Protein 3TZW (pdb70)

Secondary structure (DSSP, 8-state):
------HHHHHHHHHHHHHHHTS---PPPEEEEEEESSHHHHHHHHHHHHHHHHSHHHHTS-HHHHHHHHHTSPP-SEEEEEEESSHHHHHHHHHHHHTT---TTEEEESS--SSPPEEEE--TT---TTTTHHHHHH-HHHHHHHHHHHHHHHHHHSS-HHHHHH-TT----HHHHHHHHHHHHHHHHHHHHHTT---SEEEE-GGGHHHHHHHTTSS-HHHHHHHHHHHHHHHHHHHHT--TTS--EEEEES--HHHHHTTTTTSTT-EEEEEEETTEEEEEE-HHHHHHHHHHHHHTT--EEE-S-SS-SSSGGGGGGHHHHHHHTTT------SSEEE-TTTTT-EE-TT-----SHHHHHHHHHS-B-HHHHHHHHHHTT--EEEEESSS-HHHHHHHHHHHHTT----EEE----TTS-HHHHHHHHHHHHHHHT-S--SGGGSPPP-SGGGS--PPP---/--B-TTS-B-

Foldseek 3Di:
DFDADDVLLVVLLVVVVVVVVPDDDAQAWAKAKFADQFLLVSLVQLLQLLVCCPDPLNVPADSQQNRLQRLPPDHYFWMKIAIDRHSVSSSVQSNCSSVVHDDPRMDTDGGFADDFA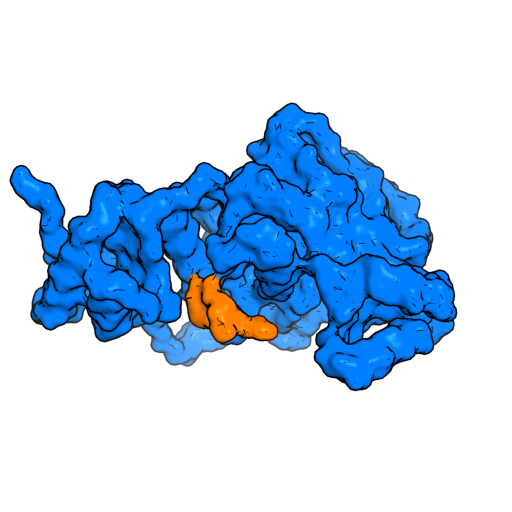EEEFEQVPFDDQQFPVQVLSPPDQLVVQLRVLQRLLCVVPNDGLSSSNSDSPDDDDQQSSLSNFLSLLLSLVVVQVVQWFAGQEYEYHQSRVLSRLCSQVFFPSNLSSLLSNLVRVLQRVVQVPDDDPRFKWKKKWQAAPVVVVVVCVVVVQKDWAERQARRITIIMGRVVVVVVRQVVRVVVVTDMDIDPTRDDWQAPSCVVSLVVLLVSSPPTGTDATQHKYQYQLVQLDIAHRRGDGDPDSVSSSSSRHHHGNRLSVLLVVVVVRHQHYEYSYQAPPSLVRSCRSCVVNPNNDGNRQYQHHPPDNRSNRNVVRLSSCVNSPGTGSSSVVHDDDPDPSSHGCRPDDDD/DDADPPGDDD

B-factor: mean 28.07, std 14.17, range [2.96, 87.96]

CATH classification: 3.40.366.10 (+1 more: 3.30.70.250)

Structure (mmCIF, N/CA/C/O backbone):
data_3TZW
#
_entry.id   3TZW
#
_cell.length_a   108.659
_cell.length_b   119.806
_cell.length_c   50.162
_cell.angle_alpha   90.00
_cell.angle_beta   90.00
_cell.angle_gamma   90.00
#
_symmetry.space_group_name_H-M   'P 21 21 2'
#
loop_
_entity.id
_entity.type
_entity.pdbx_description
1 polymer 'Polyketide synthase PKS13'
2 polymer '12-mer peptide'
3 non-polymer 'SULFATE ION'
4 non-polymer 1,2-ETHANEDIOL
5 water water
#
loop_
_atom_site.group_PDB
_atom_site.id
_atom_site.type_symbol
_atom_site.label_atom_id
_atom_site.label_alt_id
_atom_site.label_comp_id
_atom_site.label_asym_id
_atom_site.label_entity_id
_atom_site.label_seq_id
_atom_site.pdbx_PDB_ins_code
_atom_site.Cartn_x
_atom_site.Cartn_y
_atom_site.Cartn_z
_atom_site.occupancy
_atom_site.B_iso_or_equiv
_atom_site.auth_seq_id
_atom_site.auth_comp_id
_atom_site.auth_asym_id
_atom_site.auth_atom_id
_atom_site.pdbx_PDB_model_num
ATOM 1 N N . GLU A 1 25 ? 22.030 2.193 8.348 1.00 52.05 596 GLU A N 1
ATOM 2 C CA . GLU A 1 25 ? 21.827 3.071 7.144 1.00 51.98 596 GLU A CA 1
ATOM 3 C C . GLU A 1 25 ? 22.386 2.290 5.971 1.00 50.71 596 GLU A C 1
ATOM 4 O O . GLU A 1 25 ? 23.645 2.253 5.847 1.00 52.32 596 GLU A O 1
ATOM 6 N N . LEU A 1 26 ? 21.500 1.655 5.167 1.00 46.84 597 LEU A N 1
ATOM 7 C CA . LEU A 1 26 ? 21.858 0.812 3.982 1.00 42.73 597 LEU A CA 1
ATOM 8 C C . LEU A 1 26 ? 20.628 0.615 3.079 1.00 40.19 597 LEU A C 1
ATOM 9 O O . LEU A 1 26 ? 19.526 0.272 3.568 1.00 39.59 597 LEU A O 1
ATOM 14 N N . PRO A 1 27 ? 20.800 0.817 1.767 1.00 36.85 598 PRO A N 1
ATOM 15 C CA . PRO A 1 27 ? 19.623 0.936 0.911 1.00 35.21 598 PRO A CA 1
ATOM 16 C C . PRO A 1 27 ? 18.614 -0.250 0.965 1.00 34.63 598 PRO A C 1
ATOM 17 O O . PRO A 1 27 ? 19.003 -1.452 0.989 1.00 33.95 598 PRO A O 1
ATOM 21 N N . GLY A 1 28 ? 17.320 0.103 0.986 1.00 32.98 599 GLY A N 1
ATOM 22 C CA . GLY A 1 28 ? 16.250 -0.863 0.836 1.00 31.04 599 GLY A CA 1
ATOM 23 C C . GLY A 1 28 ? 16.079 -1.229 -0.635 1.00 30.40 599 GLY A C 1
ATOM 24 O O . GLY A 1 28 ? 16.805 -0.728 -1.512 1.00 29.50 599 GLY A O 1
ATOM 25 N N . VAL A 1 29 ? 15.137 -2.139 -0.878 1.00 29.75 600 VAL A N 1
ATOM 26 C CA . VAL A 1 29 ? 14.814 -2.634 -2.201 1.00 29.32 600 VAL A CA 1
ATOM 27 C C . VAL A 1 29 ? 14.216 -1.416 -2.882 1.00 30.24 600 VAL A C 1
ATOM 28 O O . VAL A 1 29 ? 13.363 -0.759 -2.292 1.00 31.16 600 VAL A O 1
ATOM 32 N N . THR A 1 30 ? 14.638 -1.095 -4.091 1.00 30.49 601 THR A N 1
ATOM 33 C CA . THR A 1 30 ? 14.113 0.063 -4.757 1.00 32.35 601 THR A CA 1
ATOM 34 C C . THR A 1 30 ? 12.624 -0.123 -5.129 1.00 35.71 601 THR A C 1
ATOM 35 O O . THR A 1 30 ? 12.143 -1.277 -5.172 1.00 36.89 601 THR A O 1
ATOM 39 N N . GLU A 1 31 ? 11.898 0.981 -5.425 1.00 37.30 602 GLU A N 1
ATOM 40 C CA . GLU A 1 31 ? 10.482 0.877 -5.854 1.00 38.67 602 GLU A CA 1
ATOM 41 C C . GLU A 1 31 ? 10.335 0.191 -7.201 1.00 37.95 602 GLU A C 1
ATOM 42 O O . GLU A 1 31 ? 9.321 -0.470 -7.449 1.00 38.46 602 GLU A O 1
ATOM 48 N N . GLU A 1 32 ? 11.312 0.351 -8.083 1.00 37.24 603 GLU A N 1
ATOM 49 C CA . GLU A 1 32 ? 11.190 -0.278 -9.391 1.00 37.25 603 GLU A CA 1
ATOM 50 C C . GLU A 1 32 ? 11.273 -1.787 -9.239 1.00 37.02 603 GLU A C 1
ATOM 51 O O . GLU A 1 32 ? 10.842 -2.498 -10.118 1.00 37.49 603 GLU A O 1
ATOM 57 N N . ALA A 1 33 ? 11.836 -2.271 -8.131 1.00 35.97 604 ALA A N 1
ATOM 58 C CA . ALA A 1 33 ? 12.187 -3.675 -8.020 1.00 34.69 604 ALA A CA 1
ATOM 59 C C . ALA A 1 33 ? 10.960 -4.299 -7.465 1.00 34.09 604 ALA A C 1
ATOM 60 O O . ALA A 1 33 ? 10.514 -5.321 -7.970 1.00 34.03 604 ALA A O 1
ATOM 62 N N . LEU A 1 34 ? 10.406 -3.669 -6.429 1.00 33.77 605 LEU A N 1
ATOM 63 C CA . LEU A 1 34 ? 9.068 -4.023 -5.901 1.00 33.82 605 LEU A CA 1
ATOM 64 C C . LEU A 1 34 ? 7.947 -4.037 -6.991 1.00 33.50 605 LEU A C 1
ATOM 65 O O . LEU A 1 34 ? 7.036 -4.877 -6.987 1.00 32.38 605 LEU A O 1
ATOM 70 N N . ARG A 1 35 ? 8.042 -3.128 -7.933 1.00 33.97 606 ARG A N 1
ATOM 71 C CA . ARG A 1 35 ? 7.004 -3.087 -8.899 1.00 36.23 606 ARG A CA 1
ATOM 72 C C . ARG A 1 35 ? 7.248 -4.263 -9.836 1.00 35.46 606 ARG A C 1
ATOM 73 O O . ARG A 1 35 ? 6.322 -5.007 -10.133 1.00 37.41 606 ARG A O 1
ATOM 81 N N . LEU A 1 36 ? 8.493 -4.502 -10.226 1.00 35.25 607 LEU A N 1
ATOM 82 C CA . LEU A 1 36 ? 8.835 -5.604 -11.167 1.00 33.37 607 LEU A CA 1
ATOM 83 C C . LEU A 1 36 ? 8.552 -6.940 -10.505 1.00 33.49 607 LEU A C 1
ATOM 84 O O . LEU A 1 36 ? 8.196 -7.926 -11.199 1.00 32.25 607 LEU A O 1
ATOM 89 N N . LYS A 1 37 ? 8.682 -6.949 -9.176 1.00 32.59 608 LYS A N 1
ATOM 90 C CA . LYS A 1 37 ? 8.438 -8.145 -8.420 1.00 34.10 608 LYS A CA 1
ATOM 91 C C . LYS A 1 37 ? 6.948 -8.537 -8.453 1.00 35.83 608 LYS A C 1
ATOM 92 O O . LYS A 1 37 ? 6.624 -9.745 -8.547 1.00 36.06 608 LYS A O 1
ATOM 98 N N . GLU A 1 38 ? 6.039 -7.556 -8.328 1.00 36.88 609 GLU A N 1
ATOM 99 C CA . GLU A 1 38 ? 4.605 -7.895 -8.304 1.00 37.29 609 GLU A CA 1
ATOM 100 C C . GLU A 1 38 ? 4.179 -8.326 -9.711 1.00 37.16 609 GLU A C 1
ATOM 101 O O . GLU A 1 38 ? 3.429 -9.302 -9.886 1.00 37.66 609 GLU A O 1
ATOM 103 N N . ALA A 1 39 ? 4.722 -7.680 -10.723 1.00 36.24 610 ALA A N 1
ATOM 104 C CA . ALA A 1 39 ? 4.401 -8.158 -12.029 1.00 36.86 610 ALA A CA 1
ATOM 105 C C . ALA A 1 39 ? 4.843 -9.597 -12.165 1.00 37.78 610 ALA A C 1
ATOM 106 O O . ALA A 1 39 ? 4.271 -10.362 -12.976 1.00 38.93 610 ALA A O 1
ATOM 108 N N . ALA A 1 40 ? 5.897 -9.953 -11.417 1.00 37.52 611 ALA A N 1
ATOM 109 C CA . ALA A 1 40 ? 6.539 -11.260 -11.554 1.00 36.52 611 ALA A CA 1
ATOM 110 C C . ALA A 1 40 ? 5.802 -12.307 -10.725 1.00 36.48 611 ALA A C 1
ATOM 111 O O . ALA A 1 40 ? 5.697 -13.438 -11.130 1.00 34.99 611 ALA A O 1
ATOM 113 N N . LEU A 1 41 ? 5.266 -11.921 -9.575 1.00 37.69 612 LEU A N 1
ATOM 114 C CA . LEU A 1 41 ? 4.493 -12.866 -8.799 1.00 39.61 612 LEU A CA 1
ATOM 115 C C . LEU A 1 41 ? 3.143 -13.150 -9.440 1.00 42.00 612 LEU A C 1
ATOM 116 O O . LEU A 1 41 ? 2.534 -14.167 -9.142 1.00 43.05 612 LEU A O 1
ATOM 121 N N . GLU A 1 42 ? 2.667 -12.277 -10.327 1.00 44.24 613 GLU A N 1
ATOM 122 C CA . GLU A 1 42 ? 1.439 -12.618 -11.002 1.00 45.42 613 GLU A CA 1
ATOM 123 C C . GLU A 1 42 ? 1.662 -13.339 -12.336 1.00 45.82 613 GLU A C 1
ATOM 124 O O . GLU A 1 42 ? 0.909 -14.273 -12.659 1.00 46.60 613 GLU A O 1
ATOM 130 N N . GLU A 1 43 ? 2.699 -12.984 -13.086 1.00 45.02 614 GLU A N 1
ATOM 131 C CA . GLU A 1 43 ? 3.045 -13.849 -14.189 1.00 45.16 614 GLU A CA 1
ATOM 132 C C . GLU A 1 43 ? 3.121 -15.335 -13.708 1.00 45.73 614 GLU A C 1
ATOM 133 O O . GLU A 1 43 ? 2.829 -16.266 -14.485 1.00 46.99 614 GLU A O 1
ATOM 136 N N . LEU A 1 44 ? 3.452 -15.544 -12.424 1.00 44.85 615 LEU A N 1
ATOM 137 C CA . LEU A 1 44 ? 3.784 -16.860 -11.876 1.00 43.43 615 LEU A CA 1
ATOM 138 C C . LEU A 1 44 ? 2.543 -17.575 -11.260 1.00 43.38 615 LEU A C 1
ATOM 139 O O . LEU A 1 44 ? 2.407 -18.796 -11.337 1.00 41.66 615 LEU A O 1
ATOM 144 N N . ALA A 1 45 ? 1.658 -16.808 -10.626 1.00 44.06 616 ALA A N 1
ATOM 145 C CA . ALA A 1 45 ? 0.396 -17.354 -1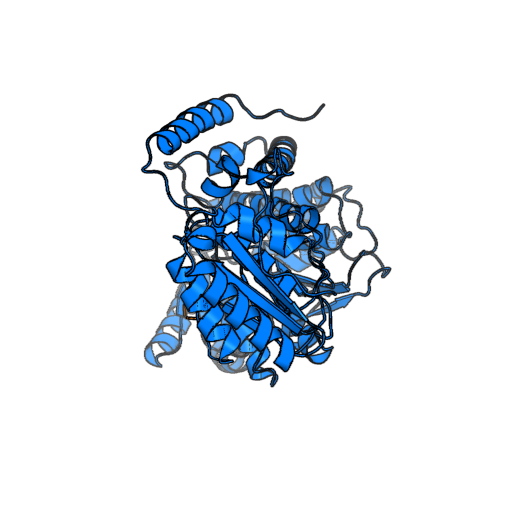0.096 1.00 44.35 616 ALA A CA 1
ATOM 146 C C . ALA A 1 45 ? -0.577 -17.692 -11.225 1.00 45.16 616 ALA A C 1
ATOM 147 O O . ALA A 1 45 ? -1.555 -18.360 -10.992 1.00 46.65 616 ALA A O 1
ATOM 149 N N . ALA A 1 46 ? -0.277 -17.263 -12.443 1.00 46.17 617 ALA A N 1
ATOM 150 C CA . ALA A 1 46 ? -1.092 -17.520 -13.621 1.00 46.89 617 ALA A CA 1
ATOM 151 C C . ALA A 1 46 ? -0.673 -18.812 -14.208 1.00 47.76 617 ALA A C 1
ATOM 152 O O . ALA A 1 46 ? -1.434 -19.425 -14.965 1.00 48.72 617 ALA A O 1
ATOM 154 N N . GLN A 1 47 ? 0.558 -19.201 -13.915 1.00 48.39 618 GLN A N 1
ATOM 155 C CA . GLN A 1 47 ? 1.151 -20.369 -14.547 1.00 49.59 618 GLN A CA 1
ATOM 156 C C . GLN A 1 47 ? 0.524 -21.701 -14.058 1.00 49.09 618 GLN A C 1
ATOM 157 O O . GLN A 1 47 ? 0.063 -21.826 -12.896 1.00 47.29 618 GLN A O 1
ATOM 163 N N . GLU A 1 48 ? 0.477 -22.678 -14.976 1.00 48.84 619 GLU A N 1
ATOM 164 C CA . GLU A 1 48 ? -0.060 -23.983 -14.606 1.00 48.64 619 GLU A CA 1
ATOM 165 C C . GLU A 1 48 ? 0.870 -24.565 -13.520 1.00 47.27 619 GLU A C 1
ATOM 166 O O . GLU A 1 48 ? 2.041 -24.804 -13.789 1.00 46.64 619 GLU A O 1
ATOM 168 N N . VAL A 1 49 ? 0.325 -24.725 -12.313 1.00 45.99 620 VAL A N 1
ATOM 169 C CA . VAL A 1 49 ? 0.960 -25.403 -11.164 1.00 45.99 620 VAL A CA 1
ATOM 170 C C . VAL A 1 49 ? 1.613 -26.775 -11.433 1.00 44.64 620 VAL A C 1
ATOM 171 O O . VAL A 1 49 ? 1.082 -27.647 -12.134 1.00 44.30 620 VAL A O 1
ATOM 175 N N . THR A 1 50 ? 2.779 -26.976 -10.854 1.00 42.79 621 THR A N 1
ATOM 176 C CA . THR A 1 50 ? 3.445 -28.251 -11.081 1.00 40.89 621 THR A CA 1
ATOM 177 C C . THR A 1 50 ? 3.905 -28.949 -9.811 1.00 38.15 621 THR A C 1
ATOM 178 O O . THR A 1 50 ? 4.082 -28.338 -8.763 1.00 39.33 621 THR A O 1
ATOM 182 N N . ALA A 1 51 ? 3.988 -30.262 -9.895 1.00 34.61 622 ALA A N 1
ATOM 183 C CA . ALA A 1 51 ? 4.538 -31.099 -8.837 1.00 30.19 622 ALA A CA 1
ATOM 184 C C . ALA A 1 51 ? 6.009 -30.765 -8.529 1.00 27.07 622 ALA A C 1
ATOM 185 O O . ALA A 1 51 ? 6.897 -30.922 -9.398 1.00 26.89 622 ALA A O 1
ATOM 187 N N . PRO A 1 52 ? 6.283 -30.354 -7.290 1.00 23.26 623 PRO A N 1
ATOM 188 C CA . PRO A 1 52 ? 7.661 -30.214 -6.746 1.00 21.89 623 PRO A CA 1
ATOM 189 C C . PRO A 1 52 ? 8.471 -31.513 -6.797 1.00 20.77 623 PRO A C 1
ATOM 190 O O . PRO A 1 52 ? 7.893 -32.610 -6.642 1.00 20.04 623 PRO A O 1
ATOM 194 N N . LEU A 1 53 ? 9.785 -31.394 -6.999 1.00 20.34 624 LEU A N 1
ATOM 195 C CA . LEU A 1 53 ? 10.698 -32.543 -6.912 1.00 19.92 624 LEU A CA 1
ATOM 196 C C . LEU A 1 53 ? 10.931 -32.834 -5.454 1.00 19.90 624 LEU A C 1
ATOM 197 O O . LEU A 1 53 ? 11.269 -31.933 -4.710 1.00 20.66 624 LEU A O 1
ATOM 202 N N . VAL A 1 54 ? 10.701 -34.079 -5.020 1.00 19.39 625 VAL A N 1
ATOM 203 C CA . VAL A 1 54 ? 10.820 -34.433 -3.611 1.00 17.09 625 VAL A CA 1
ATOM 204 C C . VAL A 1 54 ? 11.885 -35.478 -3.489 1.00 17.00 625 VAL A C 1
ATOM 205 O O . VAL A 1 54 ? 11.840 -36.479 -4.219 1.00 17.04 625 VAL A O 1
ATOM 209 N N . PRO A 1 55 ? 12.871 -35.248 -2.577 1.00 16.03 626 PRO A N 1
ATOM 210 C CA . PRO A 1 55 ? 13.898 -36.235 -2.374 1.00 14.22 626 PRO A CA 1
ATOM 211 C C . PRO A 1 55 ? 13.490 -37.295 -1.360 1.00 14.60 626 PRO A C 1
ATOM 212 O O . PRO A 1 55 ? 13.186 -36.955 -0.232 1.00 14.17 626 PRO A O 1
ATOM 216 N N . LEU A 1 56 ? 13.536 -38.591 -1.743 1.00 15.52 627 LEU A N 1
ATOM 217 C CA . LEU A 1 56 ? 13.275 -39.669 -0.775 1.00 15.13 627 LEU A CA 1
ATOM 218 C C . LEU A 1 56 ? 14.560 -40.354 -0.295 1.00 15.60 627 LEU A C 1
ATOM 219 O O . LEU A 1 56 ? 15.276 -40.991 -1.068 1.00 15.81 627 LEU A O 1
ATOM 224 N N . ALA A 1 57 ? 14.897 -40.182 0.969 1.00 15.28 628 ALA A N 1
ATOM 225 C CA . ALA A 1 57 ? 16.137 -40.744 1.451 1.00 16.13 628 ALA A CA 1
ATOM 226 C C . ALA A 1 57 ? 15.972 -42.115 2.058 1.00 17.58 628 ALA A C 1
ATOM 227 O O . ALA A 1 57 ? 14.993 -42.384 2.790 1.00 17.33 628 ALA A O 1
ATOM 229 N N . VAL A 1 58 ? 16.949 -42.981 1.740 1.00 18.63 629 VAL A N 1
ATOM 230 C CA . VAL A 1 58 ? 17.022 -44.375 2.266 1.00 19.42 629 VAL A CA 1
ATOM 231 C C . VAL A 1 58 ? 18.469 -44.682 2.599 1.00 19.10 629 VAL A C 1
ATOM 232 O O . VAL A 1 58 ? 19.355 -44.564 1.739 1.00 21.71 629 VAL A O 1
ATOM 236 N N . SER A 1 59 ? 18.723 -45.092 3.801 1.00 18.21 630 SER A N 1
ATOM 237 C CA . SER A 1 59 ? 20.053 -45.449 4.185 1.00 19.69 630 SER A CA 1
ATOM 238 C C . SER A 1 59 ? 20.121 -46.638 5.234 1.00 21.83 630 SER A C 1
ATOM 239 O O . SER A 1 59 ? 19.148 -46.949 5.962 1.00 23.02 630 SER A O 1
ATOM 242 N N . ALA A 1 60 ? 21.278 -47.280 5.347 1.00 23.51 631 ALA A N 1
ATOM 243 C CA . ALA A 1 60 ? 21.570 -48.239 6.455 1.00 23.27 631 ALA A CA 1
ATOM 244 C C . ALA A 1 60 ? 23.076 -48.338 6.613 1.00 23.39 631 ALA A C 1
ATOM 245 O O . ALA A 1 60 ? 23.827 -47.765 5.822 1.00 23.06 631 ALA A O 1
ATOM 247 N N . PHE A 1 61 ? 23.513 -49.071 7.629 1.00 24.92 632 PHE A N 1
ATOM 248 C CA . PHE A 1 61 ? 24.911 -49.478 7.785 1.00 25.62 632 PHE A CA 1
ATOM 249 C C . PHE A 1 61 ? 25.451 -50.216 6.540 1.00 24.48 632 PHE A C 1
ATOM 250 O O . PHE A 1 61 ? 26.541 -49.848 6.052 1.00 24.04 632 PHE A O 1
ATOM 258 N N . LEU A 1 62 ? 24.722 -51.221 6.011 1.00 22.13 633 LEU A N 1
ATOM 259 C CA . LEU A 1 62 ? 25.218 -51.912 4.828 1.00 21.25 633 LEU A CA 1
ATOM 260 C C . LEU A 1 62 ? 24.341 -51.738 3.662 1.00 19.88 633 LEU A C 1
ATOM 261 O O . LEU A 1 62 ? 23.121 -51.771 3.770 1.00 21.53 633 LEU A O 1
ATOM 266 N N . THR A 1 63 ? 24.964 -51.658 2.521 1.00 17.21 634 THR A N 1
ATOM 267 C CA . THR A 1 63 ? 24.276 -51.628 1.306 1.00 17.00 634 THR A CA 1
ATOM 268 C C . THR A 1 63 ? 23.203 -52.688 1.234 1.00 18.11 634 THR A C 1
ATOM 269 O O . THR A 1 63 ? 22.079 -52.346 0.991 1.00 18.96 634 THR A O 1
ATOM 273 N N . SER A 1 64 ? 23.540 -53.965 1.433 1.00 19.47 635 SER A N 1
ATOM 274 C CA . SER A 1 64 ? 22.609 -55.062 1.362 1.00 19.06 635 SER A CA 1
ATOM 275 C C . SER A 1 64 ? 21.244 -54.645 1.986 1.00 19.74 635 SER A C 1
ATOM 276 O O . SER A 1 64 ? 20.157 -54.873 1.401 1.00 16.87 635 SER A O 1
ATOM 279 N N . ARG A 1 65 ? 21.325 -54.019 3.161 1.00 19.03 636 ARG A N 1
ATOM 280 C CA . ARG A 1 65 ? 20.177 -53.81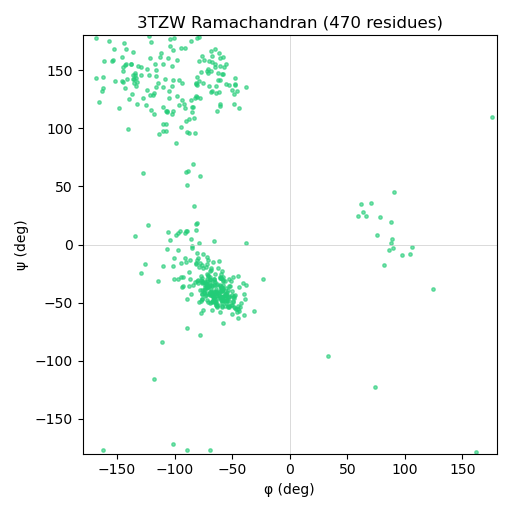6 3.923 1.00 21.17 636 ARG A CA 1
ATOM 281 C C . ARG A 1 65 ? 19.449 -52.575 3.349 1.00 23.26 636 ARG A C 1
ATOM 282 O O . ARG A 1 65 ? 18.203 -52.492 3.368 1.00 25.18 636 ARG A O 1
ATOM 290 N N . LYS A 1 66 ? 20.224 -51.628 2.807 1.00 23.24 637 LYS A N 1
ATOM 291 C CA . LYS A 1 66 ? 19.704 -50.417 2.166 1.00 22.99 637 LYS A CA 1
ATOM 292 C C . LYS A 1 66 ? 18.873 -50.823 1.015 1.00 22.74 637 LYS A C 1
ATOM 293 O O . LYS A 1 66 ? 17.793 -50.275 0.833 1.00 22.17 637 LYS A O 1
ATOM 299 N N . LYS A 1 67 ? 19.379 -51.780 0.252 1.00 22.74 638 LYS A N 1
ATOM 300 C CA . LYS A 1 67 ? 18.635 -52.340 -0.873 1.00 25.39 638 LYS A CA 1
ATOM 301 C C . LYS A 1 67 ? 17.304 -52.955 -0.398 1.00 26.70 638 LYS A C 1
ATOM 302 O O . LYS A 1 67 ? 16.251 -52.810 -1.065 1.00 28.10 638 LYS A O 1
ATOM 308 N N . ALA A 1 68 ? 17.325 -53.574 0.774 1.00 27.02 639 ALA A N 1
ATOM 309 C CA . ALA A 1 68 ? 16.147 -54.250 1.227 1.00 27.30 639 ALA A CA 1
ATOM 310 C C . ALA A 1 68 ? 15.125 -53.174 1.607 1.00 27.55 639 ALA A C 1
ATOM 311 O O . ALA A 1 68 ? 13.932 -53.300 1.261 1.00 28.62 639 ALA A O 1
ATOM 313 N N . ALA A 1 69 ? 15.583 -52.110 2.273 1.00 26.24 640 ALA A N 1
ATOM 314 C CA . ALA A 1 69 ? 14.665 -51.081 2.727 1.00 25.09 640 ALA A CA 1
ATOM 315 C C . ALA A 1 69 ? 14.003 -50.388 1.508 1.00 25.55 640 ALA A C 1
ATOM 316 O O . ALA A 1 69 ? 12.796 -50.153 1.450 1.00 25.83 640 ALA A O 1
ATOM 318 N N . ALA A 1 70 ? 14.776 -50.127 0.481 1.00 25.36 641 ALA A N 1
ATOM 319 C CA . ALA A 1 70 ? 14.198 -49.500 -0.647 1.00 25.22 641 ALA A CA 1
ATOM 320 C C . ALA A 1 70 ? 13.042 -50.386 -1.199 1.00 24.98 641 ALA A C 1
ATOM 321 O O . ALA A 1 70 ? 12.007 -49.891 -1.640 1.00 24.30 641 ALA A O 1
ATOM 323 N N . ALA A 1 71 ? 13.232 -51.700 -1.220 1.00 25.13 642 ALA A N 1
ATOM 324 C CA . ALA A 1 71 ? 12.285 -52.532 -2.007 1.00 24.15 642 ALA A CA 1
ATOM 325 C C . ALA A 1 71 ? 11.024 -52.626 -1.181 1.00 23.43 642 ALA A C 1
ATOM 326 O O . ALA A 1 71 ? 9.922 -52.633 -1.722 1.00 21.68 642 ALA A O 1
ATOM 328 N N . GLU A 1 72 ? 11.213 -52.622 0.137 1.00 22.23 643 GLU A N 1
ATOM 329 C CA . GLU A 1 72 ? 10.099 -52.679 0.996 1.00 23.03 643 GLU A CA 1
ATOM 330 C C . GLU A 1 72 ? 9.281 -51.433 0.871 1.00 23.57 643 GLU A C 1
ATOM 331 O O . GLU A 1 72 ? 8.046 -51.489 0.719 1.00 24.69 643 GLU A O 1
ATOM 337 N N . LEU A 1 73 ? 9.999 -50.308 0.937 1.00 23.77 644 LEU A N 1
ATOM 338 C CA . LEU A 1 73 ? 9.448 -48.974 0.845 1.00 21.42 644 LEU A CA 1
ATOM 339 C C . LEU A 1 73 ? 8.712 -48.860 -0.473 1.00 20.04 644 LEU A C 1
ATOM 340 O O . LEU A 1 73 ? 7.669 -48.294 -0.485 1.00 21.36 644 LEU A O 1
ATOM 345 N N . ALA A 1 74 ? 9.160 -49.483 -1.546 1.00 19.25 645 ALA A N 1
ATOM 346 C CA . ALA A 1 74 ? 8.468 -49.334 -2.820 1.00 19.29 645 ALA A CA 1
ATOM 347 C C . ALA A 1 74 ? 7.170 -50.184 -2.817 1.00 20.82 645 ALA A C 1
ATOM 348 O O . ALA A 1 74 ? 6.130 -49.758 -3.304 1.00 20.36 645 ALA A O 1
ATOM 350 N N . ASP A 1 75 ? 7.235 -51.383 -2.242 1.00 21.42 646 ASP A N 1
ATOM 351 C CA . ASP A 1 75 ? 6.037 -52.175 -1.988 1.00 21.88 646 ASP A CA 1
ATOM 352 C C . ASP A 1 75 ? 5.012 -51.356 -1.226 1.00 21.02 646 ASP A C 1
ATOM 353 O O . ASP A 1 75 ? 3.825 -51.272 -1.629 1.00 20.59 646 ASP A O 1
ATOM 358 N N . TRP A 1 76 ? 5.457 -50.715 -0.156 1.00 19.93 647 TRP A N 1
ATOM 359 C CA . TRP A 1 76 ? 4.490 -49.936 0.651 1.00 20.27 647 TRP A CA 1
ATOM 360 C C . TRP A 1 76 ? 3.882 -48.752 -0.163 1.00 20.90 647 TRP A C 1
ATOM 361 O O . TRP A 1 76 ? 2.698 -48.439 -0.056 1.00 19.51 647 TRP A O 1
ATOM 372 N N . MET A 1 77 ? 4.695 -48.157 -1.045 1.00 21.10 648 MET A N 1
ATOM 373 C CA . MET A 1 77 ? 4.228 -47.025 -1.799 1.00 20.69 648 MET A CA 1
ATOM 374 C C . MET A 1 77 ? 3.191 -47.440 -2.855 1.00 20.86 648 MET A C 1
ATOM 375 O O . MET A 1 77 ? 2.366 -46.637 -3.304 1.00 21.26 648 MET A O 1
ATOM 380 N N . GLN A 1 78 ? 3.287 -48.693 -3.289 1.00 21.23 649 GLN A N 1
ATOM 381 C CA . GLN A 1 78 ? 2.380 -49.288 -4.269 1.00 21.03 649 GLN A CA 1
ATOM 382 C C . GLN A 1 78 ? 1.117 -49.638 -3.499 1.00 19.43 649 GLN A C 1
ATOM 383 O O . GLN A 1 78 ? 0.107 -49.751 -4.089 1.00 18.54 649 GLN A O 1
ATOM 389 N N . SER A 1 79 ? 1.153 -49.746 -2.171 1.00 18.04 650 SER A N 1
ATOM 390 C CA . SER A 1 79 ? -0.064 -50.128 -1.505 1.00 17.33 650 SER A CA 1
ATOM 391 C C . SER A 1 79 ? -1.006 -48.934 -1.380 1.00 17.08 650 SER A C 1
ATOM 392 O O . SER A 1 79 ? -0.556 -47.804 -1.360 1.00 18.16 650 SER A O 1
ATOM 395 N N . PRO A 1 80 ? -2.325 -49.184 -1.214 1.00 17.02 651 PRO A N 1
ATOM 396 C CA . PRO A 1 80 ? -3.293 -48.089 -1.090 1.00 16.28 651 PRO A CA 1
ATOM 397 C C . PRO A 1 80 ? -3.003 -47.032 -0.022 1.00 15.38 651 PRO A C 1
ATOM 398 O O . PRO A 1 80 ? -3.183 -45.813 -0.253 1.00 15.33 651 PRO A O 1
ATOM 402 N N . GLU A 1 81 ? -2.627 -47.479 1.153 1.00 13.79 652 GLU A N 1
ATOM 403 C CA . GLU A 1 81 ? -2.256 -46.543 2.156 1.00 14.64 652 GLU A CA 1
ATOM 404 C C . GLU A 1 81 ? -1.054 -45.701 1.645 1.00 16.71 652 GLU A C 1
ATOM 405 O O . GLU A 1 81 ? -0.978 -44.486 1.925 1.00 17.74 652 GLU A O 1
ATOM 411 N N . GLY A 1 82 ? -0.131 -46.313 0.892 1.00 16.88 653 GLY A N 1
ATOM 412 C CA . GLY A 1 82 ? 1.050 -45.593 0.433 1.00 17.68 653 GLY A CA 1
ATOM 413 C C . GLY A 1 82 ? 0.691 -44.633 -0.669 1.00 18.97 653 GLY A C 1
ATOM 414 O O . GLY A 1 82 ? 1.200 -43.476 -0.729 1.00 20.09 653 GLY A O 1
ATOM 415 N N . GLN A 1 83 ? -0.251 -45.071 -1.498 1.00 18.17 654 GLN A N 1
ATOM 416 C CA . GLN A 1 83 ? -0.779 -44.247 -2.593 1.00 17.65 654 GLN A CA 1
ATOM 417 C C . GLN A 1 83 ? -1.539 -43.048 -2.033 1.00 16.53 654 GLN A C 1
ATOM 418 O O . GLN A 1 83 ? -1.597 -41.976 -2.619 1.00 15.75 654 GLN A O 1
ATOM 424 N N . ALA A 1 84 ? -2.134 -43.205 -0.858 1.00 16.10 655 ALA A N 1
ATOM 425 C CA . ALA A 1 84 ? -2.881 -42.074 -0.324 1.00 14.57 655 ALA A CA 1
ATOM 426 C C . ALA A 1 84 ? -1.999 -41.140 0.435 1.00 14.50 655 ALA A C 1
ATOM 427 O O . ALA A 1 84 ? -2.541 -40.292 1.109 1.00 15.87 655 ALA A O 1
ATOM 429 N N . SER A 1 85 ? -0.675 -41.352 0.475 1.00 14.27 656 SER A N 1
ATOM 430 C CA . SER A 1 85 ? 0.220 -40.426 1.215 1.00 14.01 656 SER A CA 1
ATOM 431 C C . SER A 1 85 ? 0.937 -39.493 0.256 1.00 13.57 656 SER A C 1
ATOM 432 O O . SER A 1 85 ? 1.358 -39.893 -0.846 1.00 14.12 656 SER A O 1
ATOM 435 N N . SER A 1 86 ? 1.007 -38.228 0.597 1.00 13.00 657 SER A N 1
ATOM 436 C CA . SER A 1 86 ? 1.583 -37.316 -0.361 1.00 13.52 657 SER A CA 1
ATOM 437 C C . SER A 1 86 ? 3.059 -37.590 -0.276 1.00 15.11 657 SER A C 1
ATOM 438 O O . SER A 1 86 ? 3.595 -37.787 0.876 1.00 15.30 657 SER A O 1
ATOM 441 N N . LEU A 1 87 ? 3.713 -37.610 -1.447 1.00 14.91 658 LEU A N 1
ATOM 442 C CA . LEU A 1 87 ? 5.206 -37.649 -1.555 1.00 15.92 658 LEU A CA 1
ATOM 443 C C . LEU A 1 87 ? 5.968 -36.823 -0.529 1.00 15.90 658 LEU A C 1
ATOM 444 O O . LEU A 1 87 ? 7.016 -37.230 -0.103 1.00 15.84 658 LEU A O 1
ATOM 449 N N . GLU A 1 88 ? 5.402 -35.676 -0.140 1.00 15.73 659 GLU A N 1
ATOM 450 C CA . GLU A 1 88 ? 5.992 -34.796 0.807 1.00 16.51 659 GLU A CA 1
ATOM 451 C C . GLU A 1 88 ? 6.028 -35.444 2.137 1.00 15.76 659 GLU A C 1
ATOM 452 O O . GLU A 1 88 ? 7.035 -35.360 2.803 1.00 16.97 659 GLU A O 1
ATOM 458 N N . SER A 1 89 ? 4.934 -36.075 2.564 1.00 14.29 660 SER A N 1
ATOM 459 C CA . SER A 1 89 ? 4.867 -36.547 3.947 1.00 12.10 660 SER A CA 1
ATOM 460 C C . SER A 1 89 ? 5.728 -37.791 4.064 1.00 12.01 660 SER A C 1
ATOM 461 O O . SER A 1 89 ? 6.290 -38.060 5.131 1.00 12.68 660 SER A O 1
ATOM 464 N N . ILE A 1 90 ? 5.807 -38.568 2.989 1.00 10.22 661 ILE A N 1
ATOM 465 C CA . ILE A 1 90 ? 6.676 -39.677 2.957 1.00 11.33 661 ILE A CA 1
ATOM 466 C C . ILE A 1 90 ? 8.120 -39.172 3.057 1.00 13.24 661 ILE A C 1
ATOM 467 O O . ILE A 1 90 ? 8.914 -39.709 3.884 1.00 16.73 661 ILE A O 1
ATOM 472 N N . GLY A 1 91 ? 8.505 -38.178 2.267 1.00 12.73 662 GLY A N 1
ATOM 473 C CA . GLY A 1 91 ? 9.860 -37.624 2.399 1.00 12.89 662 GLY A CA 1
ATOM 474 C C . GLY A 1 91 ? 10.168 -37.070 3.786 1.00 13.92 662 GLY A C 1
ATOM 475 O O . GLY A 1 91 ? 11.313 -37.244 4.319 1.00 13.09 662 GLY A O 1
ATOM 476 N N . ARG A 1 92 ? 9.172 -36.411 4.403 1.00 14.09 663 ARG A N 1
ATOM 477 C CA . ARG A 1 92 ? 9.397 -35.820 5.738 1.00 15.25 663 ARG A CA 1
ATOM 478 C C . ARG A 1 92 ? 9.734 -36.913 6.747 1.00 17.69 663 ARG A C 1
ATOM 479 O O . ARG A 1 92 ? 10.688 -36.824 7.528 1.00 19.48 663 ARG A O 1
ATOM 487 N N . SER A 1 93 ? 8.953 -37.976 6.698 1.00 19.28 664 SER A N 1
ATOM 488 C CA . SER A 1 93 ? 9.140 -39.092 7.566 1.00 20.25 664 SER A CA 1
ATOM 489 C C . SER A 1 93 ? 10.447 -39.751 7.300 1.00 20.27 664 SER A C 1
ATOM 490 O O . SER A 1 93 ? 11.110 -40.149 8.250 1.00 20.29 664 SER A O 1
ATOM 493 N N . LEU A 1 94 ? 10.799 -39.951 6.032 1.00 20.10 665 LEU A N 1
ATOM 494 C CA . LEU A 1 94 ? 12.110 -40.561 5.744 1.00 20.05 665 LEU A CA 1
ATOM 495 C C . LEU A 1 94 ? 13.290 -39.727 6.305 1.00 21.68 665 LEU A C 1
ATOM 496 O O . LEU A 1 94 ? 14.363 -40.307 6.620 1.00 22.18 665 LEU A O 1
ATOM 501 N N . SER A 1 95 ? 13.127 -38.399 6.416 1.00 22.02 666 SER A N 1
ATOM 502 C CA . SER A 1 95 ? 14.268 -37.559 6.714 1.00 22.87 666 SER A CA 1
ATOM 503 C C . SER A 1 95 ? 14.556 -37.602 8.195 1.00 24.72 666 SER A C 1
ATOM 504 O O . SER A 1 95 ? 15.629 -37.146 8.647 1.00 24.01 666 SER A O 1
ATOM 507 N N . ARG A 1 96 ? 13.597 -38.133 8.965 1.00 26.40 667 ARG A N 1
ATOM 508 C CA . ARG A 1 96 ? 13.750 -38.249 10.449 1.00 28.91 667 ARG A CA 1
ATOM 509 C C . ARG A 1 96 ? 14.352 -39.561 10.913 1.00 29.22 667 ARG A C 1
ATOM 510 O O . ARG A 1 96 ? 14.718 -39.690 12.055 1.00 30.12 667 ARG A O 1
ATOM 518 N N . ARG A 1 97 ? 14.450 -40.521 10.021 1.00 30.33 668 ARG A N 1
ATOM 519 C CA . ARG A 1 97 ? 15.155 -41.761 10.264 1.00 33.56 668 ARG A CA 1
ATOM 520 C C . ARG A 1 97 ? 16.604 -41.450 10.615 1.00 33.72 668 ARG A C 1
ATOM 521 O O . ARG A 1 97 ? 17.064 -40.372 10.296 1.00 34.77 668 ARG A O 1
ATOM 529 N N . ASN A 1 98 ? 17.328 -42.381 11.241 1.00 34.99 669 ASN A N 1
ATOM 530 C CA . ASN A 1 98 ? 18.775 -42.171 11.565 1.00 35.66 669 ASN A CA 1
ATOM 531 C C . ASN A 1 98 ? 19.587 -42.500 10.301 1.00 35.45 669 ASN A C 1
ATOM 532 O O . ASN A 1 98 ? 19.390 -43.588 9.774 1.00 36.65 669 ASN A O 1
ATOM 534 N N . HIS A 1 99 ? 20.454 -41.611 9.796 1.00 33.67 670 HIS A N 1
ATOM 535 C CA . HIS A 1 99 ? 21.027 -41.813 8.442 1.00 32.28 670 HIS A CA 1
ATOM 536 C C . HIS A 1 99 ? 22.405 -42.441 8.520 1.00 32.13 670 HIS A C 1
ATOM 537 O O . HIS A 1 99 ? 23.292 -41.903 9.216 1.00 31.80 670 HIS A O 1
ATOM 544 N N . GLY A 1 100 ? 22.579 -43.542 7.781 1.00 30.15 671 GLY A N 1
ATOM 545 C CA . GLY A 1 100 ? 23.706 -44.425 7.985 1.00 29.20 671 GLY A CA 1
ATOM 546 C C . GLY A 1 100 ? 24.750 -44.152 6.932 1.00 29.21 671 GLY A C 1
ATOM 547 O O . GLY A 1 100 ? 24.605 -43.175 6.192 1.00 30.89 671 GLY A O 1
ATOM 548 N N . ARG A 1 101 ? 25.789 -44.995 6.852 1.00 27.35 672 ARG A N 1
ATOM 549 C CA . ARG A 1 101 ? 26.867 -44.751 5.960 1.00 25.44 672 ARG A CA 1
ATOM 550 C C . ARG A 1 101 ? 26.515 -45.162 4.581 1.00 25.15 672 ARG A C 1
ATOM 551 O O . ARG A 1 101 ? 27.015 -44.563 3.616 1.00 26.08 672 ARG A O 1
ATOM 559 N N . SER A 1 102 ? 25.657 -46.173 4.425 1.00 22.81 673 SER A N 1
ATOM 560 C CA . SER A 1 102 ? 25.254 -46.506 3.046 1.00 20.70 673 SER A CA 1
ATOM 561 C C . SER A 1 102 ? 24.001 -45.748 2.678 1.00 18.74 673 SER A C 1
ATOM 562 O O . SER A 1 102 ? 22.990 -45.883 3.351 1.00 19.37 673 SER A O 1
ATOM 565 N N . ARG A 1 103 ? 24.028 -44.937 1.652 1.00 17.08 674 ARG A N 1
ATOM 566 C CA . ARG A 1 103 ? 22.885 -43.990 1.449 1.00 15.70 674 ARG A CA 1
ATOM 567 C C . ARG A 1 103 ? 22.353 -43.911 0.047 1.00 14.98 674 ARG A C 1
ATOM 568 O O . ARG A 1 103 ? 23.122 -44.061 -0.934 1.00 14.03 674 ARG A O 1
ATOM 576 N N . ALA A 1 104 ? 21.039 -43.677 -0.061 1.00 13.42 675 ALA A N 1
ATOM 577 C CA . ALA A 1 104 ? 20.460 -43.398 -1.389 1.00 12.96 675 ALA A CA 1
ATOM 578 C C . ALA A 1 104 ? 19.438 -42.256 -1.372 1.00 13.61 675 ALA A C 1
ATOM 579 O O . ALA A 1 104 ? 18.797 -41.998 -0.346 1.00 14.72 675 ALA A O 1
ATOM 581 N N . VAL A 1 105 ? 19.251 -41.616 -2.520 1.00 14.20 676 VAL A N 1
ATOM 582 C CA . VAL A 1 105 ? 18.133 -40.717 -2.733 1.00 14.63 676 VAL A CA 1
ATOM 583 C C . VAL A 1 105 ? 17.441 -40.933 -4.020 1.00 13.47 676 VAL A C 1
ATOM 584 O O . VAL A 1 105 ? 18.090 -41.086 -5.046 1.00 14.75 676 VAL A O 1
ATOM 588 N N . VAL A 1 106 ? 16.124 -40.918 -3.975 1.00 12.37 677 VAL A N 1
ATOM 589 C CA . VAL A 1 106 ? 15.366 -40.992 -5.195 1.00 13.10 677 VAL A CA 1
ATOM 590 C C . VAL A 1 106 ? 14.657 -39.645 -5.295 1.00 14.08 677 VAL A C 1
ATOM 591 O O . VAL A 1 106 ? 14.195 -39.092 -4.270 1.00 14.70 677 VAL A O 1
ATOM 595 N N . LEU A 1 107 ? 14.618 -39.110 -6.499 1.00 13.43 678 LEU A N 1
ATOM 596 C CA . LEU A 1 107 ? 14.169 -37.771 -6.709 1.00 14.22 678 LEU A CA 1
ATOM 597 C C . LEU A 1 107 ? 12.958 -37.937 -7.577 1.00 14.15 678 LEU A C 1
ATOM 598 O O . LEU A 1 107 ? 13.061 -38.390 -8.756 1.00 12.57 678 LEU A O 1
ATOM 603 N N . ALA A 1 108 ? 11.805 -37.613 -6.996 1.00 14.58 679 ALA A N 1
ATOM 604 C CA . ALA A 1 108 ? 10.522 -37.952 -7.677 1.00 15.99 679 ALA A CA 1
ATOM 605 C C . ALA A 1 108 ? 9.529 -36.809 -7.623 1.00 17.25 679 ALA A C 1
ATOM 606 O O . ALA A 1 108 ? 9.492 -36.064 -6.602 1.00 17.60 679 ALA A O 1
ATOM 608 N N . HIS A 1 109 ? 8.726 -36.677 -8.690 1.00 18.36 680 HIS A N 1
ATOM 609 C CA . HIS A 1 109 ? 7.569 -35.758 -8.695 1.00 19.55 680 HIS A CA 1
ATOM 610 C C . HIS A 1 109 ? 6.270 -36.472 -8.315 1.00 20.60 680 HIS A C 1
ATOM 611 O O . HIS A 1 109 ? 5.332 -35.852 -7.810 1.00 21.72 680 HIS A O 1
ATOM 618 N N . ASP A 1 110 ? 6.191 -37.773 -8.593 1.00 22.09 681 ASP A N 1
ATOM 619 C CA . ASP A 1 110 ? 4.971 -38.563 -8.369 1.00 22.57 681 ASP A CA 1
ATOM 620 C C . ASP A 1 110 ? 5.356 -39.961 -7.860 1.00 22.99 681 ASP A C 1
ATOM 621 O O . ASP A 1 110 ? 6.549 -40.359 -7.896 1.00 22.54 681 ASP A O 1
ATOM 626 N N . HIS A 1 111 ? 4.342 -40.699 -7.390 1.00 23.31 682 HIS A N 1
ATOM 627 C CA . HIS A 1 111 ? 4.522 -41.989 -6.750 1.00 22.22 682 HIS A CA 1
ATOM 628 C C . HIS A 1 111 ? 5.218 -42.965 -7.660 1.00 23.31 682 HIS A C 1
ATOM 629 O O . HIS A 1 111 ? 5.987 -43.841 -7.193 1.00 23.16 682 HIS A O 1
ATOM 636 N N . ASP A 1 112 ? 4.978 -42.807 -8.951 1.00 24.67 683 ASP A N 1
ATOM 637 C CA . ASP A 1 112 ? 5.437 -43.763 -9.924 1.00 27.38 683 ASP A CA 1
ATOM 638 C C . ASP A 1 112 ? 6.940 -43.632 -10.266 1.00 27.08 683 ASP A C 1
ATOM 639 O O . ASP A 1 112 ? 7.655 -44.595 -10.472 1.00 26.88 683 ASP A O 1
ATOM 644 N N . GLU A 1 113 ? 7.392 -42.393 -10.347 1.00 26.77 684 GLU A N 1
ATOM 645 C CA . GLU A 1 113 ? 8.782 -42.056 -10.357 1.00 25.17 684 GLU A CA 1
ATOM 646 C C . GLU A 1 113 ? 9.463 -42.526 -9.113 1.00 24.08 684 GLU A C 1
ATOM 647 O O . GLU A 1 113 ? 10.593 -43.078 -9.201 1.00 23.66 684 GLU A O 1
ATOM 653 N N . ALA A 1 114 ? 8.826 -42.317 -7.957 1.00 21.81 685 ALA A N 1
ATOM 654 C CA . ALA A 1 114 ? 9.471 -42.773 -6.742 1.00 21.39 685 ALA A CA 1
ATOM 655 C C . ALA A 1 114 ? 9.713 -44.290 -6.784 1.00 22.34 685 ALA A C 1
ATOM 656 O O . ALA A 1 114 ? 10.800 -44.775 -6.445 1.00 22.91 685 ALA A O 1
ATOM 658 N N . ILE A 1 115 ? 8.688 -45.045 -7.158 1.00 22.31 686 ILE A N 1
ATOM 659 C CA . ILE A 1 115 ? 8.718 -46.479 -6.915 1.00 22.22 686 ILE A CA 1
ATOM 660 C C . ILE A 1 115 ? 9.744 -47.005 -7.933 1.00 22.40 686 ILE A C 1
ATOM 661 O O . ILE A 1 115 ? 10.604 -47.834 -7.610 1.00 21.44 686 ILE A O 1
ATOM 666 N N . LYS A 1 116 ? 9.644 -46.485 -9.157 1.00 22.40 687 LYS A N 1
ATOM 667 C CA . LYS A 1 116 ? 10.551 -46.864 -10.219 1.00 22.98 687 LYS A CA 1
ATOM 668 C C . LYS A 1 116 ? 11.990 -46.613 -9.755 1.00 23.50 687 LYS A C 1
ATOM 669 O O . LYS A 1 116 ? 12.858 -47.496 -9.914 1.00 24.93 687 LYS A O 1
ATOM 675 N N . GLY A 1 117 ? 12.224 -45.478 -9.090 1.00 21.79 688 GLY A N 1
ATOM 676 C CA . GLY A 1 117 ? 13.537 -45.163 -8.640 1.00 20.03 688 GLY A CA 1
ATOM 677 C C . GLY A 1 117 ? 14.014 -46.124 -7.606 1.00 20.18 688 GLY A C 1
ATOM 678 O O . GLY A 1 117 ? 15.160 -46.530 -7.642 1.00 21.38 688 GLY A O 1
ATOM 679 N N . LEU A 1 118 ? 13.139 -46.479 -6.680 1.00 20.03 689 LEU A N 1
ATOM 680 C CA . LEU A 1 118 ? 13.467 -47.302 -5.510 1.00 19.76 689 LEU A CA 1
ATOM 681 C C . LEU A 1 118 ? 13.706 -48.718 -5.981 1.00 20.30 689 LEU A C 1
ATOM 682 O O . LEU A 1 118 ? 14.561 -49.444 -5.443 1.00 20.05 689 LEU A O 1
ATOM 687 N N . ARG A 1 119 ? 12.940 -49.119 -6.974 1.00 21.09 690 ARG A N 1
ATOM 688 C CA . ARG A 1 119 ? 13.201 -50.400 -7.576 1.00 22.62 690 ARG A CA 1
ATOM 689 C C . ARG A 1 119 ? 14.608 -50.379 -8.101 1.00 23.11 690 ARG A C 1
ATOM 690 O O . ARG A 1 119 ? 15.358 -51.337 -7.819 1.00 24.41 690 ARG A O 1
ATOM 698 N N . ALA A 1 120 ? 15.018 -49.295 -8.779 1.00 22.94 691 ALA A N 1
ATOM 699 C CA . ALA A 1 120 ? 16.405 -49.245 -9.332 1.00 22.42 691 ALA A CA 1
ATOM 700 C C . ALA A 1 120 ? 17.478 -49.363 -8.213 1.00 22.16 691 ALA A C 1
ATOM 701 O O . ALA A 1 120 ? 18.468 -50.124 -8.353 1.00 21.47 691 ALA A O 1
ATOM 703 N N . VAL A 1 121 ? 17.218 -48.692 -7.084 1.00 21.13 692 VAL A N 1
ATOM 704 C CA . VAL A 1 121 ? 18.126 -48.695 -5.947 1.00 20.96 692 VAL A CA 1
ATOM 705 C C . VAL A 1 121 ? 18.195 -50.088 -5.400 1.00 22.04 692 VAL A C 1
ATOM 706 O O . VAL A 1 121 ? 19.278 -50.617 -5.212 1.00 22.72 692 VAL A O 1
ATOM 710 N N . ALA A 1 122 ? 17.034 -50.699 -5.174 1.00 23.16 693 ALA A N 1
ATOM 711 C CA . ALA A 1 122 ? 16.974 -52.076 -4.659 1.00 22.97 693 ALA A CA 1
ATOM 712 C C . ALA A 1 122 ? 17.735 -53.050 -5.549 1.00 23.33 693 ALA A C 1
ATOM 713 O O . ALA A 1 122 ? 18.306 -54.005 -5.073 1.00 23.23 693 ALA A O 1
ATOM 715 N N . ALA A 1 123 ? 17.793 -52.803 -6.838 1.00 24.74 694 ALA A N 1
ATOM 716 C CA . ALA A 1 123 ? 18.476 -53.745 -7.712 1.00 25.95 694 ALA A CA 1
ATOM 717 C C . ALA A 1 123 ? 19.910 -53.267 -8.017 1.00 28.03 694 ALA A C 1
ATOM 718 O O . ALA A 1 123 ? 20.578 -53.811 -8.904 1.00 28.34 694 ALA A O 1
ATOM 720 N N . GLY A 1 124 ? 20.366 -52.209 -7.328 1.00 30.47 695 GLY A N 1
ATOM 721 C CA . GLY A 1 124 ? 21.756 -51.711 -7.576 1.00 30.95 695 GLY A CA 1
ATOM 722 C C . GLY A 1 124 ? 21.863 -51.313 -9.061 1.00 31.99 695 GLY A C 1
ATOM 723 O O . GLY A 1 124 ? 22.954 -51.342 -9.594 1.00 31.38 695 GLY A O 1
ATOM 724 N N . LYS A 1 125 ? 20.746 -50.981 -9.735 1.00 32.75 696 LYS A N 1
ATOM 725 C CA . LYS A 1 125 ? 20.785 -50.419 -11.090 1.00 34.04 696 LYS A CA 1
ATOM 726 C C . LYS A 1 125 ? 20.835 -48.876 -11.110 1.00 34.96 696 LYS A C 1
ATOM 727 O O . LYS A 1 125 ? 20.622 -48.225 -10.106 1.00 35.75 696 LYS A O 1
ATOM 731 N N . GLN A 1 126 ? 21.088 -48.293 -12.274 1.00 35.94 697 GLN A N 1
ATOM 732 C CA . GLN A 1 126 ? 21.400 -46.869 -12.389 1.00 36.09 697 GLN A CA 1
ATOM 733 C C . GLN A 1 126 ? 20.293 -46.109 -13.050 1.00 35.44 697 GLN A C 1
ATOM 734 O O . GLN A 1 126 ? 19.753 -46.534 -14.075 1.00 35.67 697 GLN A O 1
ATOM 740 N N . ALA A 1 127 ? 19.970 -44.958 -12.474 1.00 34.82 698 ALA A N 1
ATOM 741 C CA . ALA A 1 127 ? 18.864 -44.146 -12.983 1.00 33.65 698 ALA A CA 1
ATOM 742 C C . ALA A 1 127 ? 19.222 -42.694 -12.795 1.00 32.62 698 ALA A C 1
ATOM 743 O O . ALA A 1 127 ? 19.756 -42.328 -11.726 1.00 32.88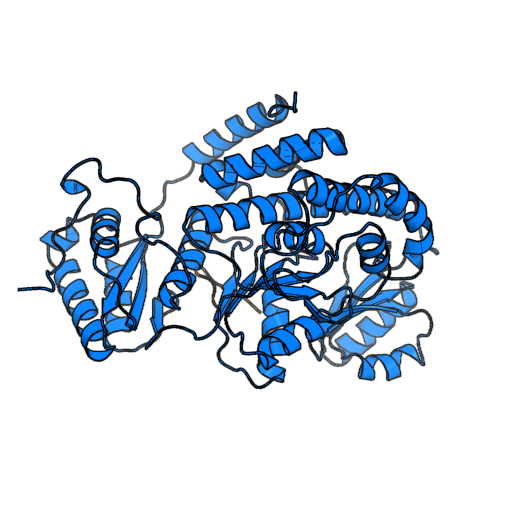 698 ALA A O 1
ATOM 745 N N . PRO A 1 128 ? 18.871 -41.849 -13.788 1.00 31.52 699 PRO A N 1
ATOM 746 C CA . PRO A 1 128 ? 19.090 -40.399 -13.726 1.00 30.11 699 PRO A CA 1
ATOM 747 C C . PRO A 1 128 ? 18.575 -39.814 -12.420 1.00 29.14 699 PRO A C 1
ATOM 748 O O . PRO A 1 128 ? 19.320 -39.088 -11.752 1.00 28.71 699 PRO A O 1
ATOM 752 N N . ASN A 1 129 ? 17.340 -40.139 -12.031 1.00 27.36 700 ASN A N 1
ATOM 753 C CA . ASN A 1 129 ? 16.818 -39.565 -10.782 1.00 26.66 700 ASN A CA 1
ATOM 754 C C . ASN A 1 129 ? 17.284 -40.268 -9.513 1.00 24.80 700 ASN A C 1
ATOM 755 O O . ASN A 1 129 ? 16.689 -40.106 -8.462 1.00 24.87 700 ASN A O 1
ATOM 760 N N . VAL A 1 130 ? 18.359 -41.038 -9.582 1.00 24.14 701 VAL A N 1
ATOM 761 C CA . VAL A 1 130 ? 18.775 -41.803 -8.396 1.00 22.62 701 VAL A CA 1
ATOM 762 C C . VAL A 1 130 ? 20.283 -41.636 -8.137 1.00 22.87 701 VAL A C 1
ATOM 763 O O . VAL A 1 130 ? 21.077 -41.643 -9.074 1.00 22.58 701 VAL A O 1
ATOM 767 N N . PHE A 1 131 ? 20.670 -41.513 -6.868 1.00 22.16 702 PHE A N 1
ATOM 768 C CA . PHE A 1 131 ? 22.043 -41.529 -6.468 1.00 20.44 702 PHE A CA 1
ATOM 769 C C . PHE A 1 131 ? 22.112 -42.461 -5.296 1.00 20.85 702 PHE A C 1
ATOM 770 O O . PHE A 1 131 ? 21.222 -42.444 -4.442 1.00 20.28 702 PHE A O 1
ATOM 778 N N . SER A 1 132 ? 23.195 -43.231 -5.201 1.00 20.80 703 SER A N 1
ATOM 779 C CA . SER A 1 132 ? 23.301 -44.278 -4.192 1.00 20.89 703 SER A CA 1
ATOM 780 C C . SER A 1 132 ? 24.778 -44.641 -4.076 1.00 21.45 703 SER A C 1
ATOM 781 O O . SER A 1 132 ? 25.413 -44.829 -5.077 1.00 22.68 703 SER A O 1
ATOM 784 N N . VAL A 1 133 ? 25.328 -44.770 -2.881 1.00 21.55 704 VAL A N 1
ATOM 785 C CA . VAL A 1 133 ? 26.731 -45.129 -2.727 1.00 21.57 704 VAL A CA 1
ATOM 786 C C . VAL A 1 133 ? 26.925 -46.044 -1.553 1.00 20.67 704 VAL A C 1
ATOM 787 O O . VAL A 1 133 ? 26.156 -45.958 -0.623 1.00 19.64 704 VAL A O 1
ATOM 791 N N . ASP A 1 134 ? 27.998 -46.846 -1.588 1.00 20.06 705 ASP A N 1
ATOM 792 C CA . ASP A 1 134 ? 28.292 -47.805 -0.527 1.00 19.99 705 ASP A CA 1
ATOM 793 C C . ASP A 1 134 ? 28.614 -47.147 0.769 1.00 18.53 705 ASP A C 1
ATOM 794 O O . ASP A 1 134 ? 28.101 -47.607 1.754 1.00 19.25 705 ASP A O 1
ATOM 799 N N . GLY A 1 135 ? 29.391 -46.048 0.781 1.00 16.45 706 GLY A N 1
ATOM 800 C CA . GLY A 1 135 ? 29.654 -45.344 2.050 1.00 14.05 706 GLY A CA 1
ATOM 801 C C . GLY A 1 135 ? 30.160 -43.961 1.734 1.00 14.05 706 GLY A C 1
ATOM 802 O O . GLY A 1 135 ? 30.207 -43.591 0.569 1.00 13.02 706 GLY A O 1
ATOM 803 N N . PRO A 1 136 ? 30.517 -43.171 2.750 1.00 14.39 707 PRO A N 1
ATOM 804 C CA . PRO A 1 136 ? 30.824 -41.758 2.446 1.00 16.90 707 PRO A CA 1
ATOM 805 C C . PRO A 1 136 ? 32.088 -41.483 1.596 1.00 19.17 707 PRO A C 1
ATOM 806 O O . PRO A 1 136 ? 32.993 -42.299 1.517 1.00 19.86 707 PRO A O 1
ATOM 810 N N . VAL A 1 137 ? 32.128 -40.336 0.938 1.00 21.14 708 VAL A N 1
ATOM 811 C CA . VAL A 1 137 ? 33.339 -39.901 0.290 1.00 22.30 708 VAL A CA 1
ATOM 812 C C . VAL A 1 137 ? 34.406 -39.475 1.337 1.00 24.32 708 VAL A C 1
ATOM 813 O O . VAL A 1 137 ? 34.087 -38.927 2.405 1.00 22.96 708 VAL A O 1
ATOM 817 N N . THR A 1 138 ? 35.636 -39.613 1.005 1.00 26.64 709 THR A N 1
ATOM 818 C CA . THR A 1 138 ? 36.604 -39.498 2.014 1.00 30.10 709 THR A CA 1
ATOM 819 C C . THR A 1 138 ? 37.058 -38.079 2.409 1.00 30.46 709 THR A C 1
ATOM 820 O O . THR A 1 138 ? 37.322 -37.799 3.558 1.00 30.89 709 THR A O 1
ATOM 824 N N . THR A 1 139 ? 37.065 -37.172 1.456 1.00 28.95 710 THR A N 1
ATOM 825 C CA . THR A 1 139 ? 37.422 -35.762 1.706 1.00 27.08 710 THR A CA 1
ATOM 826 C C . THR A 1 139 ? 36.286 -34.800 1.425 1.00 24.45 710 THR A C 1
ATOM 827 O O . THR A 1 139 ? 35.408 -35.107 0.632 1.00 24.60 710 THR A O 1
ATOM 831 N N . GLY A 1 140 ? 36.317 -33.642 2.069 1.00 21.14 711 GLY A N 1
ATOM 832 C CA . GLY A 1 140 ? 35.200 -32.665 1.977 1.00 18.74 711 GLY A CA 1
ATOM 833 C C . GLY A 1 140 ? 35.087 -32.052 0.581 1.00 15.84 711 GLY A C 1
ATOM 834 O O . GLY A 1 140 ? 35.997 -32.238 -0.247 1.00 16.30 711 GLY A O 1
ATOM 835 N N . PRO A 1 141 ? 33.976 -31.373 0.286 1.00 12.94 712 PRO A N 1
ATOM 836 C CA . PRO A 1 141 ? 33.782 -30.875 -1.074 1.00 12.50 712 PRO A CA 1
ATOM 837 C C . PRO A 1 141 ? 34.623 -29.597 -1.372 1.00 12.24 712 PRO A C 1
ATOM 838 O O . PRO A 1 141 ? 34.931 -28.823 -0.419 1.00 12.24 712 PRO A O 1
ATOM 842 N N . VAL A 1 142 ? 35.039 -29.447 -2.637 1.00 10.02 713 VAL A N 1
ATOM 843 C CA . VAL A 1 142 ? 35.613 -28.252 -3.136 1.00 10.06 713 VAL A CA 1
ATOM 844 C C . VAL A 1 142 ? 34.528 -27.461 -3.814 1.00 11.75 713 VAL A C 1
ATOM 845 O O . VAL A 1 142 ? 33.920 -27.959 -4.809 1.00 10.84 713 VAL A O 1
ATOM 849 N N . TRP A 1 143 ? 34.284 -26.227 -3.311 1.00 12.68 714 TRP A N 1
ATOM 850 C CA . TRP A 1 143 ? 33.380 -25.249 -4.028 1.00 12.10 714 TRP A CA 1
ATOM 851 C C . TRP A 1 143 ? 34.053 -24.536 -5.148 1.00 12.23 714 TRP A C 1
ATOM 852 O O . TRP A 1 143 ? 35.117 -23.945 -4.926 1.00 15.77 714 TRP A O 1
ATOM 863 N N . VAL A 1 144 ? 33.463 -24.568 -6.330 1.00 11.79 715 VAL A N 1
ATOM 864 C CA . VAL A 1 144 ? 34.034 -23.997 -7.558 1.00 12.97 715 VAL A CA 1
ATOM 865 C C . VAL A 1 144 ? 33.254 -22.737 -7.859 1.00 16.13 715 VAL A C 1
ATOM 866 O O . VAL A 1 144 ? 32.006 -22.773 -8.101 1.00 18.11 715 VAL A O 1
ATOM 870 N N . LEU A 1 145 ? 33.946 -21.607 -7.778 1.00 17.19 716 LEU A N 1
ATOM 871 C CA . LEU A 1 145 ? 33.307 -20.328 -8.091 1.00 17.32 716 LEU A CA 1
ATOM 872 C C . LEU A 1 145 ? 33.853 -19.752 -9.399 1.00 17.19 716 LEU A C 1
ATOM 873 O O . LEU A 1 145 ? 34.912 -19.123 -9.421 1.00 18.25 716 LEU A O 1
ATOM 878 N N . ALA A 1 146 ? 33.158 -19.946 -10.481 1.00 17.26 717 ALA A N 1
ATOM 879 C CA . ALA A 1 146 ? 33.697 -19.492 -11.770 1.00 19.03 717 ALA A CA 1
ATOM 880 C C . ALA A 1 146 ? 32.692 -18.452 -12.270 1.00 19.95 717 ALA A C 1
ATOM 881 O O . ALA A 1 146 ? 32.529 -17.462 -11.609 1.00 20.11 717 ALA A O 1
ATOM 883 N N . GLY A 1 147 ? 32.001 -18.672 -13.388 1.00 21.49 718 GLY A N 1
ATOM 884 C CA . GLY A 1 147 ? 31.067 -17.679 -13.882 1.00 24.21 718 GLY A CA 1
ATOM 885 C C . GLY A 1 147 ? 31.256 -17.186 -15.312 1.00 26.89 718 GLY A C 1
ATOM 886 O O . GLY A 1 147 ? 30.286 -16.930 -16.072 1.00 26.43 718 GLY A O 1
ATOM 887 N N . PHE A 1 148 ? 32.510 -17.022 -15.695 1.00 28.48 719 PHE A N 1
ATOM 888 C CA . PHE A 1 148 ? 32.746 -16.597 -17.042 1.00 30.81 719 PHE A CA 1
ATOM 889 C C . PHE A 1 148 ? 31.939 -17.452 -18.042 1.00 30.36 719 PHE A C 1
ATOM 890 O O . PHE A 1 148 ? 32.121 -18.670 -18.110 1.00 30.27 719 PHE A O 1
ATOM 898 N N . GLY A 1 149 ? 31.070 -16.829 -18.835 1.00 30.19 720 GLY A N 1
ATOM 899 C CA . GLY A 1 149 ? 30.406 -17.563 -19.938 1.00 29.06 720 GLY A CA 1
ATOM 900 C C . GLY A 1 149 ? 29.108 -18.234 -19.523 1.00 29.16 720 GLY A C 1
ATOM 901 O O . GLY A 1 149 ? 28.427 -18.915 -20.310 1.00 29.81 720 GLY A O 1
ATOM 902 N N . ALA A 1 150 ? 28.724 -17.986 -18.286 1.00 28.26 721 ALA A N 1
ATOM 903 C CA . ALA A 1 150 ? 27.636 -18.697 -17.697 1.00 27.89 721 ALA A CA 1
ATOM 904 C C . ALA A 1 150 ? 26.334 -17.903 -17.673 1.00 28.21 721 ALA A C 1
ATOM 905 O O . ALA A 1 150 ? 25.238 -18.489 -17.438 1.00 28.93 721 ALA A O 1
ATOM 907 N N . GLN A 1 151 ? 26.437 -16.579 -17.829 1.00 27.56 722 GLN A N 1
ATOM 908 C CA . GLN A 1 151 ? 25.252 -15.718 -17.718 1.00 27.13 722 GLN A CA 1
ATOM 909 C C . GLN A 1 151 ? 24.153 -16.085 -18.739 1.00 25.91 722 GLN A C 1
ATOM 910 O O . GLN A 1 151 ? 24.436 -16.509 -19.846 1.00 25.70 722 GLN A O 1
ATOM 916 N N . HIS A 1 152 ? 22.906 -15.922 -18.357 1.00 24.76 723 HIS A N 1
ATOM 917 C CA . HIS A 1 152 ? 21.844 -15.961 -19.321 1.00 24.19 723 HIS A CA 1
ATOM 918 C C . HIS A 1 152 ? 20.724 -15.131 -18.743 1.00 24.69 723 HIS A C 1
ATOM 919 O O . HIS A 1 152 ? 20.674 -14.983 -17.521 1.00 24.33 723 HIS A O 1
ATOM 926 N N . ARG A 1 153 ? 19.825 -14.668 -19.619 1.00 25.03 724 ARG A N 1
ATOM 927 C CA . ARG A 1 153 ? 18.843 -13.600 -19.388 1.00 25.22 724 ARG A CA 1
ATOM 928 C C . ARG A 1 153 ? 18.070 -13.621 -18.110 1.00 24.73 724 ARG A C 1
ATOM 929 O O . ARG A 1 153 ? 18.044 -12.612 -17.394 1.00 24.93 724 ARG A O 1
ATOM 937 N N . LYS A 1 154 ? 17.394 -14.738 -17.841 1.00 24.56 725 LYS A N 1
ATOM 938 C CA . LYS A 1 154 ? 16.491 -14.839 -16.687 1.00 23.80 725 LYS A CA 1
ATOM 939 C C . LYS A 1 154 ? 17.144 -15.469 -15.405 1.00 22.12 725 LYS A C 1
ATOM 940 O O . LYS A 1 154 ? 16.430 -15.765 -14.370 1.00 20.59 725 LYS A O 1
ATOM 946 N N . MET A 1 155 ? 18.479 -15.612 -15.442 1.00 19.72 726 MET A N 1
ATOM 947 C CA . MET A 1 155 ? 19.198 -16.306 -14.386 1.00 19.32 726 MET A CA 1
ATOM 948 C C . MET A 1 155 ? 18.835 -15.827 -13.032 1.00 18.87 726 MET A C 1
ATOM 949 O O . MET A 1 155 ? 18.732 -14.619 -12.806 1.00 20.07 726 MET A O 1
ATOM 954 N N . GLY A 1 156 ? 18.574 -16.771 -12.140 1.00 17.70 727 GLY A N 1
ATOM 955 C CA . GLY A 1 156 ? 18.288 -16.459 -10.759 1.00 16.89 727 GLY A CA 1
ATOM 956 C C . GLY A 1 156 ? 16.842 -16.033 -10.484 1.00 17.90 727 GLY A C 1
ATOM 957 O O . GLY A 1 156 ? 16.409 -16.038 -9.317 1.00 16.45 727 GLY A O 1
ATOM 958 N N . LYS A 1 157 ? 16.078 -15.641 -11.519 1.00 17.94 728 LYS A N 1
ATOM 959 C CA . LYS A 1 157 ? 14.741 -15.051 -11.207 1.00 18.22 728 LYS A CA 1
ATOM 960 C C . LYS A 1 157 ? 13.837 -16.025 -10.534 1.00 18.77 728 LYS A C 1
ATOM 961 O O . LYS A 1 157 ? 13.309 -15.742 -9.465 1.00 19.32 728 LYS A O 1
ATOM 967 N N . SER A 1 158 ? 13.663 -17.193 -11.132 1.00 19.18 729 SER A N 1
ATOM 968 C CA . SER A 1 158 ? 12.750 -18.157 -10.532 1.00 20.27 729 SER A CA 1
ATOM 969 C C . SER A 1 158 ? 13.076 -18.523 -9.099 1.00 20.44 729 SER A C 1
ATOM 970 O O . SER A 1 158 ? 12.206 -18.454 -8.217 1.00 23.28 729 SER A O 1
ATOM 973 N N . LEU A 1 159 ? 14.327 -18.858 -8.809 1.00 20.45 730 LEU A N 1
ATOM 974 C CA . LEU A 1 159 ? 14.721 -19.125 -7.415 1.00 19.27 730 LEU A CA 1
ATOM 975 C C . LEU A 1 159 ? 14.556 -17.975 -6.439 1.00 18.68 730 LEU A C 1
ATOM 976 O O . LEU A 1 159 ? 14.314 -18.222 -5.272 1.00 19.28 730 LEU A O 1
ATOM 981 N N . TYR A 1 160 ? 14.648 -16.727 -6.909 1.00 18.52 731 TYR A N 1
ATOM 982 C CA . TYR A 1 160 ? 14.425 -15.530 -6.059 1.00 19.45 731 TYR A CA 1
ATOM 983 C C . TYR A 1 160 ? 12.914 -15.475 -5.674 1.00 19.95 731 TYR A C 1
ATOM 984 O O . TYR A 1 160 ? 12.525 -15.242 -4.484 1.00 19.02 731 TYR A O 1
ATOM 993 N N . LEU A 1 161 ? 12.064 -15.741 -6.676 1.00 19.96 732 LEU A N 1
ATOM 994 C CA . LEU A 1 161 ? 10.626 -15.653 -6.426 1.00 20.71 732 LEU A CA 1
ATOM 995 C C . LEU A 1 161 ? 10.209 -16.766 -5.512 1.00 21.39 732 LEU A C 1
ATOM 996 O O . LEU A 1 161 ? 9.342 -16.559 -4.630 1.00 20.84 732 LEU A O 1
ATOM 1001 N N . ARG A 1 162 ? 10.851 -17.923 -5.662 1.00 20.63 733 ARG A N 1
ATOM 1002 C CA . ARG A 1 162 ? 10.313 -19.050 -4.903 1.00 20.79 733 ARG A CA 1
ATOM 1003 C C . ARG A 1 162 ? 11.013 -19.432 -3.626 1.00 21.50 733 ARG A C 1
ATOM 1004 O O . ARG A 1 162 ? 10.468 -20.245 -2.901 1.00 22.95 733 ARG A O 1
ATOM 1012 N N . ASN A 1 163 ? 12.211 -18.904 -3.342 1.00 21.35 734 ASN A N 1
ATOM 1013 C CA . ASN A 1 163 ? 12.893 -19.306 -2.131 1.00 19.57 734 ASN A CA 1
ATOM 1014 C C . ASN A 1 163 ? 13.268 -18.162 -1.250 1.00 19.82 734 ASN A C 1
ATOM 1015 O O . ASN A 1 163 ? 14.053 -17.347 -1.646 1.00 19.52 734 ASN A O 1
ATOM 1020 N N . GLU A 1 164 ? 12.770 -18.137 -0.014 1.00 20.88 735 GLU A N 1
ATOM 1021 C CA . GLU A 1 164 ? 12.95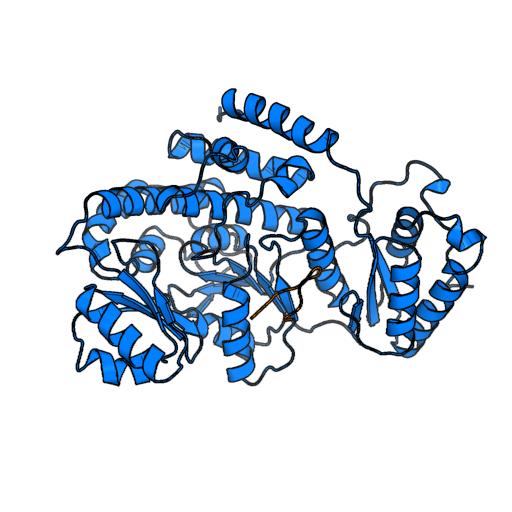9 -16.968 0.872 1.00 20.28 735 GLU A CA 1
ATOM 1022 C C . GLU A 1 164 ? 14.379 -16.722 1.417 1.00 20.00 735 GLU A C 1
ATOM 1023 O O . GLU A 1 164 ? 14.776 -15.579 1.698 1.00 21.12 735 GLU A O 1
ATOM 1026 N N . VAL A 1 165 ? 15.168 -17.771 1.538 1.00 19.70 736 VAL A N 1
ATOM 1027 C CA . VAL A 1 165 ? 16.560 -17.597 1.960 1.00 18.25 736 VAL A CA 1
ATOM 1028 C C . VAL A 1 165 ? 17.353 -17.074 0.792 1.00 17.37 736 VAL A C 1
ATOM 1029 O O . VAL A 1 165 ? 18.075 -16.095 0.886 1.00 17.45 736 VAL A O 1
ATOM 1033 N N . PHE A 1 166 ? 17.172 -17.672 -0.348 1.00 16.47 737 PHE A N 1
ATOM 1034 C CA . PHE A 1 166 ? 17.927 -17.198 -1.492 1.00 16.46 737 PHE A CA 1
ATOM 1035 C C . PHE A 1 166 ? 17.629 -15.704 -1.668 1.00 17.22 737 PHE A C 1
ATOM 1036 O O . PHE A 1 166 ? 18.587 -14.859 -1.837 1.00 18.17 737 PHE A O 1
ATOM 1044 N N . ALA A 1 167 ? 16.332 -15.368 -1.585 1.00 16.52 738 ALA A N 1
ATOM 1045 C CA . ALA A 1 167 ? 15.892 -14.005 -1.844 1.00 16.18 738 ALA A CA 1
ATOM 1046 C C . ALA A 1 167 ? 16.509 -13.056 -0.801 1.00 16.36 738 ALA A C 1
ATOM 1047 O O . ALA A 1 167 ? 16.984 -11.941 -1.167 1.00 15.72 738 ALA A O 1
ATOM 1049 N N . ALA A 1 168 ? 16.537 -13.489 0.466 1.00 14.26 739 ALA A N 1
ATOM 1050 C CA . ALA A 1 168 ? 17.102 -12.613 1.465 1.00 14.80 739 ALA A CA 1
ATOM 1051 C C . ALA A 1 168 ? 18.562 -12.278 1.124 1.00 16.07 739 ALA A C 1
ATOM 1052 O O . ALA A 1 168 ? 18.993 -11.133 1.284 1.00 16.76 739 ALA A O 1
ATOM 1054 N N . TRP A 1 169 ? 19.310 -13.249 0.620 1.00 16.56 740 TRP A N 1
ATOM 1055 C CA . TRP A 1 169 ? 20.712 -12.976 0.346 1.00 17.44 740 TRP A CA 1
ATOM 1056 C C . TRP A 1 169 ? 20.838 -12.128 -0.886 1.00 18.37 740 TRP A C 1
ATOM 1057 O O . TRP A 1 169 ? 21.722 -11.223 -0.920 1.00 18.61 740 TRP A O 1
ATOM 1068 N N . ILE A 1 170 ? 20.001 -12.424 -1.887 1.00 17.79 741 ILE A N 1
ATOM 1069 C CA . ILE A 1 170 ? 20.106 -11.712 -3.135 1.00 18.26 741 ILE A CA 1
ATOM 1070 C C . ILE A 1 170 ? 19.856 -10.252 -2.748 1.00 20.57 741 ILE A C 1
ATOM 1071 O O . ILE A 1 170 ? 20.493 -9.341 -3.313 1.00 21.55 741 ILE A O 1
ATOM 1076 N N . GLU A 1 171 ? 18.972 -10.019 -1.766 1.00 21.32 742 GLU A N 1
ATOM 1077 C CA . GLU A 1 171 ? 18.635 -8.633 -1.406 1.00 22.28 742 GLU A CA 1
ATOM 1078 C C . GLU A 1 171 ? 19.777 -7.943 -0.614 1.00 22.30 742 GLU A C 1
ATOM 1079 O O . GLU A 1 171 ? 20.065 -6.734 -0.864 1.00 23.41 742 GLU A O 1
ATOM 1085 N N . LYS A 1 172 ? 20.401 -8.679 0.315 1.00 20.52 743 LYS A N 1
ATOM 1086 C CA . LYS A 1 172 ? 21.506 -8.160 1.089 1.00 20.08 743 LYS A CA 1
ATOM 1087 C C . LYS A 1 172 ? 22.629 -7.740 0.125 1.00 20.75 743 LYS A C 1
ATOM 1088 O O . LYS A 1 172 ? 23.261 -6.687 0.304 1.00 20.79 743 LYS A O 1
ATOM 1094 N N . VAL A 1 173 ? 22.823 -8.485 -0.960 1.00 19.94 744 VAL A N 1
ATOM 1095 C CA . VAL A 1 173 ? 23.879 -8.108 -1.914 1.00 19.48 744 VAL A CA 1
ATOM 1096 C C . VAL A 1 173 ? 23.426 -6.954 -2.776 1.00 20.32 744 VAL A C 1
ATOM 1097 O O . VAL A 1 173 ? 24.242 -6.153 -3.274 1.00 22.01 744 VAL A O 1
ATOM 1101 N N . ASP A 1 174 ? 22.122 -6.889 -3.026 1.00 20.19 745 ASP A N 1
ATOM 1102 C CA . ASP A 1 174 ? 21.567 -5.823 -3.851 1.00 18.77 745 ASP A CA 1
ATOM 1103 C C . ASP A 1 174 ? 21.802 -4.514 -3.122 1.00 18.09 745 ASP A C 1
ATOM 1104 O O . ASP A 1 174 ? 22.348 -3.559 -3.675 1.00 15.36 745 ASP A O 1
ATOM 1109 N N . ALA A 1 175 ? 21.387 -4.495 -1.863 1.00 17.42 746 ALA A N 1
ATOM 1110 C CA . ALA A 1 175 ? 21.675 -3.390 -0.950 1.00 18.12 746 ALA A CA 1
ATOM 1111 C C . ALA A 1 175 ? 23.172 -2.952 -0.958 1.00 18.91 746 ALA A C 1
ATOM 1112 O O . ALA A 1 175 ? 23.460 -1.764 -0.985 1.00 20.15 746 ALA A O 1
ATOM 1114 N N . LEU A 1 176 ? 24.119 -3.892 -0.959 1.00 18.48 747 LEU A N 1
ATOM 1115 C CA . LEU A 1 176 ? 25.537 -3.506 -0.953 1.00 17.33 747 LEU A CA 1
ATOM 1116 C C . LEU A 1 176 ? 25.962 -2.971 -2.319 1.00 17.49 747 LEU A C 1
ATOM 1117 O O . LEU A 1 176 ? 26.705 -2.023 -2.379 1.00 17.30 747 LEU A O 1
ATOM 1122 N N . VAL A 1 177 ? 25.574 -3.612 -3.418 1.00 17.96 748 VAL A N 1
ATOM 1123 C CA . VAL A 1 177 ? 25.982 -3.102 -4.740 1.00 18.20 748 VAL A CA 1
ATOM 1124 C C . VAL A 1 177 ? 25.301 -1.748 -4.998 1.00 20.94 748 VAL A C 1
ATOM 1125 O O . VAL A 1 177 ? 25.709 -0.997 -5.901 1.00 21.84 748 VAL A O 1
ATOM 1129 N N . GLN A 1 178 ? 24.273 -1.424 -4.210 1.00 22.64 749 GLN A N 1
ATOM 1130 C CA . GLN A 1 178 ? 23.614 -0.159 -4.440 1.00 24.04 749 GLN A CA 1
ATOM 1131 C C . GLN A 1 178 ? 24.552 0.898 -3.879 1.00 24.47 749 GLN A C 1
ATOM 1132 O O . GLN A 1 178 ? 24.977 1.782 -4.612 1.00 25.42 749 GLN A O 1
ATOM 1138 N N . ASP A 1 179 ? 24.897 0.781 -2.605 1.00 24.90 750 ASP A N 1
ATOM 1139 C CA . ASP A 1 179 ? 25.979 1.511 -1.994 1.00 25.75 750 ASP A CA 1
ATOM 1140 C C . ASP A 1 179 ? 27.244 1.630 -2.899 1.00 25.76 750 ASP A C 1
ATOM 1141 O O . ASP A 1 179 ? 27.915 2.645 -2.888 1.00 26.89 750 ASP A O 1
ATOM 1146 N N . GLU A 1 180 ? 27.574 0.660 -3.725 1.00 24.58 751 GLU A N 1
ATOM 1147 C CA . GLU A 1 180 ? 28.913 0.724 -4.331 1.00 24.68 751 GLU A CA 1
ATOM 1148 C C . GLU A 1 180 ? 28.916 1.268 -5.769 1.00 25.25 751 GLU A C 1
ATOM 1149 O O . GLU A 1 180 ? 29.905 1.870 -6.244 1.00 24.30 751 GLU A O 1
ATOM 1155 N N . LEU A 1 181 ? 27.814 1.023 -6.475 1.00 24.96 752 LEU A N 1
ATOM 1156 C CA . LEU A 1 181 ? 27.798 1.317 -7.857 1.00 24.82 752 LEU A CA 1
ATOM 1157 C C . LEU A 1 181 ? 26.642 2.222 -8.233 1.00 25.12 752 LEU A C 1
ATOM 1158 O O . LEU A 1 181 ? 26.616 2.805 -9.299 1.00 25.32 752 LEU A O 1
ATOM 1163 N N . GLY A 1 182 ? 25.677 2.312 -7.348 1.00 25.56 753 GLY A N 1
ATOM 1164 C CA . GLY A 1 182 ? 24.568 3.179 -7.531 1.00 26.51 753 GLY A CA 1
ATOM 1165 C C . GLY A 1 182 ? 23.349 2.665 -8.251 1.00 28.02 753 GLY A C 1
ATOM 1166 O O . GLY A 1 182 ? 22.390 3.452 -8.371 1.00 28.97 753 GLY A O 1
ATOM 1167 N N . TYR A 1 183 ? 23.369 1.412 -8.763 1.00 28.07 754 TYR A N 1
ATOM 1168 C CA . TYR A 1 183 ? 22.159 0.750 -9.368 1.00 28.13 754 TYR A CA 1
ATOM 1169 C C . TYR A 1 183 ? 21.775 -0.577 -8.687 1.00 28.27 754 TYR A C 1
ATOM 1170 O O . TYR A 1 183 ? 22.442 -0.960 -7.723 1.00 31.02 754 TYR A O 1
ATOM 1179 N N . SER A 1 184 ? 20.711 -1.248 -9.136 1.00 27.05 755 SER A N 1
ATOM 1180 C CA . SER A 1 184 ? 20.121 -2.390 -8.410 1.00 26.36 755 SER A CA 1
ATOM 1181 C C . SER A 1 184 ? 20.192 -3.671 -9.227 1.00 25.41 755 SER A C 1
ATOM 1182 O O . SER A 1 184 ? 19.788 -3.655 -10.410 1.00 24.67 755 SER A O 1
ATOM 1185 N N . VAL A 1 185 ? 20.681 -4.763 -8.618 1.00 23.25 756 VAL A N 1
ATOM 1186 C CA . VAL A 1 185 ? 20.858 -5.994 -9.416 1.00 22.43 756 VAL A CA 1
ATOM 1187 C C . VAL A 1 185 ? 19.573 -6.792 -9.420 1.00 22.05 756 VAL A C 1
ATOM 1188 O O . VAL A 1 185 ? 19.211 -7.416 -10.408 1.00 20.27 756 VAL A O 1
ATOM 1192 N N . LEU A 1 186 ? 18.832 -6.639 -8.329 1.00 22.66 757 LEU A N 1
ATOM 1193 C CA . LEU A 1 186 ? 17.464 -7.113 -8.244 1.00 22.83 757 LEU A CA 1
ATOM 1194 C C . LEU A 1 186 ? 16.631 -6.656 -9.444 1.00 23.10 757 LEU A C 1
ATOM 1195 O O . LEU A 1 186 ? 15.870 -7.452 -9.994 1.00 23.97 757 LEU A O 1
ATOM 1200 N N . GLU A 1 187 ? 16.754 -5.393 -9.860 1.00 23.24 758 GLU A N 1
ATOM 1201 C CA . GLU A 1 187 ? 15.945 -4.966 -10.973 1.00 24.80 758 GLU A CA 1
ATOM 1202 C C . GLU A 1 187 ? 16.377 -5.629 -12.283 1.00 26.65 758 GLU A C 1
ATOM 1203 O O . GLU A 1 187 ? 15.584 -5.821 -13.202 1.00 28.00 758 GLU A O 1
ATOM 1209 N N . LEU A 1 188 ? 17.653 -5.949 -12.402 1.00 27.50 759 LEU A N 1
ATOM 1210 C CA . LEU A 1 188 ? 18.134 -6.676 -13.567 1.00 27.23 759 LEU A CA 1
ATOM 1211 C C . LEU A 1 188 ? 17.560 -8.101 -13.561 1.00 26.70 759 LEU A C 1
ATOM 1212 O O . LEU A 1 188 ? 17.286 -8.705 -14.606 1.00 26.50 759 LEU A O 1
ATOM 1217 N N . ILE A 1 189 ? 17.408 -8.649 -12.377 1.00 25.45 760 ILE A N 1
ATOM 1218 C CA . ILE A 1 189 ? 17.139 -10.045 -12.311 1.00 25.21 760 ILE A CA 1
ATOM 1219 C C . ILE A 1 189 ? 15.656 -10.196 -12.704 1.00 26.24 760 ILE A C 1
ATOM 1220 O O . ILE A 1 189 ? 15.292 -11.062 -13.534 1.00 26.15 760 ILE A O 1
ATOM 1225 N N . LEU A 1 190 ? 14.843 -9.289 -12.159 1.00 26.56 761 LEU A N 1
ATOM 1226 C CA . LEU A 1 190 ? 13.397 -9.320 -12.307 1.00 27.55 761 LEU A CA 1
ATOM 1227 C C . LEU A 1 190 ? 12.883 -8.955 -13.727 1.00 29.47 761 LEU A C 1
ATOM 1228 O O . LEU A 1 190 ? 11.756 -9.280 -14.086 1.00 29.46 761 LEU A O 1
ATOM 1233 N N . ASP A 1 191 ? 13.733 -8.341 -14.544 1.00 31.79 762 ASP A N 1
ATOM 1234 C CA . ASP A 1 191 ? 13.279 -7.701 -15.761 1.00 34.70 762 ASP A CA 1
ATOM 1235 C C . ASP A 1 191 ? 13.668 -8.464 -17.023 1.00 35.30 762 ASP A C 1
ATOM 1236 O O . ASP A 1 191 ? 14.833 -8.403 -17.500 1.00 33.86 762 ASP A O 1
ATOM 1241 N N . ASP A 1 192 ? 12.658 -9.141 -17.574 1.00 36.55 763 ASP A N 1
ATOM 1242 C CA . ASP A 1 192 ? 12.820 -9.982 -18.762 1.00 38.58 763 ASP A CA 1
ATOM 1243 C C . ASP A 1 192 ? 13.323 -9.201 -19.985 1.00 39.26 763 ASP A C 1
ATOM 1244 O O . ASP A 1 192 ? 13.962 -9.779 -20.888 1.00 39.79 763 ASP A O 1
ATOM 1249 N N . ALA A 1 193 ? 13.065 -7.892 -20.015 1.00 39.85 764 ALA A N 1
ATOM 1250 C CA . ALA A 1 193 ? 13.556 -7.044 -21.107 1.00 40.34 764 ALA A CA 1
ATOM 1251 C C . ALA A 1 193 ? 15.068 -6.724 -21.014 1.00 40.81 764 ALA A C 1
ATOM 1252 O O . ALA A 1 193 ? 15.687 -6.349 -22.008 1.00 41.24 764 ALA A O 1
ATOM 1254 N N . GLN A 1 194 ? 15.674 -6.858 -19.835 1.00 40.67 765 GLN A N 1
ATOM 1255 C CA . GLN A 1 194 ? 17.094 -6.554 -19.703 1.00 40.08 765 GLN A CA 1
ATOM 1256 C C . GLN A 1 194 ? 18.089 -7.700 -19.912 1.00 39.11 765 GLN A C 1
ATOM 1257 O O . GLN A 1 194 ? 18.091 -8.640 -19.149 1.00 39.63 765 GLN A O 1
ATOM 1263 N N . ASP A 1 195 ? 18.959 -7.615 -20.907 1.00 37.73 766 ASP A N 1
ATOM 1264 C CA . ASP A 1 195 ? 20.065 -8.554 -20.990 1.00 36.93 766 ASP A CA 1
ATOM 1265 C C . ASP A 1 195 ? 21.324 -8.028 -20.206 1.00 36.49 766 ASP A C 1
ATOM 1266 O O . ASP A 1 195 ? 21.268 -6.947 -19.571 1.00 36.55 766 ASP A O 1
ATOM 1268 N N . TYR A 1 196 ? 22.446 -8.766 -20.260 1.00 34.46 767 TYR A N 1
ATOM 1269 C CA . TYR A 1 196 ? 23.625 -8.430 -19.426 1.00 32.14 767 TYR A CA 1
ATOM 1270 C C . TYR A 1 196 ? 24.836 -7.849 -20.146 1.00 32.44 767 TYR A C 1
ATOM 1271 O O . TYR A 1 196 ? 25.165 -8.267 -21.272 1.00 33.70 767 TYR A O 1
ATOM 1280 N N . GLY A 1 197 ? 25.516 -6.901 -19.523 1.00 30.73 768 GLY A N 1
ATOM 1281 C CA . GLY A 1 197 ? 26.772 -6.474 -20.120 1.00 30.56 768 GLY A CA 1
ATOM 1282 C C . GLY A 1 197 ? 27.992 -7.031 -19.382 1.00 30.85 768 GLY A C 1
ATOM 1283 O O . GLY A 1 197 ? 27.863 -7.705 -18.319 1.00 30.76 768 GLY A O 1
ATOM 1284 N N . ILE A 1 198 ? 29.172 -6.725 -19.922 1.00 29.68 769 ILE A N 1
ATOM 1285 C CA . ILE A 1 198 ? 30.412 -6.961 -19.220 1.00 29.38 769 ILE A CA 1
ATOM 1286 C C . ILE A 1 198 ? 30.318 -6.641 -17.716 1.00 28.64 769 ILE A C 1
ATOM 1287 O O . ILE A 1 198 ? 30.483 -7.520 -16.882 1.00 29.91 769 ILE A O 1
ATOM 1291 N N . GLU A 1 199 ? 30.025 -5.406 -17.351 1.00 26.97 770 GLU A N 1
ATOM 1292 C CA . GLU A 1 199 ? 29.935 -5.092 -15.950 1.00 25.08 770 GLU A CA 1
ATOM 1293 C C . GLU A 1 199 ? 28.831 -5.863 -15.261 1.00 24.91 770 GLU A C 1
ATOM 1294 O O . GLU A 1 199 ? 29.104 -6.505 -14.272 1.00 23.51 770 GLU A O 1
ATOM 1300 N N . THR A 1 200 ? 27.586 -5.833 -15.778 1.00 24.73 771 THR A N 1
ATOM 1301 C CA . THR A 1 200 ? 26.465 -6.268 -14.930 1.00 23.76 771 THR A CA 1
ATOM 1302 C C . THR A 1 200 ? 26.402 -7.774 -14.792 1.00 22.63 771 THR A C 1
ATOM 1303 O O . THR A 1 200 ? 25.949 -8.293 -13.776 1.00 21.49 771 THR A O 1
ATOM 1307 N N . THR A 1 201 ? 26.879 -8.475 -15.819 1.00 22.22 772 THR A N 1
ATOM 1308 C CA . THR A 1 201 ? 27.211 -9.904 -15.685 1.00 21.73 772 THR A CA 1
ATOM 1309 C C . THR A 1 201 ? 28.081 -10.300 -14.493 1.00 21.82 772 THR A C 1
ATOM 1310 O O . THR A 1 201 ? 27.787 -11.285 -13.851 1.00 23.16 772 THR A O 1
ATOM 1314 N N . GLN A 1 202 ? 29.157 -9.567 -14.211 1.00 20.88 773 GLN A N 1
ATOM 1315 C CA . GLN A 1 202 ? 30.001 -9.894 -13.112 1.00 19.77 773 GLN A CA 1
ATOM 1316 C C . GLN A 1 202 ? 29.311 -9.732 -11.757 1.00 20.42 773 GLN A C 1
ATOM 1317 O O . GLN A 1 202 ? 29.397 -10.617 -10.872 1.00 21.93 773 GLN A O 1
ATOM 1323 N N . VAL A 1 203 ? 28.597 -8.636 -11.558 1.00 20.17 774 VAL A N 1
ATOM 1324 C CA . VAL A 1 203 ? 27.969 -8.371 -10.234 1.00 19.42 774 VAL A CA 1
ATOM 1325 C C . VAL A 1 203 ? 26.757 -9.221 -10.050 1.00 18.29 774 VAL A C 1
ATOM 1326 O O . VAL A 1 203 ? 26.432 -9.620 -8.920 1.00 18.30 774 VAL A O 1
ATOM 1330 N N . THR A 1 204 ? 26.083 -9.519 -11.157 1.00 16.98 775 THR A N 1
ATOM 1331 C CA . THR A 1 204 ? 24.905 -10.387 -11.050 1.00 17.08 775 THR A CA 1
ATOM 1332 C C . THR A 1 204 ? 25.309 -11.834 -10.739 1.00 15.78 775 THR A C 1
ATOM 1333 O O . THR A 1 204 ? 24.783 -12.402 -9.770 1.00 14.81 775 THR A O 1
ATOM 1337 N N . ILE A 1 205 ? 26.273 -12.395 -11.490 1.00 14.28 776 ILE A N 1
ATOM 1338 C CA . ILE A 1 205 ? 26.794 -13.694 -11.090 1.00 13.54 776 ILE A CA 1
ATOM 1339 C C . ILE A 1 205 ? 27.317 -13.732 -9.615 1.00 14.68 776 ILE A C 1
ATOM 1340 O O . ILE A 1 205 ? 27.015 -14.691 -8.849 1.00 15.71 776 ILE A O 1
ATOM 1345 N N . PHE A 1 206 ? 28.004 -12.667 -9.191 1.00 14.08 777 PHE A N 1
ATOM 1346 C CA . PHE A 1 206 ? 28.479 -12.554 -7.798 1.00 13.08 777 PHE A CA 1
ATOM 1347 C C . PHE A 1 206 ? 27.258 -12.654 -6.918 1.00 14.39 777 PHE A C 1
ATOM 1348 O O . PHE A 1 206 ? 27.237 -13.443 -5.952 1.00 16.26 777 PHE A O 1
ATOM 1356 N N . ALA A 1 207 ? 26.200 -11.910 -7.245 1.00 14.56 778 ALA A N 1
ATOM 1357 C CA . ALA A 1 207 ? 25.044 -11.877 -6.314 1.00 14.81 778 ALA A CA 1
ATOM 1358 C C . ALA A 1 207 ? 24.514 -13.276 -6.199 1.00 13.87 778 ALA A C 1
ATOM 1359 O O . ALA A 1 207 ? 24.218 -13.784 -5.110 1.00 14.32 778 ALA A O 1
ATOM 1361 N N . ILE A 1 208 ? 24.462 -13.915 -7.349 1.00 12.21 779 ILE A N 1
ATOM 1362 C CA . ILE A 1 208 ? 23.850 -15.199 -7.456 1.00 11.20 779 ILE A CA 1
ATOM 1363 C C . ILE A 1 208 ? 24.679 -16.212 -6.721 1.00 11.87 779 ILE A C 1
ATOM 1364 O O . ILE A 1 208 ? 24.096 -17.055 -5.975 1.00 12.85 779 ILE A O 1
ATOM 1369 N N . GLN A 1 209 ? 26.012 -16.100 -6.843 1.00 11.24 780 GLN A N 1
ATOM 1370 C CA . GLN A 1 209 ? 26.920 -17.054 -6.158 1.00 11.14 780 GLN A CA 1
ATOM 1371 C C . GLN A 1 209 ? 26.884 -16.858 -4.635 1.00 11.44 780 GLN A C 1
ATOM 1372 O O . GLN A 1 209 ? 26.850 -17.838 -3.885 1.00 10.83 780 GLN A O 1
ATOM 1378 N N . ILE A 1 210 ? 26.849 -15.606 -4.177 1.00 9.76 781 ILE A N 1
ATOM 1379 C CA . ILE A 1 210 ? 26.729 -15.423 -2.748 1.00 10.52 781 ILE A CA 1
ATOM 1380 C C . ILE A 1 210 ? 25.457 -16.084 -2.176 1.00 12.38 781 ILE A C 1
ATOM 1381 O O . ILE A 1 210 ? 25.525 -16.771 -1.169 1.00 12.62 781 ILE A O 1
ATOM 1386 N N . ALA A 1 211 ? 24.309 -15.856 -2.803 1.00 13.38 782 ALA A N 1
ATOM 1387 C CA . ALA A 1 211 ? 23.096 -16.305 -2.200 1.00 14.19 782 ALA A CA 1
ATOM 1388 C C . ALA A 1 211 ? 22.872 -17.788 -2.443 1.00 14.29 782 ALA A C 1
ATOM 1389 O O . ALA A 1 211 ? 22.371 -18.420 -1.517 1.00 13.89 782 ALA A O 1
ATOM 1391 N N . LEU A 1 212 ? 23.293 -18.368 -3.598 1.00 13.13 783 LEU A N 1
ATOM 1392 C CA . LEU A 1 212 ? 23.471 -19.889 -3.653 1.00 13.64 783 LEU A CA 1
ATOM 1393 C C . LEU A 1 212 ? 24.277 -20.544 -2.474 1.00 14.82 783 LEU A C 1
ATOM 1394 O O . LEU A 1 212 ? 23.815 -21.497 -1.796 1.00 16.58 783 LEU A O 1
ATOM 1399 N N . GLY A 1 213 ? 25.482 -20.049 -2.224 1.00 13.52 784 GLY A N 1
ATOM 1400 C CA . GLY A 1 213 ? 26.331 -20.633 -1.240 1.00 11.97 784 GLY A CA 1
ATOM 1401 C C . GLY A 1 213 ? 25.726 -20.456 0.098 1.00 12.85 784 GLY A C 1
ATOM 1402 O O . GLY A 1 213 ? 25.816 -21.349 0.915 1.00 14.28 784 GLY A O 1
ATOM 1403 N N . GLU A 1 214 ? 25.043 -19.348 0.349 1.00 13.16 785 GLU A N 1
ATOM 1404 C CA . GLU A 1 214 ? 24.429 -19.190 1.686 1.00 12.48 785 GLU A CA 1
ATOM 1405 C C . GLU A 1 214 ? 23.142 -20.021 1.859 1.00 12.57 785 GLU A C 1
ATOM 1406 O O . GLU A 1 214 ? 22.794 -20.366 2.985 1.00 10.76 785 GLU A O 1
ATOM 1412 N N . LEU A 1 215 ? 22.447 -20.304 0.748 1.00 13.11 786 LEU A N 1
ATOM 1413 C CA . LEU A 1 215 ? 21.343 -21.241 0.718 1.00 14.50 786 LEU A CA 1
ATOM 1414 C C . LEU A 1 215 ? 21.818 -22.635 1.134 1.00 15.69 786 LEU A C 1
ATOM 1415 O O . LEU A 1 215 ? 21.311 -23.192 2.104 1.00 17.44 786 LEU A O 1
ATOM 1420 N N . LEU A 1 216 ? 22.801 -23.201 0.438 1.00 16.12 787 LEU A N 1
ATOM 1421 C CA . LEU A 1 216 ? 23.566 -24.380 0.974 1.00 17.39 787 LEU A CA 1
ATOM 1422 C C . LEU A 1 216 ? 24.004 -24.344 2.463 1.00 18.07 787 LEU A C 1
ATOM 1423 O O . LEU A 1 216 ? 23.751 -25.289 3.197 1.00 19.46 787 LEU A O 1
ATOM 1428 N N . ARG A 1 217 ? 24.700 -23.299 2.913 1.00 17.87 788 ARG A N 1
ATOM 1429 C CA . ARG A 1 217 ? 25.038 -23.183 4.324 1.00 18.04 788 ARG A CA 1
ATOM 1430 C C . ARG A 1 217 ? 23.782 -23.254 5.233 1.00 19.77 788 ARG A C 1
ATOM 1431 O O . ARG A 1 217 ? 23.835 -23.867 6.348 1.00 19.31 788 ARG A O 1
ATOM 1439 N N . HIS A 1 218 ? 22.659 -22.656 4.770 1.00 20.03 789 HIS A N 1
ATOM 1440 C CA . HIS A 1 218 ? 21.417 -22.626 5.544 1.00 20.30 789 HIS A CA 1
ATOM 1441 C C . HIS A 1 218 ? 20.951 -24.060 5.806 1.00 20.54 789 HIS A C 1
ATOM 1442 O O . HIS A 1 218 ? 20.433 -24.331 6.894 1.00 19.35 789 HIS A O 1
ATOM 1449 N N . HIS A 1 219 ? 21.168 -24.950 4.813 1.00 18.59 790 HIS A N 1
ATOM 1450 C CA . HIS A 1 219 ? 20.792 -26.340 4.885 1.00 18.57 790 HIS A CA 1
ATOM 1451 C C . HIS A 1 219 ? 21.859 -27.264 5.466 1.00 19.14 790 HIS A C 1
ATOM 1452 O O . HIS A 1 219 ? 21.716 -28.523 5.395 1.00 18.16 790 HIS A O 1
ATOM 1459 N N . GLY A 1 220 ? 22.909 -26.663 6.061 1.00 18.43 791 GLY A N 1
ATOM 1460 C CA . GLY A 1 220 ? 23.997 -27.463 6.684 1.00 17.79 791 GLY A CA 1
ATOM 1461 C C . GLY A 1 220 ? 25.278 -27.707 5.859 1.00 17.82 791 GLY A C 1
ATOM 1462 O O . GLY A 1 220 ? 26.237 -28.213 6.395 1.00 18.58 791 GLY A O 1
ATOM 1463 N N . ALA A 1 221 ? 25.315 -27.361 4.571 1.00 16.86 792 ALA A N 1
ATOM 1464 C CA . ALA A 1 221 ? 26.494 -27.642 3.797 1.00 17.04 792 ALA A CA 1
A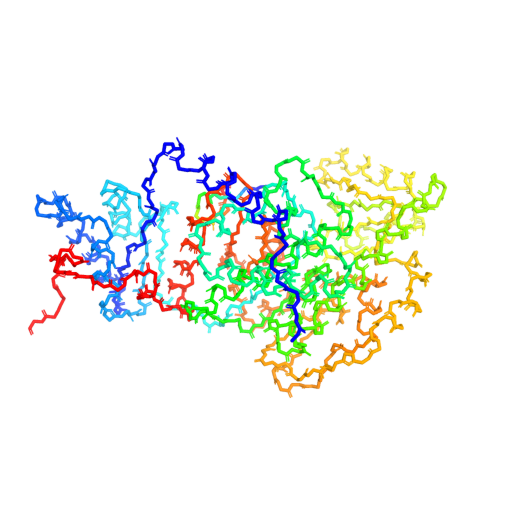TOM 1465 C C . ALA A 1 221 ? 27.629 -26.660 4.103 1.00 18.06 792 ALA A C 1
ATOM 1466 O O . ALA A 1 221 ? 27.398 -25.601 4.710 1.00 18.54 792 ALA A O 1
ATOM 1468 N N . LYS A 1 222 ? 28.852 -27.044 3.733 1.00 18.18 793 LYS A N 1
ATOM 1469 C CA . LYS A 1 222 ? 30.046 -26.176 3.909 1.00 19.14 793 LYS A CA 1
ATOM 1470 C C . LYS A 1 222 ? 31.197 -26.630 3.052 1.00 17.74 793 LYS A C 1
ATOM 1471 O O . LYS A 1 222 ? 31.343 -27.805 2.801 1.00 18.81 793 LYS A O 1
ATOM 1476 N N . PRO A 1 223 ? 31.974 -25.700 2.540 1.00 17.04 794 PRO A N 1
ATOM 1477 C CA . PRO A 1 223 ? 33.082 -26.106 1.661 1.00 17.07 794 PRO A CA 1
ATOM 1478 C C . PRO A 1 223 ? 34.257 -26.602 2.477 1.00 17.69 794 PRO A C 1
ATOM 1479 O O . PRO A 1 223 ? 34.535 -26.002 3.484 1.00 18.90 794 PRO A O 1
ATOM 1483 N N . ALA A 1 224 ? 34.956 -27.648 2.055 1.00 17.46 795 ALA A N 1
ATOM 1484 C CA . ALA A 1 224 ? 36.272 -27.950 2.596 1.00 17.19 795 ALA A CA 1
ATOM 1485 C C . ALA A 1 224 ? 37.365 -26.980 2.013 1.00 18.87 795 ALA A C 1
ATOM 1486 O O . ALA A 1 224 ? 38.393 -26.666 2.707 1.00 20.52 795 ALA A O 1
ATOM 1488 N N . ALA A 1 225 ? 37.200 -26.551 0.742 1.00 16.58 796 ALA A N 1
ATOM 1489 C CA . ALA A 1 225 ? 38.198 -25.726 0.074 1.00 14.13 796 ALA A CA 1
ATOM 1490 C C . ALA A 1 225 ? 37.437 -24.952 -0.983 1.00 14.60 796 ALA A C 1
ATOM 1491 O O . ALA A 1 225 ? 36.349 -25.399 -1.416 1.00 15.66 796 ALA A O 1
ATOM 1493 N N . VAL A 1 226 ? 37.970 -23.812 -1.441 1.00 13.39 797 VAL A N 1
ATOM 1494 C CA . VAL A 1 226 ? 37.337 -23.185 -2.569 1.00 13.03 797 VAL A CA 1
ATOM 1495 C C . VAL A 1 226 ? 38.355 -23.079 -3.652 1.00 14.46 797 VAL A C 1
ATOM 1496 O O . VAL A 1 226 ? 39.552 -23.205 -3.384 1.00 15.54 797 VAL A O 1
ATOM 1500 N N . ILE A 1 227 ? 37.882 -22.898 -4.889 1.00 14.41 798 ILE A N 1
ATOM 1501 C CA . ILE A 1 227 ? 38.756 -22.542 -5.973 1.00 13.69 798 ILE A CA 1
ATOM 1502 C C . ILE A 1 227 ? 37.938 -21.574 -6.836 1.00 15.23 798 ILE A C 1
ATOM 1503 O O . ILE A 1 227 ? 36.721 -21.773 -7.121 1.00 14.49 798 ILE A O 1
ATOM 1508 N N . GLY A 1 228 ? 38.613 -20.502 -7.213 1.00 15.86 799 GLY A N 1
ATOM 1509 C CA . GLY A 1 228 ? 38.004 -19.423 -7.945 1.00 17.39 799 GLY A CA 1
ATOM 1510 C C . GLY A 1 228 ? 38.491 -19.361 -9.381 1.00 18.26 799 GLY A C 1
ATOM 1511 O O . GLY A 1 228 ? 39.595 -19.840 -9.752 1.00 17.30 799 GLY A O 1
ATOM 1512 N N . GLN A 1 229 ? 37.666 -18.778 -10.231 1.00 19.58 800 GLN A N 1
ATOM 1513 C CA . GLN A 1 229 ? 38.127 -18.619 -11.586 1.00 21.70 800 GLN A CA 1
ATOM 1514 C C . GLN A 1 229 ? 37.624 -17.257 -11.959 1.00 22.94 800 GLN A C 1
ATOM 1515 O O . GLN A 1 229 ? 36.404 -17.086 -12.267 1.00 23.81 800 GLN A O 1
ATOM 1521 N N . SER A 1 230 ? 38.538 -16.274 -11.871 1.00 22.58 801 SER A N 1
ATOM 1522 C CA . SER A 1 230 ? 38.344 -15.062 -12.635 1.00 22.75 801 SER A CA 1
ATOM 1523 C C . SER A 1 230 ? 37.209 -14.238 -11.955 1.00 21.58 801 SER A C 1
ATOM 1524 O O . SER A 1 230 ? 37.294 -13.920 -10.779 1.00 21.93 801 SER A O 1
ATOM 1527 N N . LEU A 1 231 ? 36.148 -13.910 -12.667 1.00 19.80 802 LEU A N 1
ATOM 1528 C CA . LEU A 1 231 ? 34.981 -13.310 -12.040 1.00 18.50 802 LEU A CA 1
ATOM 1529 C C . LEU A 1 231 ? 34.579 -13.999 -10.722 1.00 17.64 802 LEU A C 1
ATOM 1530 O O . LEU A 1 231 ? 34.142 -13.318 -9.768 1.00 17.26 802 LEU A O 1
ATOM 1535 N N . GLY A 1 232 ? 34.710 -15.340 -10.621 1.00 16.12 803 GLY A N 1
ATOM 1536 C CA . GLY A 1 232 ? 34.306 -16.057 -9.355 1.00 12.56 803 GLY A CA 1
ATOM 1537 C C . GLY A 1 232 ? 35.211 -15.835 -8.145 1.00 12.93 803 GLY A C 1
ATOM 1538 O O . GLY A 1 232 ? 34.853 -16.181 -7.005 1.00 14.19 803 GLY A O 1
ATOM 1539 N N . GLU A 1 233 ? 36.385 -15.270 -8.406 1.00 12.04 804 GLU A N 1
ATOM 1540 C CA . GLU A 1 233 ? 37.390 -15.044 -7.377 1.00 11.13 804 GLU A CA 1
ATOM 1541 C C . GLU A 1 233 ? 36.812 -14.358 -6.147 1.00 12.67 804 GLU A C 1
ATOM 1542 O O . GLU A 1 233 ? 37.049 -14.792 -5.019 1.00 14.00 804 GLU A O 1
ATOM 1548 N N . ALA A 1 234 ? 36.057 -13.285 -6.360 1.00 13.09 805 ALA A N 1
ATOM 1549 C CA . ALA A 1 234 ? 35.521 -12.551 -5.263 1.00 13.71 805 ALA A CA 1
ATOM 1550 C C . ALA A 1 234 ? 34.524 -13.338 -4.389 1.00 14.67 805 ALA A C 1
ATOM 1551 O O . ALA A 1 234 ? 34.632 -13.335 -3.122 1.00 16.30 805 ALA A O 1
ATOM 1553 N N . ALA A 1 235 ? 33.515 -13.976 -4.984 1.00 14.05 806 ALA A N 1
ATOM 1554 C CA . ALA A 1 235 ? 32.638 -14.830 -4.142 1.00 13.86 806 ALA A CA 1
ATOM 1555 C C . ALA A 1 235 ? 33.520 -15.899 -3.470 1.00 14.32 806 ALA A C 1
ATOM 1556 O O . ALA A 1 235 ? 33.376 -16.184 -2.269 1.00 14.39 806 ALA A O 1
ATOM 1558 N N . SER A 1 236 ? 34.513 -16.441 -4.185 1.00 13.90 807 SER A N 1
ATOM 1559 C CA . SER A 1 236 ? 35.288 -17.441 -3.476 1.00 13.74 807 SER A CA 1
ATOM 1560 C C . SER A 1 236 ? 36.116 -16.868 -2.381 1.00 13.22 807 SER A C 1
ATOM 1561 O O . SER A 1 236 ? 36.467 -17.599 -1.495 1.00 14.47 807 SER A O 1
ATOM 1564 N N . ALA A 1 237 ? 36.474 -15.591 -2.394 1.00 12.62 808 ALA A N 1
ATOM 1565 C CA . ALA A 1 237 ? 37.248 -15.099 -1.236 1.00 12.14 808 ALA A CA 1
ATOM 1566 C C . ALA A 1 237 ? 36.350 -15.058 0.015 1.00 12.22 808 ALA A C 1
ATOM 1567 O O . ALA A 1 237 ? 36.812 -15.257 1.108 1.00 12.46 808 ALA A O 1
ATOM 1569 N N . TYR A 1 238 ? 35.048 -14.834 -0.176 1.00 12.81 809 TYR A N 1
ATOM 1570 C CA . TYR A 1 238 ? 34.036 -14.680 0.912 1.00 12.10 809 TYR A CA 1
ATOM 1571 C C . TYR A 1 238 ? 33.678 -16.019 1.513 1.00 12.64 809 TYR A C 1
ATOM 1572 O O . TYR A 1 238 ? 33.557 -16.166 2.740 1.00 13.69 809 TYR A O 1
ATOM 1581 N N . PHE A 1 239 ? 33.423 -16.977 0.655 1.00 11.24 810 PHE A N 1
ATOM 1582 C CA . PHE A 1 239 ? 33.184 -18.307 1.159 1.00 12.74 810 PHE A CA 1
ATOM 1583 C C . PHE A 1 239 ? 34.451 -18.860 1.830 1.00 13.79 810 PHE A C 1
ATOM 1584 O O . PHE A 1 239 ? 34.356 -19.738 2.706 1.00 15.19 810 PHE A O 1
ATOM 1592 N N . ALA A 1 240 ? 35.631 -18.380 1.433 1.00 13.61 811 ALA A N 1
ATOM 1593 C CA . ALA A 1 240 ? 36.841 -18.837 2.121 1.00 14.21 811 ALA A CA 1
ATOM 1594 C C . ALA A 1 240 ? 37.074 -18.168 3.491 1.00 14.94 811 ALA A C 1
ATOM 1595 O O . ALA A 1 240 ? 37.895 -18.650 4.236 1.00 14.10 811 ALA A O 1
ATOM 1597 N N . GLY A 1 241 ? 36.383 -17.044 3.793 1.00 15.37 812 GLY A N 1
ATOM 1598 C CA . GLY A 1 241 ? 36.514 -16.361 5.081 1.00 14.87 812 GLY A CA 1
ATOM 1599 C C . GLY A 1 241 ? 37.646 -15.381 5.020 1.00 15.67 812 GLY A C 1
ATOM 1600 O O . GLY A 1 241 ? 38.186 -14.958 6.042 1.00 15.80 812 GLY A O 1
ATOM 1601 N N . GLY A 1 242 ? 38.027 -15.019 3.803 1.00 16.58 813 GLY A N 1
ATOM 1602 C CA . GLY A 1 242 ? 39.153 -14.125 3.561 1.00 16.06 813 GLY A CA 1
ATOM 1603 C C . GLY A 1 242 ? 38.752 -12.666 3.449 1.00 16.40 813 GLY A C 1
ATOM 1604 O O . GLY A 1 242 ? 39.610 -11.797 3.673 1.00 16.97 813 GLY A O 1
ATOM 1605 N N . LEU A 1 243 ? 37.506 -12.395 3.011 1.00 14.75 814 LEU A N 1
ATOM 1606 C CA . LEU A 1 243 ? 36.869 -11.054 3.032 1.00 13.82 814 LEU A CA 1
ATOM 1607 C C . LEU A 1 243 ? 35.422 -11.109 3.560 1.00 14.64 814 LEU A C 1
ATOM 1608 O O . LEU A 1 243 ? 34.650 -12.074 3.275 1.00 15.29 814 LEU A O 1
ATOM 1613 N N . SER A 1 244 ? 35.021 -10.061 4.266 1.00 14.08 815 SER A N 1
ATOM 1614 C CA . SER A 1 244 ? 33.629 -9.868 4.660 1.00 13.90 815 SER A CA 1
ATOM 1615 C C . SER A 1 244 ? 32.753 -9.742 3.399 1.00 14.70 815 SER A C 1
ATOM 1616 O O . SER A 1 244 ? 33.266 -9.467 2.352 1.00 14.65 815 SER A O 1
ATOM 1619 N N . LEU A 1 245 ? 31.420 -9.867 3.496 1.00 16.04 816 LEU A N 1
ATOM 1620 C CA . LEU A 1 245 ? 30.568 -9.651 2.318 1.00 14.26 816 LEU A CA 1
ATOM 1621 C C . LEU A 1 245 ? 30.826 -8.269 1.705 1.00 15.19 816 LEU A C 1
ATOM 1622 O O . LEU A 1 245 ? 30.930 -8.104 0.435 1.00 14.75 816 LEU A O 1
ATOM 1627 N N . ARG A 1 246 ? 30.968 -7.267 2.574 1.00 15.61 817 ARG A N 1
ATOM 1628 C CA . ARG A 1 246 ? 31.243 -5.891 2.080 1.00 17.06 817 ARG A CA 1
ATOM 1629 C C . ARG A 1 246 ? 32.535 -5.826 1.265 1.00 16.15 817 ARG A C 1
ATOM 1630 O O . ARG A 1 246 ? 32.541 -5.323 0.110 1.00 16.12 817 ARG A O 1
ATOM 1638 N N . ASP A 1 247 ? 33.616 -6.399 1.795 1.00 15.29 818 ASP A N 1
ATOM 1639 C CA . ASP A 1 247 ? 34.889 -6.340 1.045 1.00 15.48 818 ASP A CA 1
ATOM 1640 C C . ASP A 1 247 ? 34.918 -7.122 -0.268 1.00 15.14 818 ASP A C 1
ATOM 1641 O O . ASP A 1 247 ? 35.350 -6.594 -1.340 1.00 14.09 818 ASP A O 1
ATOM 1646 N N . ALA A 1 248 ? 34.395 -8.344 -0.215 1.00 13.50 819 ALA A N 1
ATOM 1647 C CA . ALA A 1 248 ? 34.181 -9.102 -1.447 1.00 14.84 819 ALA A CA 1
ATOM 1648 C C . ALA A 1 248 ? 33.354 -8.342 -2.520 1.00 14.13 819 ALA A C 1
ATOM 1649 O O . ALA A 1 248 ? 33.731 -8.332 -3.674 1.00 14.20 819 ALA A O 1
ATOM 1651 N N . THR A 1 249 ? 32.256 -7.706 -2.130 1.00 13.84 820 THR A N 1
ATOM 1652 C CA . THR A 1 249 ? 31.458 -6.914 -3.075 1.00 14.27 820 THR A CA 1
ATOM 1653 C C . THR A 1 249 ? 32.257 -5.748 -3.602 1.00 14.31 820 THR A C 1
ATOM 1654 O O . THR A 1 249 ? 32.201 -5.430 -4.816 1.00 14.28 820 THR A O 1
ATOM 1658 N N . ARG A 1 250 ? 33.033 -5.103 -2.730 1.00 14.60 821 ARG A N 1
ATOM 1659 C CA . ARG A 1 250 ? 34.014 -4.045 -3.214 1.00 14.06 821 ARG A CA 1
ATOM 1660 C C . ARG A 1 250 ? 34.886 -4.676 -4.241 1.00 15.14 821 ARG A C 1
ATOM 1661 O O . ARG A 1 250 ? 35.115 -4.098 -5.305 1.00 17.00 821 ARG A O 1
ATOM 1669 N N . ALA A 1 251 ? 35.356 -5.909 -4.000 1.00 15.18 822 ALA A N 1
ATOM 1670 C CA . ALA A 1 251 ? 36.181 -6.508 -5.038 1.00 15.40 822 ALA A CA 1
ATOM 1671 C C . ALA A 1 251 ? 35.409 -6.803 -6.331 1.00 16.67 822 ALA A C 1
ATOM 1672 O O . ALA A 1 251 ? 35.920 -6.512 -7.428 1.00 20.25 822 ALA A O 1
ATOM 1674 N N . ILE A 1 252 ? 34.204 -7.359 -6.296 1.00 15.20 823 ILE A N 1
ATOM 1675 C CA . ILE A 1 252 ? 33.575 -7.525 -7.599 1.00 13.88 823 ILE A CA 1
ATOM 1676 C C . ILE A 1 252 ? 33.184 -6.209 -8.248 1.00 14.69 823 ILE A C 1
ATOM 1677 O O . ILE A 1 252 ? 33.321 -6.076 -9.483 1.00 14.04 823 ILE A O 1
ATOM 1682 N N . CYS A 1 253 ? 32.704 -5.245 -7.459 1.00 15.62 824 CYS A N 1
ATOM 1683 C CA . CYS A 1 253 ? 32.221 -3.934 -8.040 1.00 19.14 824 CYS A CA 1
ATOM 1684 C C . CYS A 1 253 ? 33.291 -3.083 -8.727 1.00 20.31 824 CYS A C 1
ATOM 1685 O O . CYS A 1 253 ? 33.118 -2.651 -9.901 1.00 18.85 824 CYS A O 1
ATOM 1688 N N . SER A 1 254 ? 34.387 -2.858 -7.988 1.00 22.75 825 SER A N 1
ATOM 1689 C CA . SER A 1 254 ? 35.608 -2.234 -8.542 1.00 25.94 825 SER A CA 1
ATOM 1690 C C . SER A 1 254 ? 36.128 -2.840 -9.802 1.00 26.76 825 SER A C 1
ATOM 1691 O O . SER A 1 254 ? 36.279 -2.104 -10.753 1.00 28.71 825 SER A O 1
ATOM 1694 N N . ARG A 1 255 ? 36.351 -4.149 -9.906 1.00 27.28 826 ARG A N 1
ATOM 1695 C CA . ARG A 1 255 ? 36.836 -4.596 -11.227 1.00 27.20 826 ARG A CA 1
ATOM 1696 C C . ARG A 1 255 ? 35.838 -4.593 -12.335 1.00 27.30 826 ARG A C 1
ATOM 1697 O O . ARG A 1 255 ? 36.217 -4.397 -13.525 1.00 28.17 826 ARG A O 1
ATOM 1705 N N . SER A 1 256 ? 34.584 -4.866 -12.004 1.00 26.79 827 SER A N 1
ATOM 1706 C CA . SER A 1 256 ? 33.574 -4.974 -13.083 1.00 27.73 827 SER A CA 1
ATOM 1707 C C . SER A 1 256 ? 33.270 -3.636 -13.788 1.00 28.14 827 SER A C 1
ATOM 1708 O O . SER A 1 256 ? 33.371 -3.520 -15.048 1.00 28.76 827 SER A O 1
ATOM 1711 N N . HIS A 1 257 ? 33.002 -2.603 -13.004 1.00 28.25 828 HIS A N 1
ATOM 1712 C CA . HIS A 1 257 ? 32.813 -1.297 -13.611 1.00 29.14 828 HIS A CA 1
ATOM 1713 C C . HIS A 1 257 ? 34.054 -0.847 -14.398 1.00 28.62 828 HIS A C 1
ATOM 1714 O O . HIS A 1 257 ? 33.947 -0.588 -15.591 1.00 27.22 828 HIS A O 1
ATOM 1721 N N . LEU A 1 258 ? 35.229 -0.845 -13.761 1.00 28.59 829 LEU A N 1
ATOM 1722 C CA . LEU A 1 258 ? 36.426 -0.577 -14.524 1.00 28.76 829 LEU A CA 1
ATOM 1723 C C . LEU A 1 258 ? 36.543 -1.386 -15.823 1.00 29.93 829 LEU A C 1
ATOM 1724 O O . LEU A 1 258 ? 36.885 -0.801 -16.829 1.00 30.07 829 LEU A O 1
ATOM 1729 N N . MET A 1 259 ? 36.271 -2.689 -15.865 1.00 30.89 830 MET A N 1
ATOM 1730 C CA . MET A 1 259 ? 36.443 -3.357 -17.198 1.00 32.34 830 MET A CA 1
ATOM 1731 C C . MET A 1 259 ? 35.355 -2.951 -18.193 1.00 33.46 830 MET A C 1
ATOM 1732 O O . MET A 1 259 ? 35.585 -2.930 -19.387 1.00 34.23 830 MET A O 1
ATOM 1737 N N . GLY A 1 260 ? 34.164 -2.661 -17.694 1.00 34.74 831 GLY A N 1
ATOM 1738 C CA . GLY A 1 260 ? 33.050 -2.268 -18.544 1.00 36.49 831 GLY A CA 1
ATOM 1739 C C . GLY A 1 260 ? 33.279 -0.928 -19.201 1.00 38.21 831 GLY A C 1
ATOM 1740 O O . GLY A 1 260 ? 33.218 -0.830 -20.442 1.00 38.74 831 GLY A O 1
ATOM 1741 N N . GLU A 1 261 ? 33.527 0.109 -18.391 1.00 39.39 832 GLU A N 1
ATOM 1742 C CA . GLU A 1 261 ? 34.088 1.359 -18.908 1.00 41.07 832 GLU A CA 1
ATOM 1743 C C . GLU A 1 261 ? 35.257 1.189 -19.887 1.00 42.26 832 GLU A C 1
ATOM 1744 O O . GLU A 1 261 ? 35.149 1.551 -21.062 1.00 43.08 832 GLU A O 1
ATOM 1750 N N . GLY A 1 262 ? 36.356 0.625 -19.417 1.00 43.37 833 GLY A N 1
ATOM 1751 C CA . GLY A 1 262 ? 37.494 0.337 -20.274 1.00 45.65 833 GLY A CA 1
ATOM 1752 C C . GLY A 1 262 ? 37.079 -0.272 -21.599 1.00 47.59 833 GLY A C 1
ATOM 1753 O O . GLY A 1 262 ? 37.379 0.262 -22.670 1.00 47.53 833 GLY A O 1
ATOM 1754 N N . GLU A 1 263 ? 36.363 -1.384 -21.546 1.00 49.61 834 GLU A N 1
ATOM 1755 C CA . GLU A 1 263 ? 35.972 -2.009 -22.781 1.00 51.80 834 GLU A CA 1
ATOM 1756 C C . GLU A 1 263 ? 35.182 -1.017 -23.665 1.00 53.87 834 GLU A C 1
ATOM 1757 O O . GLU A 1 263 ? 35.475 -0.931 -24.860 1.00 54.65 834 GLU A O 1
ATOM 1759 N N . ALA A 1 264 ? 34.249 -0.232 -23.098 1.00 55.85 835 ALA A N 1
ATOM 1760 C CA . ALA A 1 264 ? 33.461 0.737 -23.907 1.00 57.64 835 ALA A CA 1
ATOM 1761 C C . ALA A 1 264 ? 34.328 1.617 -24.847 1.00 58.89 835 ALA A C 1
ATOM 1762 O O . ALA A 1 264 ? 34.029 1.754 -26.028 1.00 58.95 835 ALA A O 1
ATOM 1764 N N . MET A 1 265 ? 35.423 2.173 -24.338 1.00 60.61 836 MET A N 1
ATOM 1765 C CA . MET A 1 265 ? 36.244 3.077 -25.148 1.00 62.32 836 MET A CA 1
ATOM 1766 C C . MET A 1 265 ? 37.212 2.377 -26.106 1.00 63.02 836 MET A C 1
ATOM 1767 O O . MET A 1 265 ? 38.169 2.994 -26.571 1.00 63.22 836 MET A O 1
ATOM 1771 N N . LEU A 1 266 ? 36.989 1.098 -26.385 1.00 64.00 837 LEU A N 1
ATOM 1772 C CA . LEU A 1 266 ? 37.858 0.369 -27.311 1.00 64.99 837 LEU A CA 1
ATOM 1773 C C . LEU A 1 266 ? 37.171 0.179 -28.648 1.00 65.59 837 LEU A C 1
ATOM 1774 O O . LEU A 1 266 ? 35.997 -0.251 -28.712 1.00 65.37 837 LEU A O 1
ATOM 1779 N N . PHE A 1 267 ? 37.916 0.491 -29.707 1.00 66.54 838 PHE A N 1
ATOM 1780 C CA . PHE A 1 267 ? 37.437 0.293 -31.083 1.00 67.46 838 PHE A CA 1
ATOM 1781 C C . PHE A 1 267 ? 38.540 -0.175 -32.034 1.00 67.44 838 PHE A C 1
ATOM 1782 O O . PHE A 1 267 ? 39.744 0.028 -31.794 1.00 67.26 838 PHE A O 1
ATOM 1790 N N . GLY A 1 268 ? 38.105 -0.831 -33.080 1.00 67.92 839 GLY A N 1
ATOM 1791 C CA . GLY A 1 268 ? 38.985 -1.374 -34.074 1.00 68.09 839 GLY A CA 1
ATOM 1792 C C . GLY A 1 268 ? 40.318 -1.869 -33.617 1.00 67.94 839 GLY A C 1
ATOM 1793 O O . GLY A 1 268 ? 40.465 -2.994 -33.234 1.00 68.26 839 GLY A O 1
ATOM 1794 N N . GLU A 1 269 ? 41.308 -1.017 -33.728 1.00 67.60 840 GLU A N 1
ATOM 1795 C CA . GLU A 1 269 ? 42.722 -1.421 -33.711 1.00 67.45 840 GLU A CA 1
ATOM 1796 C C . GLU A 1 269 ? 43.212 -1.748 -32.312 1.00 66.76 840 GLU A C 1
ATOM 1797 O O . GLU A 1 269 ? 44.251 -2.386 -32.149 1.00 66.46 840 GLU A O 1
ATOM 1799 N N . TYR A 1 270 ? 42.468 -1.301 -31.304 1.00 65.90 841 TYR A N 1
ATOM 1800 C CA . TYR A 1 270 ? 42.869 -1.556 -29.918 1.00 65.28 841 TYR A CA 1
ATOM 1801 C C . TYR A 1 270 ? 42.141 -2.783 -29.342 1.00 63.36 841 TYR A C 1
ATOM 1802 O O . TYR A 1 270 ? 42.710 -3.490 -28.492 1.00 62.99 841 TYR A O 1
ATOM 1810 N N . ILE A 1 271 ? 40.916 -3.030 -29.845 1.00 60.30 842 ILE A N 1
ATOM 1811 C CA . ILE A 1 271 ? 40.132 -4.241 -29.566 1.00 57.42 842 ILE A CA 1
ATOM 1812 C C . ILE A 1 271 ? 41.001 -5.497 -29.502 1.00 55.32 842 ILE A C 1
ATOM 1813 O O . ILE A 1 271 ? 41.900 -5.668 -30.363 1.00 55.81 842 ILE A O 1
ATOM 1818 N N . ARG A 1 272 ? 40.754 -6.339 -28.482 1.00 51.37 843 ARG A N 1
ATOM 1819 C CA . ARG A 1 272 ? 41.342 -7.687 -28.370 1.00 47.28 843 ARG A CA 1
ATOM 1820 C C . ARG A 1 272 ? 40.259 -8.712 -27.956 1.00 45.50 843 ARG A C 1
ATOM 1821 O O . ARG A 1 272 ? 39.321 -8.425 -27.216 1.00 45.30 843 ARG A O 1
ATOM 1825 N N . LEU A 1 273 ? 40.330 -9.905 -28.496 1.00 42.90 844 LEU A N 1
ATOM 1826 C CA . LEU A 1 273 ? 39.250 -10.811 -28.247 1.00 40.96 844 LEU A CA 1
ATOM 1827 C C . LEU A 1 273 ? 39.693 -11.960 -27.393 1.00 39.04 844 LEU A C 1
ATOM 1828 O O . LEU A 1 273 ? 40.856 -12.229 -27.248 1.00 38.01 844 LEU A O 1
ATOM 1833 N N . MET A 1 274 ? 38.719 -12.669 -26.858 1.00 37.50 845 MET A N 1
ATOM 1834 C CA . MET A 1 274 ? 38.982 -13.804 -26.027 1.00 35.58 845 MET A CA 1
ATOM 1835 C C . MET A 1 274 ? 38.241 -14.946 -26.658 1.00 34.69 845 MET A C 1
ATOM 1836 O O . MET A 1 274 ? 37.040 -14.815 -26.997 1.00 34.73 845 MET A O 1
ATOM 1841 N N . ALA A 1 275 ? 38.939 -16.071 -26.787 1.00 32.60 846 ALA A N 1
ATOM 1842 C CA . ALA A 1 275 ? 38.336 -17.258 -27.312 1.00 30.88 846 ALA A CA 1
ATOM 1843 C C . ALA A 1 275 ? 38.931 -18.478 -26.602 1.00 30.39 846 ALA A C 1
ATOM 1844 O O . ALA A 1 275 ? 40.055 -18.431 -26.078 1.00 30.30 846 ALA A O 1
ATOM 1846 N N . LEU A 1 276 ? 38.142 -19.548 -26.544 1.00 29.47 847 LEU A N 1
ATOM 1847 C CA . LEU A 1 276 ? 38.536 -20.788 -25.932 1.00 28.87 847 LEU A CA 1
ATOM 1848 C C . LEU A 1 276 ? 38.844 -21.772 -27.062 1.00 29.06 847 LEU A C 1
ATOM 1849 O O . LEU A 1 276 ? 38.008 -21.979 -27.939 1.00 29.55 847 LEU A O 1
ATOM 1854 N N . VAL A 1 277 ? 40.034 -22.367 -27.062 1.00 28.47 848 VAL A N 1
ATOM 1855 C CA . VAL A 1 277 ? 40.414 -23.276 -28.129 1.00 29.12 848 VAL A CA 1
ATOM 1856 C C . VAL A 1 277 ? 40.920 -24.583 -27.563 1.00 29.34 848 VAL A C 1
ATOM 1857 O O . VAL A 1 277 ? 41.542 -24.600 -26.532 1.00 28.16 848 VAL A O 1
ATOM 1861 N N . GLU A 1 278 ? 40.646 -25.672 -28.254 1.00 31.13 849 GLU A N 1
ATOM 1862 C CA . GLU A 1 278 ? 41.116 -26.975 -27.833 1.00 34.11 849 GLU A CA 1
ATOM 1863 C C . GLU A 1 278 ? 42.598 -27.231 -28.155 1.00 35.23 849 GLU A C 1
ATOM 1864 O O . GLU A 1 278 ? 42.935 -28.194 -28.868 1.00 34.98 849 GLU A O 1
ATOM 1870 N N . TYR A 1 279 ? 43.461 -26.360 -27.614 1.00 36.84 850 TYR A N 1
ATOM 1871 C CA . TYR A 1 279 ? 44.900 -26.607 -27.509 1.00 38.32 850 TYR A CA 1
ATOM 1872 C C . TYR A 1 279 ? 45.372 -26.491 -26.072 1.00 39.31 850 TYR A C 1
ATOM 1873 O O . TYR A 1 279 ? 44.846 -25.713 -25.284 1.00 39.00 850 TYR A O 1
ATOM 1882 N N . SER A 1 280 ? 46.423 -27.228 -25.753 1.00 40.79 851 SER A N 1
ATOM 1883 C CA . SER A 1 280 ? 47.055 -27.140 -24.451 1.00 41.87 851 SER A CA 1
ATOM 1884 C C . SER A 1 280 ? 47.968 -25.935 -24.421 1.00 42.84 851 SER A C 1
ATOM 1885 O O . SER A 1 280 ? 48.137 -25.240 -25.437 1.00 42.90 851 SER A O 1
ATOM 1888 N N . ALA A 1 281 ? 48.583 -25.706 -23.264 1.00 44.50 852 ALA A N 1
ATOM 1889 C CA . ALA A 1 281 ? 49.618 -24.667 -23.125 1.00 47.06 852 ALA A CA 1
ATOM 1890 C C . ALA A 1 281 ? 50.745 -24.744 -24.224 1.00 49.07 852 ALA A C 1
ATOM 1891 O O . ALA A 1 281 ? 50.954 -23.776 -24.977 1.00 48.65 852 ALA A O 1
ATOM 1893 N N . ASP A 1 282 ? 51.448 -25.898 -24.268 1.00 51.23 853 ASP A N 1
ATOM 1894 C CA . ASP A 1 282 ? 52.481 -26.261 -25.273 1.00 53.19 853 ASP A CA 1
ATOM 1895 C C . ASP A 1 282 ? 52.074 -26.163 -26.742 1.00 52.92 853 ASP A C 1
ATOM 1896 O O . ASP A 1 282 ? 52.775 -25.558 -27.529 1.00 52.41 853 ASP A O 1
ATOM 1901 N N . GLU A 1 283 ? 50.973 -26.807 -27.110 1.00 53.06 854 GLU A N 1
ATOM 1902 C CA . GLU A 1 283 ? 50.500 -26.733 -28.469 1.00 54.24 854 GLU A CA 1
ATOM 1903 C C . GLU A 1 283 ? 50.408 -25.263 -28.865 1.00 54.63 854 GLU A C 1
ATOM 1904 O O . GLU A 1 283 ? 50.675 -24.878 -30.016 1.00 54.34 854 GLU A O 1
ATOM 1910 N N . ILE A 1 284 ? 50.031 -24.449 -27.894 1.00 55.17 855 ILE A N 1
ATOM 1911 C CA . ILE A 1 284 ? 49.946 -23.039 -28.089 1.00 55.93 855 ILE A CA 1
ATOM 1912 C C . ILE A 1 284 ? 51.310 -22.371 -28.161 1.00 56.82 855 ILE A C 1
ATOM 1913 O O . ILE A 1 284 ? 51.452 -21.443 -28.920 1.00 57.31 855 ILE A O 1
ATOM 1918 N N . ARG A 1 285 ? 52.309 -22.838 -27.417 1.00 58.04 856 ARG A N 1
ATOM 1919 C CA . ARG A 1 285 ? 53.697 -22.368 -27.606 1.00 59.77 856 ARG A CA 1
ATOM 1920 C C . ARG A 1 285 ? 54.119 -22.516 -29.088 1.00 60.10 856 ARG A C 1
ATOM 1921 O O . ARG A 1 285 ? 54.699 -21.622 -29.672 1.00 60.32 856 ARG A O 1
ATOM 1924 N N . GLU A 1 286 ? 53.801 -23.644 -29.698 1.00 60.80 857 GLU A N 1
ATOM 1925 C CA . GLU A 1 286 ? 54.042 -23.842 -31.120 1.00 61.71 857 GLU A CA 1
ATOM 1926 C C . GLU A 1 286 ? 53.043 -23.100 -32.109 1.00 62.85 857 GLU A C 1
ATOM 1927 O O . GLU A 1 286 ? 53.260 -23.113 -33.323 1.00 62.99 857 GLU A O 1
ATOM 1929 N N . VAL A 1 287 ? 51.954 -22.484 -31.627 1.00 63.63 858 VAL A N 1
ATOM 1930 C CA . VAL A 1 287 ? 51.312 -21.391 -32.411 1.00 64.28 858 VAL A CA 1
ATOM 1931 C C . VAL A 1 287 ? 51.975 -20.044 -32.007 1.00 65.53 858 VAL A C 1
ATOM 1932 O O . VAL A 1 287 ? 52.764 -19.491 -32.775 1.00 65.34 858 VAL A O 1
ATOM 1936 N N . PHE A 1 288 ? 51.687 -19.555 -30.795 1.00 66.71 859 PHE A N 1
ATOM 1937 C CA . PHE A 1 288 ? 52.308 -18.325 -30.216 1.00 68.42 859 PHE A CA 1
ATOM 1938 C C . PHE A 1 288 ? 53.828 -18.032 -30.490 1.00 69.35 859 PHE A C 1
ATOM 1939 O O . PHE A 1 288 ? 54.394 -17.043 -29.988 1.00 69.57 859 PHE A O 1
ATOM 1941 N N . SER A 1 289 ? 54.481 -18.896 -31.267 1.00 70.36 860 SER A N 1
ATOM 1942 C CA . SER A 1 289 ? 55.724 -18.524 -31.964 1.00 70.96 860 SER A CA 1
ATOM 1943 C C . SER A 1 289 ? 55.236 -17.698 -33.155 1.00 70.66 860 SER A C 1
ATOM 1944 O O . SER A 1 289 ? 55.275 -16.477 -33.091 1.00 70.93 860 SER A O 1
ATOM 1946 N N . ASP A 1 290 ? 54.738 -18.382 -34.194 1.00 70.31 861 ASP A N 1
ATOM 1947 C CA . ASP A 1 290 ? 54.007 -17.807 -35.334 1.00 69.94 861 ASP A CA 1
ATOM 1948 C C . ASP A 1 290 ? 53.169 -16.543 -35.011 1.00 70.10 861 ASP A C 1
ATOM 1949 O O . ASP A 1 290 ? 53.395 -15.486 -35.610 1.00 70.45 861 ASP A O 1
ATOM 1954 N N . PHE A 1 291 ? 52.229 -16.644 -34.057 1.00 69.79 862 PHE A N 1
ATOM 1955 C CA . PHE A 1 291 ? 51.359 -15.513 -33.632 1.00 69.04 862 PHE A CA 1
ATOM 1956 C C . PHE A 1 291 ? 51.810 -14.784 -32.350 1.00 67.88 862 PHE A C 1
ATOM 1957 O O . PHE A 1 291 ? 51.328 -15.087 -31.253 1.00 67.82 862 PHE A O 1
ATOM 1965 N N . PRO A 1 292 ? 52.692 -13.777 -32.490 1.00 66.86 863 PRO A N 1
ATOM 1966 C CA . PRO A 1 292 ? 53.446 -13.366 -31.287 1.00 65.56 863 PRO A CA 1
ATOM 1967 C C . PRO A 1 292 ? 52.704 -12.425 -30.330 1.00 63.50 863 PRO A C 1
ATOM 1968 O O . PRO A 1 292 ? 53.129 -12.289 -29.190 1.00 63.27 863 PRO A O 1
ATOM 1972 N N . ASP A 1 293 ? 51.625 -11.782 -30.780 1.00 61.23 864 ASP A N 1
ATOM 1973 C CA . ASP A 1 293 ? 50.856 -10.867 -29.902 1.00 59.03 864 ASP A CA 1
ATOM 1974 C C . ASP A 1 293 ? 49.893 -11.584 -28.951 1.00 56.23 864 ASP A C 1
ATOM 1975 O O . ASP A 1 293 ? 49.371 -10.966 -28.029 1.00 56.59 864 ASP A O 1
ATOM 1980 N N . LEU A 1 294 ? 49.678 -12.882 -29.167 1.00 52.29 865 LEU A N 1
ATOM 1981 C CA . LEU A 1 294 ? 48.734 -13.676 -28.379 1.00 48.64 865 LEU A CA 1
ATOM 1982 C C . LEU A 1 294 ? 49.139 -13.906 -26.925 1.00 46.51 865 LEU A C 1
ATOM 1983 O O . LEU A 1 294 ? 50.296 -13.954 -26.575 1.00 46.61 865 LEU A O 1
ATOM 1988 N N . GLU A 1 295 ? 48.142 -14.023 -26.077 1.00 44.36 866 GLU A N 1
ATOM 1989 C CA . GLU A 1 295 ? 48.327 -14.189 -24.657 1.00 42.34 866 GLU A CA 1
ATOM 1990 C C . GLU A 1 295 ? 47.357 -15.254 -24.090 1.00 40.45 866 GLU A C 1
ATOM 1991 O O . GLU A 1 295 ? 46.252 -15.572 -24.677 1.00 39.59 866 GLU A O 1
ATOM 1997 N N . VAL A 1 296 ? 47.774 -15.830 -22.962 1.00 37.11 867 VAL A N 1
ATOM 1998 C CA . VAL A 1 296 ? 46.939 -16.836 -22.342 1.00 33.71 867 VAL A CA 1
ATOM 1999 C C . VAL A 1 296 ? 46.202 -16.225 -21.184 1.00 31.94 867 VAL A C 1
ATOM 2000 O O . VAL A 1 296 ? 46.845 -15.864 -20.172 1.00 31.66 867 VAL A O 1
ATOM 2004 N N . CYS A 1 297 ? 44.877 -16.160 -21.295 1.00 28.27 868 CYS A N 1
ATOM 2005 C CA . CYS A 1 297 ? 44.056 -15.763 -20.167 1.00 26.26 868 CYS A CA 1
ATOM 2006 C C . CYS A 1 297 ? 43.807 -16.820 -19.071 1.00 24.16 868 CYS A C 1
ATOM 2007 O O . CYS A 1 297 ? 44.101 -16.616 -17.900 1.00 24.34 868 CYS A O 1
ATOM 2010 N N . VAL A 1 298 ? 43.224 -17.942 -19.450 1.00 22.13 869 VAL A N 1
ATOM 2011 C CA . VAL A 1 298 ? 42.825 -18.951 -18.512 1.00 20.68 869 VAL A CA 1
ATOM 2012 C C . VAL A 1 298 ? 43.394 -20.321 -18.902 1.00 20.75 869 VAL A C 1
ATOM 2013 O O . VAL A 1 298 ? 43.187 -20.797 -20.042 1.00 21.18 869 VAL A O 1
ATOM 2017 N N . TYR A 1 299 ? 44.099 -20.989 -18.004 1.00 20.08 870 TYR A N 1
ATOM 2018 C CA . TYR A 1 299 ? 44.423 -22.401 -18.337 1.00 19.71 870 TYR A CA 1
ATOM 2019 C C . TYR A 1 299 ? 43.291 -23.240 -17.823 1.00 19.67 870 TYR A C 1
ATOM 2020 O O . TYR A 1 299 ? 43.246 -23.539 -16.652 1.00 19.86 870 TYR A O 1
ATOM 2029 N N . ALA A 1 300 ? 42.353 -23.571 -18.720 1.00 21.09 871 ALA A N 1
ATOM 2030 C CA . ALA A 1 300 ? 40.968 -24.009 -18.368 1.00 21.47 871 ALA A CA 1
ATOM 2031 C C . ALA A 1 300 ? 40.906 -25.492 -18.100 1.00 21.39 871 ALA A C 1
ATOM 2032 O O . ALA A 1 300 ? 40.233 -25.940 -17.189 1.00 22.41 871 ALA A O 1
ATOM 2034 N N . ALA A 1 301 ? 41.582 -26.243 -18.947 1.00 21.53 872 ALA A N 1
ATOM 2035 C CA . ALA A 1 301 ? 41.718 -27.699 -18.830 1.00 22.15 872 ALA A CA 1
ATOM 2036 C C . ALA A 1 301 ? 43.061 -28.104 -19.522 1.00 23.03 872 ALA A C 1
ATOM 2037 O O . ALA A 1 301 ? 43.686 -27.285 -20.168 1.00 20.98 872 ALA A O 1
ATOM 2039 N N . PRO A 1 302 ? 43.519 -29.351 -19.333 1.00 25.57 873 PRO A N 1
ATOM 2040 C CA . PRO A 1 302 ? 44.855 -29.704 -19.888 1.00 27.60 873 PRO A CA 1
ATOM 2041 C C . PRO A 1 302 ? 44.980 -29.516 -21.424 1.00 29.64 873 PRO A C 1
ATOM 2042 O O . PRO A 1 302 ? 46.099 -29.307 -21.956 1.00 31.21 873 PRO A O 1
ATOM 2046 N N . THR A 1 303 ? 43.835 -29.541 -22.104 1.00 29.84 874 THR A N 1
ATOM 2047 C CA . THR A 1 303 ? 43.722 -29.366 -23.538 1.00 29.80 874 THR A CA 1
ATOM 2048 C C . THR A 1 303 ? 42.776 -28.188 -23.938 1.00 30.31 874 THR A C 1
ATOM 2049 O O . THR A 1 303 ? 42.274 -28.158 -25.097 1.00 31.13 874 THR A O 1
ATOM 2053 N N . GLN A 1 304 ? 42.460 -27.267 -23.009 1.00 28.33 875 GLN A N 1
ATOM 2054 C CA . GLN A 1 304 ? 41.649 -26.100 -23.359 1.00 27.20 875 GLN A CA 1
ATOM 2055 C C . GLN A 1 304 ? 42.226 -24.889 -22.713 1.00 25.80 875 GLN A C 1
ATOM 2056 O O . GLN A 1 304 ? 42.453 -24.882 -21.530 1.00 27.41 875 GLN A O 1
ATOM 2062 N N . THR A 1 305 ? 42.443 -23.849 -23.482 1.00 24.44 876 THR A N 1
ATOM 2063 C CA . THR A 1 305 ? 43.102 -22.687 -22.979 1.00 23.69 876 THR A CA 1
ATOM 2064 C C . THR A 1 305 ? 42.276 -21.556 -23.497 1.00 24.66 876 THR A C 1
ATOM 2065 O O . THR A 1 305 ? 41.834 -21.622 -24.636 1.00 25.87 876 THR A O 1
ATOM 2069 N N . VAL A 1 306 ? 42.036 -20.527 -22.694 1.00 24.81 877 VAL A N 1
ATOM 2070 C CA . VAL A 1 306 ? 41.397 -19.319 -23.224 1.00 24.32 877 VAL A CA 1
ATOM 2071 C C . VAL A 1 306 ? 42.500 -18.336 -23.637 1.00 25.15 877 VAL A C 1
ATOM 2072 O O . VAL A 1 306 ? 43.370 -17.961 -22.832 1.00 23.63 877 VAL A O 1
ATOM 2076 N N . ILE A 1 307 ? 42.456 -17.912 -24.895 1.00 26.40 878 ILE A N 1
ATOM 2077 C CA . ILE A 1 307 ? 43.432 -16.943 -25.372 1.00 27.62 878 ILE A CA 1
ATOM 2078 C C . ILE A 1 307 ? 42.763 -15.629 -25.692 1.00 28.53 878 ILE A C 1
ATOM 2079 O O . ILE A 1 307 ? 41.548 -15.558 -25.894 1.00 27.03 878 ILE A O 1
ATOM 2084 N N . GLY A 1 308 ? 43.602 -14.599 -25.745 1.00 29.94 879 GLY A N 1
ATOM 2085 C CA . GLY A 1 308 ? 43.173 -13.263 -26.050 1.00 31.70 879 GLY A CA 1
ATOM 2086 C C . GLY A 1 308 ? 44.219 -12.494 -26.852 1.00 33.28 879 GLY A C 1
ATOM 2087 O O . GLY A 1 308 ? 45.430 -12.715 -26.687 1.00 33.71 879 GLY A O 1
ATOM 2088 N N . GLY A 1 309 ? 43.756 -11.575 -27.695 1.00 33.69 880 GLY A N 1
ATOM 2089 C CA . GLY A 1 309 ? 44.626 -10.920 -28.647 1.00 36.20 880 GLY A CA 1
ATOM 2090 C C . GLY A 1 309 ? 43.944 -10.222 -29.828 1.00 37.42 880 GLY A C 1
ATOM 2091 O O . GLY A 1 309 ? 42.700 -10.192 -29.885 1.00 36.55 880 GLY A O 1
ATOM 2092 N N . PRO A 1 310 ? 44.772 -9.623 -30.745 1.00 38.69 881 PRO A N 1
ATOM 2093 C CA . PRO A 1 310 ? 44.377 -8.956 -31.998 1.00 39.73 881 PRO A CA 1
ATOM 2094 C C . PRO A 1 310 ? 43.372 -9.854 -32.712 1.00 40.84 881 PRO A C 1
ATOM 2095 O O . PRO A 1 310 ? 43.611 -11.063 -32.824 1.00 41.49 881 PRO A O 1
ATOM 2099 N N . PRO A 1 311 ? 42.251 -9.305 -33.170 1.00 41.06 882 PRO A N 1
ATOM 2100 C CA . PRO A 1 311 ? 41.268 -10.198 -33.819 1.00 41.79 882 PRO A CA 1
ATOM 2101 C C . PRO A 1 311 ? 41.734 -10.941 -35.134 1.00 42.44 882 PRO A C 1
ATOM 2102 O O . PRO A 1 311 ? 41.125 -11.977 -35.534 1.00 42.39 882 PRO A O 1
ATOM 2106 N N . GLU A 1 312 ? 42.772 -10.434 -35.804 1.00 42.05 883 GLU A N 1
ATOM 2107 C CA . GLU A 1 312 ? 43.276 -11.182 -36.932 1.00 42.61 883 GLU A CA 1
ATOM 2108 C C . GLU A 1 312 ? 43.934 -12.428 -36.376 1.00 41.37 883 GLU A C 1
ATOM 2109 O O . GLU A 1 312 ? 43.623 -13.526 -36.815 1.00 42.46 883 GLU A O 1
ATOM 2115 N N . GLN A 1 313 ? 44.807 -12.281 -35.396 1.00 39.87 884 GLN A N 1
ATOM 2116 C CA . GLN A 1 313 ? 45.352 -13.455 -34.702 1.00 38.70 884 GLN A CA 1
ATOM 2117 C C . GLN A 1 313 ? 44.366 -14.503 -34.087 1.00 36.84 884 GLN A C 1
ATOM 2118 O O . GLN A 1 313 ? 44.449 -15.723 -34.366 1.00 36.08 884 GLN A O 1
ATOM 2124 N N . VAL A 1 314 ? 43.453 -14.034 -33.251 1.00 34.09 885 VAL A N 1
ATOM 2125 C CA . VAL A 1 314 ? 42.481 -14.923 -32.667 1.00 31.60 885 VAL A CA 1
ATOM 2126 C C . VAL A 1 314 ? 41.697 -15.696 -33.779 1.00 31.42 885 VAL A C 1
ATOM 2127 O O . VAL A 1 314 ? 41.613 -16.927 -33.711 1.00 30.13 885 VAL A O 1
ATOM 2131 N N . ASP A 1 315 ? 41.160 -15.001 -34.793 1.00 30.41 886 ASP A N 1
ATOM 2132 C CA . ASP A 1 315 ? 40.407 -15.690 -35.866 1.00 30.67 886 ASP A CA 1
ATOM 2133 C C . ASP A 1 315 ? 41.294 -16.719 -36.573 1.00 29.33 886 ASP A C 1
ATOM 2134 O O . ASP A 1 315 ? 40.838 -17.810 -36.936 1.00 28.69 886 ASP A O 1
ATOM 2139 N N . ALA A 1 316 ? 42.575 -16.388 -36.751 1.00 27.66 887 ALA A N 1
ATOM 2140 C CA . ALA A 1 316 ? 43.497 -17.325 -37.357 1.00 26.93 887 ALA A CA 1
ATOM 2141 C C . ALA A 1 316 ? 43.556 -18.650 -36.551 1.00 27.65 887 ALA A C 1
ATOM 2142 O O . ALA A 1 316 ? 43.130 -19.681 -37.045 1.00 27.75 887 ALA A O 1
ATOM 2144 N N . ILE A 1 317 ? 44.082 -18.607 -35.330 1.00 28.08 888 ILE A N 1
ATOM 2145 C CA . ILE A 1 317 ? 44.040 -19.706 -34.393 1.00 29.32 888 ILE A CA 1
ATOM 2146 C C . ILE A 1 317 ? 42.674 -20.480 -34.400 1.00 30.85 888 ILE A C 1
ATOM 2147 O O . ILE A 1 317 ? 42.639 -21.740 -34.414 1.00 30.97 888 ILE A O 1
ATOM 2151 N N . LEU A 1 318 ? 41.549 -19.771 -34.447 1.00 32.09 889 LEU A N 1
ATOM 2152 C CA . LEU A 1 318 ? 40.238 -20.489 -34.445 1.00 32.76 889 LEU A CA 1
ATOM 2153 C C . LEU A 1 318 ? 40.094 -21.287 -35.740 1.00 32.53 889 LEU A C 1
ATOM 2154 O O . LEU A 1 318 ? 39.753 -22.486 -35.722 1.00 31.93 889 LEU A O 1
ATOM 2159 N N . ALA A 1 319 ? 40.376 -20.586 -36.844 1.00 31.93 890 ALA A N 1
ATOM 2160 C CA . ALA A 1 319 ? 40.250 -21.119 -38.152 1.00 31.54 890 ALA A CA 1
ATOM 2161 C C . ALA A 1 319 ? 41.122 -22.349 -38.284 1.00 32.35 890 ALA A C 1
ATOM 2162 O O . ALA A 1 319 ? 40.711 -23.308 -38.900 1.00 32.36 890 ALA A O 1
ATOM 2164 N N . ARG A 1 320 ? 42.319 -22.342 -37.692 1.00 33.69 891 ARG A N 1
ATOM 2165 C CA . ARG A 1 320 ? 43.199 -23.515 -37.796 1.00 34.69 891 ARG A CA 1
ATOM 2166 C C . ARG A 1 320 ? 42.534 -24.644 -37.046 1.00 35.98 891 ARG A C 1
ATOM 2167 O O . ARG A 1 320 ? 42.402 -25.742 -37.565 1.00 36.22 891 ARG A O 1
ATOM 2170 N N . ALA A 1 321 ? 42.086 -24.346 -35.835 1.00 37.38 892 ALA A N 1
ATOM 2171 C CA . ALA A 1 321 ? 41.603 -25.358 -34.939 1.00 38.26 892 ALA A CA 1
ATOM 2172 C C . ALA A 1 321 ? 40.339 -25.974 -35.490 1.00 39.65 892 ALA A C 1
ATOM 2173 O O . ALA A 1 321 ? 40.220 -27.212 -35.545 1.00 39.41 892 ALA A O 1
ATOM 2175 N N . GLU A 1 322 ? 39.383 -25.129 -35.889 1.00 41.45 893 GLU A N 1
ATOM 2176 C CA . GLU A 1 322 ? 38.091 -25.640 -36.332 1.00 42.83 893 GLU A CA 1
ATOM 2177 C C . GLU A 1 322 ? 38.315 -26.622 -37.515 1.00 44.46 893 GLU A C 1
ATOM 2178 O O . GLU A 1 322 ? 37.790 -27.748 -37.528 1.00 46.08 893 GLU A O 1
ATOM 2180 N N . ALA A 1 323 ? 39.172 -26.235 -38.456 1.00 45.05 894 ALA A N 1
ATOM 2181 C CA . ALA A 1 323 ? 39.602 -27.124 -39.523 1.00 45.29 894 ALA A CA 1
ATOM 2182 C C . ALA A 1 323 ? 40.109 -28.462 -39.037 1.00 45.44 894 ALA A C 1
ATOM 2183 O O . ALA A 1 323 ? 39.992 -29.433 -39.732 1.00 45.82 894 ALA A O 1
ATOM 2185 N N . GLU A 1 324 ? 40.709 -28.534 -37.871 1.00 46.61 895 GLU A N 1
ATOM 2186 C CA . GLU A 1 324 ? 41.202 -29.836 -37.419 1.00 48.23 895 GLU A CA 1
ATOM 2187 C C . GLU A 1 324 ? 40.119 -30.561 -36.586 1.00 48.81 895 GLU A C 1
ATOM 2188 O O . GLU A 1 324 ? 40.371 -31.616 -35.991 1.00 48.07 895 GLU A O 1
ATOM 2194 N N . GLY A 1 325 ? 38.907 -29.985 -36.603 1.00 49.67 896 GLY A N 1
ATOM 2195 C CA . GLY A 1 325 ? 37.768 -30.439 -35.782 1.00 50.86 896 GLY A CA 1
ATOM 2196 C C . GLY A 1 325 ? 38.037 -30.347 -34.287 1.00 51.41 896 GLY A C 1
ATOM 2197 O O . GLY A 1 325 ? 37.591 -31.205 -33.528 1.00 52.18 896 GLY A O 1
ATOM 2198 N N . LYS A 1 326 ? 38.788 -29.324 -33.869 1.00 51.26 897 LYS A N 1
ATOM 2199 C CA . LYS A 1 326 ? 39.075 -29.079 -32.468 1.00 50.71 897 LYS A CA 1
ATOM 2200 C C . LYS A 1 326 ? 38.086 -28.060 -31.975 1.00 50.15 897 LYS A C 1
ATOM 2201 O O . LYS A 1 326 ? 37.752 -27.170 -32.687 1.00 49.05 897 LYS A O 1
ATOM 2207 N N . PHE A 1 327 ? 37.592 -28.199 -30.760 1.00 51.27 898 PHE A N 1
ATOM 2208 C CA . PHE A 1 327 ? 36.592 -27.245 -30.246 1.00 52.27 898 PHE A CA 1
ATOM 2209 C C . PHE A 1 327 ? 37.117 -25.788 -30.179 1.00 52.58 898 PHE A C 1
ATOM 2210 O O . PHE A 1 327 ? 38.304 -25.547 -29.860 1.00 51.92 898 PHE A O 1
ATOM 2218 N N . ALA A 1 328 ? 36.226 -24.842 -30.508 1.00 52.78 899 ALA A N 1
ATOM 2219 C CA . ALA A 1 328 ? 36.510 -23.395 -30.492 1.00 53.31 899 ALA A CA 1
ATOM 2220 C C . ALA A 1 328 ? 35.247 -22.542 -30.223 1.00 53.65 899 ALA A C 1
ATOM 2221 O O . ALA A 1 328 ? 34.187 -22.848 -30.737 1.00 54.25 899 ALA A O 1
ATOM 2223 N N . ARG A 1 329 ? 35.379 -21.468 -29.442 1.00 53.68 900 ARG A N 1
ATOM 2224 C CA . ARG A 1 329 ? 34.284 -20.552 -29.132 1.00 53.42 900 ARG A CA 1
ATOM 2225 C C . ARG A 1 329 ? 34.834 -19.131 -28.929 1.00 53.25 900 ARG A C 1
ATOM 2226 O O . ARG A 1 329 ? 35.641 -18.881 -28.027 1.00 52.97 900 ARG A O 1
ATOM 2229 N N . LYS A 1 330 ? 34.404 -18.205 -29.777 1.00 53.38 901 LYS A N 1
ATOM 2230 C CA . LYS A 1 330 ? 34.731 -16.788 -29.615 1.00 53.73 901 LYS A CA 1
ATOM 2231 C C . LYS A 1 330 ? 33.779 -16.136 -28.587 1.00 53.88 901 LYS A C 1
ATOM 2232 O O . LYS A 1 330 ? 32.570 -16.412 -28.585 1.00 53.87 901 LYS A O 1
ATOM 2238 N N . PHE A 1 331 ? 34.319 -15.288 -27.714 1.00 53.67 902 PHE A N 1
ATOM 2239 C CA . PHE A 1 331 ? 33.505 -14.621 -26.694 1.00 54.04 902 PHE A CA 1
ATOM 2240 C C . PHE A 1 331 ? 33.196 -13.191 -27.048 1.00 53.66 902 PHE A C 1
ATOM 2241 O O . PHE A 1 331 ? 33.981 -12.529 -27.717 1.00 53.73 902 PHE A O 1
ATOM 2249 N N . ALA A 1 332 ? 32.080 -12.702 -26.522 1.00 53.78 903 ALA A N 1
ATOM 2250 C CA . ALA A 1 332 ? 31.640 -11.335 -26.754 1.00 53.73 903 ALA A CA 1
ATOM 2251 C C . ALA A 1 332 ? 32.339 -10.331 -25.813 1.00 53.45 903 ALA A C 1
ATOM 2252 O O . ALA A 1 332 ? 31.937 -10.176 -24.676 1.00 53.46 903 ALA A O 1
ATOM 2254 N N . THR A 1 333 ? 33.407 -9.700 -26.281 1.00 53.16 904 THR A N 1
ATOM 2255 C CA . THR A 1 333 ? 34.098 -8.624 -25.564 1.00 54.33 904 THR A CA 1
ATOM 2256 C C . THR A 1 333 ? 35.070 -7.986 -26.565 1.00 54.32 904 THR A C 1
ATOM 2257 O O . THR A 1 333 ? 35.662 -8.700 -27.391 1.00 55.30 904 THR A O 1
ATOM 2261 N N . LYS A 1 334 ? 35.268 -6.669 -26.520 1.00 53.86 905 LYS A N 1
ATOM 2262 C CA . LYS A 1 334 ? 36.332 -6.080 -27.377 1.00 52.96 905 LYS A CA 1
ATOM 2263 C C . LYS A 1 334 ? 37.710 -6.023 -26.668 1.00 51.87 905 LYS A C 1
ATOM 2264 O O . LYS A 1 334 ? 38.733 -5.823 -27.306 1.00 51.90 905 LYS A O 1
ATOM 2268 N N . GLY A 1 335 ? 37.719 -6.193 -25.340 1.00 51.19 906 GLY A N 1
ATOM 2269 C CA . GLY A 1 335 ? 38.960 -6.321 -24.531 1.00 48.38 906 GLY A CA 1
ATOM 2270 C C . GLY A 1 335 ? 39.201 -7.655 -23.794 1.00 46.10 906 GLY A C 1
ATOM 2271 O O . GLY A 1 335 ? 38.270 -8.365 -23.353 1.00 45.38 906 GLY A O 1
ATOM 2272 N N . ALA A 1 336 ? 40.489 -7.953 -23.650 1.00 43.89 907 ALA A N 1
ATOM 2273 C CA . ALA A 1 336 ? 40.993 -9.232 -23.164 1.00 41.13 907 ALA A CA 1
ATOM 2274 C C . ALA A 1 336 ? 41.542 -9.072 -21.781 1.00 38.93 907 ALA A C 1
ATOM 2275 O O . ALA A 1 336 ? 42.694 -8.660 -21.631 1.00 38.96 907 ALA A O 1
ATOM 2277 N N . SER A 1 337 ? 40.737 -9.418 -20.777 1.00 36.33 908 SER A N 1
ATOM 2278 C CA . SER A 1 337 ? 41.210 -9.528 -19.387 1.00 33.77 908 SER A CA 1
ATOM 2279 C C . SER A 1 337 ? 42.311 -10.581 -19.192 1.00 32.61 908 SER A C 1
ATOM 2280 O O . SER A 1 337 ? 42.496 -11.479 -20.011 1.00 32.65 908 SER A O 1
ATOM 2283 N N . HIS A 1 338 ? 43.044 -10.446 -18.098 1.00 31.64 909 HIS A N 1
ATOM 2284 C CA . HIS A 1 338 ? 44.265 -11.227 -17.817 1.00 30.99 909 HIS A CA 1
ATOM 2285 C C . HIS A 1 338 ? 45.414 -11.024 -18.762 1.00 31.86 909 HIS A C 1
ATOM 2286 O O . HIS A 1 338 ? 46.236 -11.890 -18.906 1.00 32.84 909 HIS A O 1
ATOM 2293 N N . THR A 1 339 ? 45.502 -9.854 -19.360 1.00 34.05 910 THR A N 1
ATOM 2294 C CA . THR A 1 339 ? 46.602 -9.519 -20.276 1.00 35.59 910 THR A CA 1
ATOM 2295 C C . THR A 1 339 ? 47.100 -8.118 -19.964 1.00 37.03 910 THR A C 1
ATOM 2296 O O . THR A 1 339 ? 46.401 -7.387 -19.243 1.00 37.86 910 THR A O 1
ATOM 2300 N N . SER A 1 340 ? 48.279 -7.760 -20.501 1.00 38.09 911 SER A N 1
ATOM 2301 C CA . SER A 1 340 ? 48.885 -6.388 -20.417 1.00 38.94 911 SER A CA 1
ATOM 2302 C C . SER A 1 340 ? 47.910 -5.234 -20.685 1.00 38.14 911 SER A C 1
ATOM 2303 O O . SER A 1 340 ? 48.111 -4.105 -20.162 1.00 39.39 911 SER A O 1
ATOM 2306 N N . GLN A 1 341 ? 46.874 -5.519 -21.474 1.00 35.75 912 GLN A N 1
ATOM 2307 C CA . GLN A 1 341 ? 45.856 -4.549 -21.778 1.00 35.09 912 GLN A CA 1
ATOM 2308 C C . GLN A 1 341 ? 44.986 -4.089 -20.609 1.00 34.48 912 GLN A C 1
ATOM 2309 O O . GLN A 1 341 ? 44.036 -3.339 -20.827 1.00 35.28 912 GLN A O 1
ATOM 2315 N N . MET A 1 342 ? 45.255 -4.564 -19.393 1.00 32.95 913 MET A N 1
ATOM 2316 C CA . MET A 1 342 ? 44.496 -4.175 -18.225 1.00 30.91 913 MET A CA 1
ATOM 2317 C C . MET A 1 342 ? 45.387 -3.257 -17.427 1.00 31.50 913 MET A C 1
ATOM 2318 O O . MET A 1 342 ? 44.977 -2.708 -16.403 1.00 31.19 913 MET A O 1
ATOM 2323 N N . ASP A 1 343 ? 46.631 -3.080 -17.883 1.00 32.33 914 ASP A N 1
ATOM 2324 C CA . ASP A 1 343 ? 47.578 -2.224 -17.155 1.00 33.07 914 ASP A CA 1
ATOM 2325 C C . ASP A 1 343 ? 46.964 -0.809 -16.921 1.00 32.29 914 ASP A C 1
ATOM 2326 O O . ASP A 1 343 ? 47.148 -0.215 -15.879 1.00 31.63 914 ASP A O 1
ATOM 2331 N N . PRO A 1 344 ? 46.240 -0.249 -17.905 1.00 32.30 915 PRO A N 1
ATOM 2332 C CA . PRO A 1 344 ? 45.743 1.112 -17.568 1.00 32.35 915 PRO A CA 1
ATOM 2333 C C . PRO A 1 344 ? 44.830 1.130 -16.337 1.00 31.86 915 PRO A C 1
ATOM 2334 O O . PRO A 1 344 ? 44.778 2.145 -15.611 1.00 31.69 915 PRO A O 1
ATOM 2338 N N . LEU A 1 345 ? 44.143 0.009 -16.097 1.00 30.08 916 LEU A N 1
ATOM 2339 C CA . LEU A 1 345 ? 43.132 -0.026 -15.057 1.00 28.29 916 LEU A CA 1
ATOM 2340 C C . LEU A 1 345 ? 43.690 -0.229 -13.668 1.00 27.28 916 LEU A C 1
ATOM 2341 O O . LEU A 1 345 ? 42.935 -0.040 -12.717 1.00 28.06 916 LEU A O 1
ATOM 2346 N N . LEU A 1 346 ? 44.937 -0.671 -13.523 1.00 25.25 917 LEU A N 1
ATOM 2347 C CA . LEU A 1 346 ? 45.373 -1.216 -12.252 1.00 25.42 917 LEU A CA 1
ATOM 2348 C C . LEU A 1 346 ? 45.559 -0.235 -11.158 1.00 25.98 917 LEU A C 1
ATOM 2349 O O . LEU A 1 346 ? 45.320 -0.591 -10.016 1.00 25.90 917 LEU A O 1
ATOM 2354 N N . GLY A 1 347 ? 46.000 0.995 -11.480 1.00 27.32 918 GLY A N 1
ATOM 2355 C CA . GLY A 1 347 ? 46.160 2.089 -10.478 1.00 27.94 918 GLY A CA 1
ATOM 2356 C C . GLY A 1 347 ? 44.794 2.471 -9.913 1.00 28.80 918 GLY A C 1
ATOM 2357 O O . GLY A 1 347 ? 44.569 2.534 -8.660 1.00 28.62 918 GLY A O 1
ATOM 2358 N N . GLU A 1 348 ? 43.863 2.677 -10.845 1.00 27.98 919 GLU A N 1
ATOM 2359 C CA . GLU A 1 348 ? 42.448 2.867 -10.469 1.00 28.16 919 GLU A CA 1
ATOM 2360 C C . GLU A 1 348 ? 41.832 1.715 -9.598 1.00 26.46 919 GLU A C 1
ATOM 2361 O O . GLU A 1 348 ? 41.209 1.996 -8.545 1.00 26.67 919 GLU A O 1
ATOM 2367 N N . LEU A 1 349 ? 42.042 0.448 -9.989 1.00 24.87 920 LEU A N 1
ATOM 2368 C CA . LEU A 1 349 ? 41.577 -0.687 -9.192 1.00 23.52 920 LEU A CA 1
ATOM 2369 C C . LEU A 1 349 ? 42.131 -0.622 -7.798 1.00 23.21 920 LEU A C 1
ATOM 2370 O O . LEU A 1 349 ? 41.362 -0.676 -6.821 1.00 24.36 920 LEU A O 1
ATOM 2375 N N . THR A 1 350 ? 43.446 -0.497 -7.690 1.00 21.83 921 THR A N 1
ATOM 2376 C CA . THR A 1 350 ? 44.123 -0.286 -6.393 1.00 22.19 921 THR A CA 1
ATOM 2377 C C . THR A 1 350 ? 43.451 0.787 -5.517 1.00 20.37 921 THR A C 1
ATOM 2378 O O . THR A 1 350 ? 43.115 0.555 -4.402 1.00 20.25 921 THR A O 1
ATOM 2382 N N . ALA A 1 351 ? 43.329 1.999 -6.034 1.00 19.94 922 ALA A N 1
ATOM 2383 C CA . ALA A 1 351 ? 42.738 3.103 -5.317 1.00 18.79 922 ALA A CA 1
ATOM 2384 C C . ALA A 1 351 ? 41.308 2.735 -4.943 1.00 19.65 922 ALA A C 1
ATOM 2385 O O . ALA A 1 351 ? 40.988 2.771 -3.734 1.00 20.71 922 ALA A O 1
ATOM 2387 N N . GLU A 1 352 ? 40.462 2.302 -5.889 1.00 18.65 923 GLU A N 1
ATOM 2388 C CA . GLU A 1 352 ? 39.106 1.855 -5.430 1.00 19.41 923 GLU A CA 1
ATOM 2389 C C . GLU A 1 352 ? 39.111 0.819 -4.323 1.00 19.16 923 GLU A C 1
ATOM 2390 O O . GLU A 1 352 ? 38.184 0.802 -3.561 1.00 19.55 923 GLU A O 1
ATOM 2396 N N . LEU A 1 353 ? 40.110 -0.064 -4.197 1.00 18.91 924 LEU A N 1
ATOM 2397 C CA . LEU A 1 353 ? 40.023 -0.980 -3.039 1.00 18.23 924 LEU A CA 1
ATOM 2398 C C . LEU A 1 353 ? 40.663 -0.496 -1.743 1.00 19.57 924 LEU A C 1
ATOM 2399 O O . LEU A 1 353 ? 40.806 -1.291 -0.804 1.00 19.88 924 LEU A O 1
ATOM 2404 N N . GLN A 1 354 ? 41.050 0.788 -1.662 1.00 21.09 925 GLN A N 1
ATOM 2405 C CA . GLN A 1 354 ? 41.588 1.357 -0.402 1.00 21.98 925 GLN A CA 1
ATOM 2406 C C . GLN A 1 354 ? 40.746 0.907 0.778 1.00 22.48 925 GLN A C 1
ATOM 2407 O O . GLN A 1 354 ? 39.550 1.227 0.829 1.00 23.82 925 GLN A O 1
ATOM 2413 N N . GLY A 1 355 ? 41.309 0.166 1.730 1.00 22.62 926 GLY A N 1
ATOM 2414 C CA . GLY A 1 355 ? 40.567 -0.114 3.016 1.00 21.58 926 GLY A CA 1
ATOM 2415 C C . GLY A 1 355 ? 39.950 -1.514 3.193 1.00 22.17 926 GLY A C 1
ATOM 2416 O O . GLY A 1 355 ? 39.460 -1.853 4.301 1.00 21.70 926 GLY A O 1
ATOM 2417 N N . ILE A 1 356 ? 39.964 -2.342 2.139 1.00 21.81 927 ILE A N 1
ATOM 2418 C CA . ILE A 1 356 ? 39.514 -3.726 2.317 1.00 22.79 927 ILE A CA 1
ATOM 2419 C C . ILE A 1 356 ? 40.444 -4.424 3.325 1.00 23.84 927 ILE A C 1
ATOM 2420 O O . ILE A 1 356 ? 41.655 -4.152 3.327 1.00 24.52 927 ILE A O 1
ATOM 2425 N N . LYS A 1 357 ? 39.860 -5.272 4.183 1.00 24.01 928 LYS A N 1
ATOM 2426 C CA . LYS A 1 357 ? 40.545 -5.966 5.263 1.00 24.74 928 LYS A CA 1
ATOM 2427 C C . LYS A 1 357 ? 40.609 -7.509 5.060 1.00 24.66 928 LYS A C 1
ATOM 2428 O O . LYS A 1 357 ? 39.679 -8.234 5.467 1.00 25.01 928 LYS A O 1
ATOM 2432 N N . PRO A 1 358 ? 41.716 -8.013 4.485 1.00 23.76 929 PRO A N 1
ATOM 2433 C CA . PRO A 1 358 ? 41.875 -9.431 4.214 1.00 23.09 929 PRO A CA 1
ATOM 2434 C C . PRO A 1 358 ? 42.059 -10.234 5.494 1.00 21.75 929 PRO A C 1
ATOM 2435 O O . PRO A 1 358 ? 42.709 -9.753 6.376 1.00 23.58 929 PRO A O 1
ATOM 2439 N N . THR A 1 359 ? 41.400 -11.376 5.624 1.00 18.96 930 THR A N 1
ATOM 2440 C CA . THR A 1 359 ? 41.456 -12.135 6.831 1.00 19.92 930 THR A CA 1
ATOM 2441 C C . THR A 1 359 ? 42.038 -13.556 6.519 1.00 19.87 930 THR A C 1
ATOM 2442 O O . THR A 1 359 ? 42.282 -13.943 5.328 1.00 20.92 930 THR A O 1
ATOM 2446 N N . SER A 1 360 ? 42.246 -14.323 7.570 1.00 17.69 931 SER A N 1
ATOM 2447 C CA . SER A 1 360 ? 42.842 -15.643 7.489 1.00 18.09 931 SER A CA 1
ATOM 2448 C C . SER A 1 360 ? 41.730 -16.649 7.087 1.00 17.34 931 SER A C 1
ATOM 2449 O O . SER A 1 360 ? 40.703 -16.639 7.717 1.00 16.90 931 SER A O 1
ATOM 2452 N N . PRO A 1 361 ? 41.930 -17.485 6.016 1.00 17.02 932 PRO A N 1
ATOM 2453 C CA . PRO A 1 361 ? 40.826 -18.273 5.540 1.00 16.27 932 PRO A CA 1
ATOM 2454 C C . PRO A 1 361 ? 40.308 -19.251 6.549 1.00 16.29 932 PRO A C 1
ATOM 2455 O O . PRO A 1 361 ? 41.078 -19.747 7.367 1.00 16.62 932 PRO A O 1
ATOM 2459 N N . THR A 1 362 ? 38.997 -19.510 6.494 1.00 15.71 933 THR A N 1
ATOM 2460 C CA . THR A 1 362 ? 38.383 -20.469 7.395 1.00 15.12 933 THR A CA 1
ATOM 2461 C C . THR A 1 362 ? 38.279 -21.755 6.686 1.00 14.22 933 THR A C 1
ATOM 2462 O O . THR A 1 362 ? 37.868 -22.750 7.273 1.00 15.27 933 THR A O 1
ATOM 2466 N N . CYS A 1 363 ? 38.639 -21.768 5.420 1.00 13.30 934 CYS A N 1
ATOM 2467 C CA . CYS A 1 363 ? 38.756 -23.074 4.759 1.00 13.37 934 CYS A CA 1
ATOM 2468 C C . CYS A 1 363 ? 39.921 -23.089 3.761 1.00 12.45 934 CYS A C 1
ATOM 2469 O O . CYS A 1 363 ? 40.437 -22.067 3.504 1.00 13.03 934 CYS A O 1
ATOM 2472 N N . GLY A 1 364 ? 40.275 -24.228 3.163 1.00 13.12 935 GLY A N 1
ATOM 2473 C CA . GLY A 1 364 ? 41.437 -24.341 2.289 1.00 12.89 935 GLY A CA 1
ATOM 2474 C C . GLY A 1 364 ? 41.173 -23.489 1.123 1.00 14.17 935 GLY A C 1
ATOM 2475 O O . GLY A 1 364 ? 39.992 -23.244 0.842 1.00 16.13 935 GLY A O 1
ATOM 2476 N N . ILE A 1 365 ? 42.229 -23.019 0.439 1.00 14.22 936 ILE A N 1
ATOM 2477 C CA . ILE A 1 365 ? 42.078 -22.328 -0.872 1.00 12.30 936 ILE A CA 1
ATOM 2478 C C . ILE A 1 365 ? 43.018 -22.807 -1.950 1.00 13.51 936 ILE A C 1
ATOM 2479 O O . ILE A 1 365 ? 44.225 -22.677 -1.808 1.00 14.46 936 ILE A O 1
ATOM 2484 N N . PHE A 1 366 ? 42.503 -23.306 -3.076 1.00 14.43 937 PHE A N 1
ATOM 2485 C CA . PHE A 1 366 ? 43.401 -23.422 -4.225 1.00 14.88 937 PHE A CA 1
ATOM 2486 C C . PHE A 1 366 ? 43.329 -22.140 -5.030 1.00 16.39 937 PHE A C 1
ATOM 2487 O O . PHE A 1 366 ? 42.310 -21.875 -5.676 1.00 17.46 937 PHE A O 1
ATOM 2495 N N . SER A 1 367 ? 44.390 -21.319 -4.943 1.00 16.76 938 SER A N 1
ATOM 2496 C CA . SER A 1 367 ? 44.447 -20.017 -5.610 1.00 16.07 938 SER A CA 1
ATOM 2497 C C . SER A 1 367 ? 44.870 -20.064 -7.090 1.00 16.41 938 SER A C 1
ATOM 2498 O O . SER A 1 367 ? 46.022 -20.278 -7.455 1.00 16.29 938 SER A O 1
ATOM 2501 N N . THR A 1 368 ? 43.931 -19.816 -7.978 1.00 16.91 939 THR A N 1
ATOM 2502 C CA . THR A 1 368 ? 44.255 -19.896 -9.387 1.00 16.14 939 THR A CA 1
ATOM 2503 C C . THR A 1 368 ? 44.946 -18.601 -9.790 1.00 16.29 939 THR A C 1
ATOM 2504 O O . THR A 1 368 ? 45.464 -18.490 -10.911 1.00 16.61 939 THR A O 1
ATOM 2508 N N . VAL A 1 369 ? 44.980 -17.644 -8.867 1.00 15.51 940 VAL A N 1
ATOM 2509 C CA . VAL A 1 369 ? 45.749 -16.432 -9.059 1.00 15.40 940 VAL A CA 1
ATOM 2510 C C . VAL A 1 369 ? 47.221 -16.787 -8.764 1.00 16.26 940 VAL A C 1
ATOM 2511 O O . VAL A 1 369 ? 48.108 -16.515 -9.545 1.00 18.19 940 VAL A O 1
ATOM 2515 N N . HIS A 1 370 ? 47.482 -17.426 -7.647 1.00 15.28 941 HIS A N 1
ATOM 2516 C CA . HIS A 1 370 ? 48.855 -17.762 -7.291 1.00 14.47 941 HIS A CA 1
ATOM 2517 C C . HIS A 1 370 ? 49.213 -19.117 -7.875 1.00 15.33 941 HIS A C 1
ATOM 2518 O O . HIS A 1 370 ? 49.669 -20.017 -7.180 1.00 15.84 941 HIS A O 1
ATOM 2525 N N . GLU A 1 371 ? 48.974 -19.285 -9.163 1.00 16.43 942 GLU A N 1
ATOM 2526 C CA . GLU A 1 371 ? 49.491 -20.459 -9.889 1.00 16.07 942 GLU A CA 1
ATOM 2527 C C . GLU A 1 371 ? 48.897 -21.773 -9.443 1.00 15.89 942 GLU A C 1
ATOM 2528 O O . GLU A 1 371 ? 49.535 -22.773 -9.649 1.00 17.37 942 GLU A O 1
ATOM 2534 N N . GLY A 1 372 ? 47.702 -21.800 -8.860 1.00 14.28 943 GLY A N 1
ATOM 2535 C CA . GLY A 1 372 ? 47.112 -23.055 -8.481 1.00 12.36 943 GLY A CA 1
ATOM 2536 C C . GLY A 1 372 ? 47.527 -23.561 -7.100 1.00 12.48 943 GLY A C 1
ATOM 2537 O O . GLY A 1 372 ? 47.055 -24.574 -6.648 1.00 15.19 943 GLY A O 1
ATOM 2538 N N . ARG A 1 373 ? 48.438 -22.908 -6.410 1.00 12.55 944 ARG A N 1
ATOM 2539 C CA . ARG A 1 373 ? 48.900 -23.368 -5.078 1.00 11.84 944 ARG A CA 1
ATOM 2540 C C . ARG A 1 373 ? 47.867 -23.229 -3.981 1.00 12.67 944 ARG A C 1
ATOM 2541 O O . ARG A 1 373 ? 46.986 -22.385 -4.053 1.00 15.58 944 ARG A O 1
ATOM 2549 N N . TYR A 1 374 ? 48.021 -23.995 -2.909 1.00 12.77 945 TYR A N 1
ATOM 2550 C CA . TYR A 1 374 ? 47.039 -24.161 -1.878 1.00 12.49 945 TYR A CA 1
ATOM 2551 C C . TYR A 1 374 ? 47.333 -23.346 -0.627 1.00 14.13 945 TYR A C 1
ATOM 2552 O O . TYR A 1 374 ? 48.454 -23.311 -0.200 1.00 16.50 945 TYR A O 1
ATOM 2561 N N . ILE A 1 375 ? 46.319 -22.768 0.015 1.00 15.04 946 ILE A N 1
ATOM 2562 C CA . ILE A 1 375 ? 46.528 -22.025 1.210 1.00 15.89 946 ILE A CA 1
ATOM 2563 C C . ILE A 1 375 ? 45.706 -22.625 2.344 1.00 17.18 946 ILE A C 1
ATOM 2564 O O . ILE A 1 375 ? 44.522 -22.790 2.213 1.00 18.59 946 ILE A O 1
ATOM 2569 N N . LYS A 1 376 ? 46.326 -22.909 3.477 1.00 17.74 947 LYS A N 1
ATOM 2570 C CA . LYS A 1 376 ? 45.671 -23.677 4.503 1.00 18.19 947 LYS A CA 1
ATOM 2571 C C . LYS A 1 376 ? 44.730 -22.833 5.335 1.00 18.15 947 LYS A C 1
ATOM 2572 O O . LYS A 1 376 ? 45.029 -21.696 5.676 1.00 19.26 947 LYS A O 1
ATOM 2576 N N . PRO A 1 377 ? 43.603 -23.404 5.751 1.00 18.04 948 PRO A N 1
ATOM 2577 C CA . PRO A 1 377 ? 42.794 -22.681 6.740 1.00 17.46 948 PRO A CA 1
ATOM 2578 C C . PRO A 1 377 ? 43.659 -22.135 7.940 1.00 17.99 948 PRO A C 1
ATOM 2579 O O . PRO A 1 377 ? 44.566 -22.829 8.403 1.00 20.59 948 PRO A O 1
ATOM 2583 N N . GLY A 1 378 ? 43.458 -20.908 8.418 1.00 17.50 949 GLY A N 1
ATOM 2584 C CA . GLY A 1 378 ? 44.356 -20.327 9.445 1.00 15.94 949 GLY A CA 1
ATOM 2585 C C . GLY A 1 378 ? 45.723 -19.850 8.910 1.00 16.75 949 GLY A C 1
ATOM 2586 O O . GLY A 1 378 ? 46.603 -19.495 9.685 1.00 14.70 949 GLY A O 1
ATOM 2587 N N . GLY A 1 379 ? 45.885 -19.858 7.581 1.00 18.19 950 GLY A N 1
ATOM 2588 C CA . GLY A 1 379 ? 47.044 -19.313 6.894 1.00 20.64 950 GLY A CA 1
ATOM 2589 C C . GLY A 1 379 ? 47.108 -17.787 6.989 1.00 23.09 950 GLY A C 1
ATOM 2590 O O . GLY A 1 379 ? 46.254 -17.171 7.644 1.00 23.77 950 GLY A O 1
ATOM 2591 N N . GLU A 1 380 ? 48.100 -17.186 6.340 1.00 22.83 951 GLU A N 1
ATOM 2592 C CA . GLU A 1 380 ? 48.206 -15.734 6.282 1.00 22.58 951 GLU A CA 1
ATOM 2593 C C . GLU A 1 380 ? 47.271 -15.210 5.199 1.00 19.76 951 GLU A C 1
ATOM 2594 O O . GLU A 1 380 ? 47.186 -15.789 4.116 1.00 19.68 951 GLU A O 1
ATOM 2600 N N . PRO A 1 381 ? 46.564 -14.123 5.490 1.00 17.78 952 PRO A N 1
ATOM 2601 C CA . PRO A 1 381 ? 45.567 -13.600 4.540 1.00 16.86 952 PRO A CA 1
ATOM 2602 C C . PRO A 1 381 ? 46.123 -13.514 3.131 1.00 16.66 952 PRO A C 1
ATOM 2603 O O . PRO A 1 381 ? 47.276 -13.243 3.005 1.00 18.01 952 PRO A O 1
ATOM 2607 N N . ILE A 1 382 ? 45.347 -13.776 2.079 1.00 16.42 953 ILE A N 1
ATOM 2608 C CA . ILE A 1 382 ? 45.810 -13.536 0.696 1.00 15.59 953 ILE A CA 1
ATOM 2609 C C . ILE A 1 382 ? 45.133 -12.383 -0.069 1.00 15.78 953 ILE A C 1
ATOM 2610 O O . ILE A 1 382 ? 45.675 -11.906 -1.067 1.00 16.16 953 ILE A O 1
ATOM 2615 N N . HIS A 1 383 ? 43.958 -11.934 0.376 1.00 16.25 954 HIS A N 1
ATOM 2616 C CA . HIS A 1 383 ? 43.105 -11.048 -0.432 1.00 16.24 954 HIS A CA 1
ATOM 2617 C C . HIS A 1 383 ? 43.421 -9.567 -0.389 1.00 17.13 954 HIS A C 1
ATOM 2618 O O . HIS A 1 383 ? 42.538 -8.720 -0.510 1.00 19.48 954 HIS A O 1
ATOM 2625 N N . ASP A 1 384 ? 44.660 -9.247 -0.254 1.00 18.08 955 ASP A N 1
ATOM 2626 C CA . ASP A 1 384 ? 45.035 -7.894 -0.276 1.00 18.35 955 ASP A CA 1
ATOM 2627 C C . ASP A 1 384 ? 44.774 -7.258 -1.611 1.00 18.53 955 ASP A C 1
ATOM 2628 O O . ASP A 1 384 ? 44.409 -7.885 -2.527 1.00 18.86 955 ASP A O 1
ATOM 2633 N N . VAL A 1 385 ? 44.872 -5.966 -1.663 1.00 19.25 956 VAL A N 1
ATOM 2634 C CA . VAL A 1 385 ? 44.656 -5.162 -2.912 1.00 19.44 956 VAL A CA 1
ATOM 2635 C C . VAL A 1 385 ? 45.443 -5.670 -4.086 1.00 19.73 956 VAL A C 1
ATOM 2636 O O . VAL A 1 385 ? 44.954 -5.718 -5.216 1.00 20.03 956 VAL A O 1
ATOM 2640 N N . GLU A 1 386 ? 46.690 -6.070 -3.832 1.00 20.93 957 GLU A N 1
ATOM 2641 C CA . GLU A 1 386 ? 47.577 -6.642 -4.857 1.00 20.67 957 GLU A CA 1
ATOM 2642 C C . GLU A 1 386 ? 47.095 -7.936 -5.454 1.00 20.00 957 GLU A C 1
ATOM 2643 O O . GLU A 1 386 ? 47.341 -8.229 -6.645 1.00 21.11 957 GLU A O 1
ATOM 2649 N N . TYR A 1 387 ? 46.425 -8.753 -4.647 1.00 18.33 958 TYR A N 1
ATOM 2650 C CA . TYR A 1 387 ? 45.778 -9.958 -5.200 1.00 16.18 958 TYR A CA 1
ATOM 2651 C C . TYR A 1 387 ? 44.842 -9.628 -6.350 1.00 16.27 958 TYR A C 1
ATOM 2652 O O . TYR A 1 387 ? 44.969 -10.221 -7.427 1.00 16.39 958 TYR A O 1
ATOM 2661 N N . TRP A 1 388 ? 43.979 -8.617 -6.177 1.00 15.50 959 TRP A N 1
ATOM 2662 C CA . TRP A 1 388 ? 43.002 -8.303 -7.193 1.00 15.42 959 TRP A CA 1
ATOM 2663 C C . TRP A 1 388 ? 43.699 -7.768 -8.418 1.00 18.33 959 TRP A C 1
ATOM 2664 O O . TRP A 1 388 ? 43.287 -8.112 -9.572 1.00 19.23 959 TRP A O 1
ATOM 2675 N N . LYS A 1 389 ? 44.802 -7.000 -8.211 1.00 19.17 960 LYS A N 1
ATOM 2676 C CA . LYS A 1 389 ? 45.582 -6.483 -9.358 1.00 18.71 960 LYS A CA 1
ATOM 2677 C C . LYS A 1 389 ? 46.147 -7.682 -10.101 1.00 18.18 960 LYS A C 1
ATOM 2678 O O . LYS A 1 389 ? 45.985 -7.832 -11.338 1.00 16.51 960 LYS A O 1
ATOM 2684 N N . LYS A 1 390 ? 46.858 -8.549 -9.361 1.00 17.98 961 LYS A N 1
ATOM 2685 C CA . LYS A 1 390 ? 47.546 -9.678 -10.049 1.00 16.85 961 LYS A CA 1
ATOM 2686 C C . LYS A 1 390 ? 46.526 -10.542 -10.721 1.00 16.28 961 LYS A C 1
ATOM 2687 O O . LYS A 1 390 ? 46.702 -10.901 -11.879 1.00 16.58 961 LYS A O 1
ATOM 2693 N N . GLY A 1 391 ? 45.423 -10.825 -10.012 1.00 17.15 962 GLY A N 1
ATOM 2694 C CA . GLY A 1 391 ? 44.299 -11.602 -10.563 1.00 17.47 962 GLY A CA 1
ATOM 2695 C C . GLY A 1 391 ? 43.814 -11.070 -11.892 1.00 18.63 962 GLY A C 1
ATOM 2696 O O . GLY A 1 391 ? 43.697 -11.782 -12.879 1.00 20.90 962 GLY A O 1
ATOM 2697 N N . LEU A 1 392 ? 43.523 -9.794 -11.953 1.00 19.55 963 LEU A N 1
ATOM 2698 C CA . LEU A 1 392 ? 42.967 -9.225 -13.186 1.00 20.27 963 LEU A CA 1
ATOM 2699 C C . LEU A 1 392 ? 43.992 -9.194 -14.329 1.00 20.78 963 LEU A C 1
ATOM 2700 O O . LEU A 1 392 ? 43.686 -9.365 -15.503 1.00 20.43 963 LEU A O 1
ATOM 2705 N N . ARG A 1 393 ? 45.239 -9.017 -13.974 1.00 22.17 964 ARG A N 1
ATOM 2706 C CA . ARG A 1 393 ? 46.220 -8.830 -14.992 1.00 24.70 964 ARG A CA 1
ATOM 2707 C C . ARG A 1 393 ? 46.823 -10.166 -15.537 1.00 25.68 964 ARG A C 1
ATOM 2708 O O . ARG A 1 393 ? 47.149 -10.274 -16.743 1.00 26.57 964 ARG A O 1
ATOM 2716 N N . HIS A 1 394 ? 46.994 -11.167 -14.651 1.00 24.92 965 HIS A N 1
ATOM 2717 C CA . HIS A 1 394 ? 47.695 -12.392 -15.008 1.00 24.13 965 HIS A CA 1
ATOM 2718 C C . HIS A 1 394 ? 46.759 -13.554 -15.313 1.00 22.61 965 HIS A C 1
ATOM 2719 O O . HIS A 1 394 ? 45.532 -13.516 -15.006 1.00 21.72 965 HIS A O 1
ATOM 2726 N N . SER A 1 395 ? 47.368 -14.584 -15.900 1.00 20.95 966 SER A N 1
ATOM 2727 C CA . SER A 1 395 ? 46.724 -15.842 -16.250 1.00 19.92 966 SER A CA 1
ATOM 2728 C C . SER A 1 395 ? 46.095 -16.417 -15.031 1.00 18.90 966 SER A C 1
ATOM 2729 O O . SER A 1 395 ? 46.532 -16.126 -13.886 1.00 18.03 966 SER A O 1
ATOM 2732 N N . VAL A 1 396 ? 45.080 -17.240 -15.311 1.00 16.96 967 VAL A N 1
ATOM 2733 C CA . VAL A 1 396 ? 44.239 -17.889 -14.322 1.00 14.62 967 VAL A CA 1
ATOM 2734 C C . VAL A 1 396 ? 44.598 -19.367 -14.293 1.00 15.45 967 VAL A C 1
ATOM 2735 O O . VAL A 1 396 ? 44.467 -20.088 -15.350 1.00 15.39 967 VAL A O 1
ATOM 2739 N N . TYR A 1 397 ? 45.133 -19.839 -13.162 1.00 14.58 968 TYR A N 1
ATOM 2740 C CA . TYR A 1 397 ? 45.689 -21.202 -13.228 1.00 15.17 968 TYR A CA 1
ATOM 2741 C C . TYR A 1 397 ? 44.655 -22.273 -12.918 1.00 15.53 968 TYR A C 1
ATOM 2742 O O . TYR A 1 397 ? 44.776 -22.981 -11.929 1.00 17.05 968 TYR A O 1
ATOM 2751 N N . PHE A 1 398 ? 43.621 -22.390 -13.741 1.00 14.27 969 PHE A N 1
ATOM 2752 C CA . PHE A 1 398 ? 42.458 -23.121 -13.258 1.00 13.86 969 PHE A CA 1
ATOM 2753 C C . PHE A 1 398 ? 42.656 -24.671 -13.284 1.00 13.90 969 PHE A C 1
ATOM 2754 O O . PHE A 1 398 ? 42.425 -25.334 -12.233 1.00 12.57 969 PHE A O 1
ATOM 2762 N N . THR A 1 399 ? 43.121 -25.209 -14.387 1.00 14.59 970 THR A N 1
ATOM 2763 C CA . THR A 1 399 ? 43.445 -26.598 -14.451 1.00 17.16 970 THR A CA 1
ATOM 2764 C C . THR A 1 399 ? 44.482 -27.051 -13.433 1.00 16.99 970 THR A C 1
ATOM 2765 O O . THR A 1 399 ? 44.407 -28.148 -12.990 1.00 16.85 970 THR A O 1
ATOM 2769 N N . HIS A 1 400 ? 45.394 -26.169 -13.054 1.00 15.67 971 HIS A N 1
ATOM 2770 C CA . HIS A 1 400 ? 46.398 -26.417 -12.065 1.00 14.99 971 HIS A CA 1
ATOM 2771 C C . HIS A 1 400 ? 45.814 -26.536 -10.690 1.00 14.82 971 HIS A C 1
ATOM 2772 O O . HIS A 1 400 ? 46.162 -27.439 -9.992 1.00 15.39 971 HIS A O 1
ATOM 2779 N N . GLY A 1 401 ? 44.876 -25.673 -10.309 1.00 16.03 972 GLY A N 1
ATOM 2780 C CA . GLY A 1 401 ? 44.336 -25.668 -8.937 1.00 14.19 972 GLY A CA 1
ATOM 2781 C C . GLY A 1 401 ? 43.496 -26.944 -8.782 1.00 14.76 972 GLY A C 1
ATOM 2782 O O . GLY A 1 401 ? 43.439 -27.539 -7.686 1.00 12.42 972 GLY A O 1
ATOM 2783 N N . ILE A 1 402 ? 42.825 -27.330 -9.878 1.00 15.38 973 ILE A N 1
ATOM 2784 C CA . ILE A 1 402 ? 41.999 -28.519 -9.907 1.00 17.13 973 ILE A CA 1
ATOM 2785 C C . ILE A 1 402 ? 42.905 -29.773 -9.849 1.00 18.24 973 ILE A C 1
ATOM 2786 O O . ILE A 1 402 ? 42.625 -30.694 -9.118 1.00 17.74 973 ILE A O 1
ATOM 2791 N N . ARG A 1 403 ? 44.018 -29.796 -10.577 1.00 20.07 974 ARG A N 1
ATOM 2792 C CA . ARG A 1 403 ? 44.878 -30.984 -10.598 1.00 21.98 974 ARG A CA 1
ATOM 2793 C C . ARG A 1 403 ? 45.507 -31.083 -9.229 1.00 22.71 974 ARG A C 1
ATOM 2794 O O . ARG A 1 403 ? 45.805 -32.161 -8.720 1.00 22.88 974 ARG A O 1
ATOM 2802 N N . ASN A 1 404 ? 45.667 -29.934 -8.587 1.00 24.44 975 ASN A N 1
ATOM 2803 C CA . ASN A 1 404 ? 46.149 -29.911 -7.206 1.00 24.67 975 ASN A CA 1
ATOM 2804 C C . ASN A 1 404 ? 45.155 -30.534 -6.260 1.00 23.79 975 ASN A C 1
ATOM 2805 O O . ASN A 1 404 ? 45.525 -31.325 -5.444 1.00 25.12 975 ASN A O 1
ATOM 2810 N N . ALA A 1 405 ? 43.885 -30.175 -6.374 1.00 21.92 976 ALA A N 1
ATOM 2811 C CA . ALA A 1 405 ? 42.915 -30.594 -5.388 1.00 21.43 976 ALA A CA 1
ATOM 2812 C C . ALA A 1 405 ? 42.743 -32.152 -5.397 1.00 21.01 976 ALA A C 1
ATOM 2813 O O . ALA A 1 405 ? 42.451 -32.806 -4.353 1.00 20.49 976 ALA A O 1
ATOM 2815 N N . VAL A 1 406 ? 42.918 -32.692 -6.595 1.00 19.49 977 VAL A N 1
ATOM 2816 C CA . VAL A 1 406 ? 42.771 -34.080 -6.888 1.00 20.10 977 VAL A CA 1
ATOM 2817 C C . VAL A 1 406 ? 43.989 -34.829 -6.314 1.00 21.39 977 VAL A C 1
ATOM 2818 O O . VAL A 1 406 ? 43.846 -35.935 -5.734 1.00 20.49 977 VAL A O 1
ATOM 2822 N N . ASP A 1 407 ? 45.175 -34.221 -6.482 1.00 21.36 978 ASP A N 1
ATOM 2823 C CA . ASP A 1 407 ? 46.361 -34.882 -6.070 1.00 21.97 978 ASP A CA 1
ATOM 2824 C C . ASP A 1 407 ? 46.263 -34.902 -4.568 1.00 22.03 978 ASP A C 1
ATOM 2825 O O . ASP A 1 407 ? 46.910 -35.749 -3.934 1.00 22.20 978 ASP A O 1
ATOM 2830 N N . SER A 1 408 ? 45.482 -34.005 -3.964 1.00 20.84 979 SER A N 1
ATOM 2831 C CA . SER A 1 408 ? 45.492 -34.040 -2.518 1.00 22.18 979 SER A CA 1
ATOM 2832 C C . SER A 1 408 ? 44.348 -34.813 -1.955 1.00 21.61 979 SER A C 1
ATOM 2833 O O . SER A 1 408 ? 44.137 -34.800 -0.746 1.00 21.87 979 SER A O 1
ATOM 2836 N N . GLY A 1 409 ? 43.618 -35.524 -2.811 1.00 21.58 980 GLY A N 1
ATOM 2837 C CA . GLY A 1 409 ? 42.572 -36.406 -2.301 1.00 20.69 980 GLY A CA 1
ATOM 2838 C C . GLY A 1 409 ? 41.123 -35.992 -2.464 1.00 20.62 980 GLY A C 1
ATOM 2839 O O . GLY A 1 409 ? 40.265 -36.763 -2.086 1.00 22.39 980 GLY A O 1
ATOM 2840 N N . HIS A 1 410 ? 40.825 -34.805 -3.026 1.00 18.79 981 HIS A N 1
ATOM 2841 C CA . HIS A 1 410 ? 39.443 -34.330 -3.220 1.00 15.59 981 HIS A CA 1
ATOM 2842 C C . HIS A 1 410 ? 38.902 -34.953 -4.439 1.00 13.87 981 HIS A C 1
ATOM 2843 O O . HIS A 1 410 ? 39.596 -34.973 -5.472 1.00 12.96 981 HIS A O 1
ATOM 2850 N N . THR A 1 411 ? 37.640 -35.357 -4.343 1.00 11.86 982 THR A N 1
ATOM 2851 C CA . THR A 1 411 ? 36.895 -35.897 -5.445 1.00 10.91 982 THR A CA 1
ATOM 2852 C C . THR A 1 411 ? 35.508 -35.245 -5.670 1.00 12.80 982 THR A C 1
ATOM 2853 O O . THR A 1 411 ? 34.967 -35.376 -6.794 1.00 11.57 982 THR A O 1
ATOM 2857 N N . THR A 1 412 ? 34.887 -34.637 -4.625 1.00 12.44 983 THR A N 1
ATOM 2858 C CA . THR A 1 412 ? 33.668 -33.827 -4.829 1.00 13.27 983 THR A CA 1
ATOM 2859 C C . THR A 1 412 ? 33.952 -32.358 -5.251 1.00 13.19 983 THR A C 1
ATOM 2860 O O . THR A 1 412 ? 34.548 -31.616 -4.512 1.00 13.22 983 THR A O 1
ATOM 2864 N N . PHE A 1 413 ? 33.505 -31.947 -6.423 1.00 13.11 984 PHE A N 1
ATOM 2865 C CA . PHE A 1 413 ? 33.615 -30.566 -6.831 1.00 14.37 984 PHE A CA 1
ATOM 2866 C C . PHE A 1 413 ? 32.254 -30.010 -7.104 1.00 16.07 984 PHE A C 1
ATOM 2867 O O . PHE A 1 413 ? 31.594 -30.465 -8.030 1.00 17.91 984 PHE A O 1
ATOM 2875 N N . LEU A 1 414 ? 31.823 -29.035 -6.325 1.00 16.64 985 LEU A N 1
ATOM 2876 C CA . LEU A 1 414 ? 30.481 -28.491 -6.515 1.00 17.75 985 LEU A CA 1
ATOM 2877 C C . LEU A 1 414 ? 30.548 -27.035 -7.088 1.00 18.36 985 LEU A C 1
ATOM 2878 O O . LEU A 1 414 ? 31.076 -26.168 -6.452 1.00 18.38 985 LEU A O 1
ATOM 2883 N N . GLU A 1 415 ? 30.012 -26.793 -8.281 1.00 18.77 986 GLU A N 1
ATOM 2884 C CA . GLU A 1 415 ? 29.946 -25.454 -8.868 1.00 19.06 986 GLU A CA 1
ATOM 2885 C C . GLU A 1 415 ? 28.724 -24.545 -8.462 1.00 18.47 986 GLU A C 1
ATOM 2886 O O . GLU A 1 415 ? 27.586 -24.874 -8.718 1.00 17.44 986 GLU A O 1
ATOM 2892 N N . LEU A 1 416 ? 28.988 -23.399 -7.832 1.00 18.92 987 LEU A N 1
ATOM 2893 C CA . LEU A 1 416 ? 27.955 -22.323 -7.647 1.00 18.15 987 LEU A CA 1
ATOM 2894 C C . LEU A 1 416 ? 28.006 -21.432 -8.897 1.00 19.01 987 LEU A C 1
ATOM 2895 O O . LEU A 1 416 ? 28.967 -20.669 -9.087 1.00 18.28 987 LEU A O 1
ATOM 2900 N N . ALA A 1 417 ? 26.973 -21.550 -9.734 1.00 19.55 988 ALA A N 1
ATOM 2901 C CA . ALA A 1 417 ? 26.927 -20.909 -11.026 1.00 20.60 988 ALA A CA 1
ATOM 2902 C C . ALA A 1 417 ? 25.493 -20.872 -11.453 1.00 21.71 988 ALA A C 1
ATOM 2903 O O . ALA A 1 417 ? 24.697 -21.654 -10.992 1.00 21.48 988 ALA A O 1
ATOM 2905 N N . PRO A 1 418 ? 25.160 -19.951 -12.355 1.00 23.24 989 PRO A N 1
ATOM 2906 C CA . PRO A 1 418 ? 23.823 -20.060 -12.956 1.00 24.13 989 PRO A CA 1
ATOM 2907 C C . PRO A 1 418 ? 23.756 -21.024 -14.165 1.00 24.78 989 PRO A C 1
ATOM 2908 O O . PRO A 1 418 ? 22.698 -21.206 -14.765 1.00 25.16 989 PRO A O 1
ATOM 2912 N N . ASN A 1 419 ? 24.889 -21.581 -14.554 1.00 25.91 990 ASN A N 1
ATOM 2913 C CA . ASN A 1 419 ? 24.938 -22.550 -15.630 1.00 27.61 990 ASN A CA 1
ATOM 2914 C C . ASN A 1 419 ? 26.325 -23.177 -15.490 1.00 27.91 990 ASN A C 1
ATOM 2915 O O . ASN A 1 419 ? 27.284 -22.440 -15.426 1.00 27.76 990 ASN A O 1
ATOM 2920 N N . PRO A 1 420 ? 26.424 -24.525 -15.316 1.00 28.61 991 PRO A N 1
ATOM 2921 C CA . PRO A 1 420 ? 27.738 -25.068 -14.874 1.00 28.56 991 PRO A CA 1
ATOM 2922 C C . PRO A 1 420 ? 28.703 -25.295 -16.033 1.00 29.28 991 PRO A C 1
ATOM 2923 O O . PRO A 1 420 ? 29.024 -26.462 -16.356 1.00 28.55 991 PRO A O 1
ATOM 2927 N N . VAL A 1 421 ? 29.174 -24.193 -16.634 1.00 29.47 992 VAL A N 1
ATOM 2928 C CA . VAL A 1 421 ? 30.213 -24.294 -17.667 1.00 30.26 992 VAL A CA 1
ATOM 2929 C C . VAL A 1 421 ? 31.614 -24.661 -17.099 1.00 29.53 992 VAL A C 1
ATOM 2930 O O . VAL A 1 421 ? 32.380 -25.363 -17.795 1.00 29.53 992 VAL A O 1
ATOM 2934 N N . ALA A 1 422 ? 31.918 -24.271 -15.853 1.00 28.36 993 ALA A N 1
ATOM 2935 C CA . ALA A 1 422 ? 33.246 -24.596 -15.331 1.00 28.81 993 ALA A CA 1
ATOM 2936 C C . ALA A 1 422 ? 33.399 -26.094 -15.027 1.00 29.93 993 ALA A C 1
ATOM 2937 O O . ALA A 1 422 ? 34.467 -26.675 -15.222 1.00 29.86 993 ALA A O 1
ATOM 2939 N N . LEU A 1 423 ? 32.327 -26.707 -14.545 1.00 31.03 994 LEU A N 1
ATOM 2940 C CA . LEU A 1 423 ? 32.343 -28.113 -14.145 1.00 32.05 994 LEU A CA 1
ATOM 2941 C C . LEU A 1 423 ? 32.701 -29.045 -15.273 1.00 32.85 994 LEU A C 1
ATOM 2942 O O . LEU A 1 423 ? 33.264 -30.096 -15.019 1.00 33.67 994 LEU A O 1
ATOM 2947 N N . MET A 1 424 ? 32.398 -28.679 -16.520 1.00 33.51 995 MET A N 1
ATOM 2948 C CA . MET A 1 424 ? 32.779 -29.535 -17.635 1.00 33.24 995 MET A CA 1
ATOM 2949 C C . MET A 1 424 ? 34.301 -29.507 -17.774 1.00 33.23 995 MET A C 1
ATOM 2950 O O . MET A 1 424 ? 34.935 -30.536 -17.922 1.00 34.30 995 MET A O 1
ATOM 2953 N N . GLN A 1 425 ? 34.915 -28.343 -17.630 1.00 32.52 996 GLN A N 1
ATOM 2954 C CA . GLN A 1 425 ? 36.366 -28.244 -17.621 1.00 30.99 996 GLN A CA 1
ATOM 2955 C C . GLN A 1 425 ? 37.037 -29.027 -16.492 1.00 30.09 996 GLN A C 1
ATOM 2956 O O . GLN A 1 425 ? 38.024 -29.718 -16.716 1.00 30.46 996 GLN A O 1
ATOM 2962 N N . VAL A 1 426 ? 36.518 -28.909 -15.275 1.00 28.42 997 VAL A N 1
ATOM 2963 C CA . VAL A 1 426 ? 36.853 -29.785 -14.179 1.00 27.20 997 VAL A CA 1
ATOM 2964 C C . VAL A 1 426 ? 36.861 -31.270 -14.609 1.00 28.37 997 VAL A C 1
ATOM 2965 O O . VAL A 1 426 ? 37.893 -31.970 -14.377 1.00 28.79 997 VAL A O 1
ATOM 2969 N N . ALA A 1 427 ? 35.755 -31.756 -15.225 1.00 27.46 998 ALA A N 1
ATOM 2970 C CA . ALA A 1 427 ? 35.730 -33.135 -15.780 1.00 27.65 998 ALA A CA 1
ATOM 2971 C C . ALA A 1 427 ? 37.032 -33.484 -16.525 1.00 27.61 998 ALA A C 1
ATOM 2972 O O . ALA A 1 427 ? 37.655 -34.515 -16.240 1.00 26.91 998 ALA A O 1
ATOM 2974 N N . LEU A 1 428 ? 37.455 -32.603 -17.433 1.00 27.13 999 LEU A N 1
ATOM 2975 C CA . LEU A 1 428 ? 38.634 -32.881 -18.241 1.00 27.07 999 LEU A CA 1
ATOM 2976 C C . LEU A 1 428 ? 39.913 -32.977 -17.406 1.00 26.46 999 LEU A C 1
ATOM 2977 O O . LEU A 1 428 ? 40.723 -33.865 -17.651 1.00 27.74 999 LEU A O 1
ATOM 2982 N N . THR A 1 429 ? 40.068 -32.134 -16.383 1.00 25.17 1000 THR A N 1
ATOM 2983 C CA . THR A 1 429 ? 41.270 -32.203 -15.521 1.00 23.38 1000 THR A CA 1
ATOM 2984 C C . THR A 1 429 ? 41.229 -33.422 -14.643 1.00 23.44 1000 THR A C 1
ATOM 2985 O O . THR A 1 429 ? 42.237 -34.142 -14.579 1.00 24.18 1000 THR A O 1
ATOM 2989 N N . THR A 1 430 ? 40.096 -33.671 -13.976 1.00 22.71 1001 THR A N 1
ATOM 2990 C CA . THR A 1 430 ? 39.993 -34.907 -13.168 1.00 23.30 1001 THR A CA 1
ATOM 2991 C C . THR A 1 430 ? 40.340 -36.174 -13.960 1.00 23.52 1001 THR A C 1
ATOM 2992 O O . THR A 1 430 ? 41.236 -36.935 -13.585 1.00 22.13 1001 THR A O 1
ATOM 2996 N N . ALA A 1 431 ? 39.694 -36.365 -15.092 1.00 24.97 1002 ALA A N 1
ATOM 2997 C CA . ALA A 1 431 ? 40.041 -37.532 -15.873 1.00 26.76 1002 ALA A CA 1
ATOM 2998 C C . ALA A 1 431 ? 41.509 -37.510 -16.243 1.00 28.36 1002 ALA A C 1
ATOM 2999 O O . ALA A 1 431 ? 42.197 -38.518 -16.059 1.00 29.45 1002 ALA A O 1
ATOM 3001 N N . ASP A 1 432 ? 42.042 -36.380 -16.697 1.00 29.71 1003 ASP A N 1
ATOM 3002 C CA . ASP A 1 432 ? 43.433 -36.421 -17.162 1.00 30.76 1003 ASP A CA 1
ATOM 3003 C C . ASP A 1 432 ? 44.375 -36.831 -16.022 1.00 31.24 1003 ASP A C 1
ATOM 3004 O O . ASP A 1 432 ? 45.547 -37.168 -16.267 1.00 31.68 1003 ASP A O 1
ATOM 3009 N N . ALA A 1 433 ? 43.859 -36.782 -14.786 1.00 31.90 1004 ALA A N 1
ATOM 3010 C CA . ALA A 1 433 ? 44.650 -37.013 -13.589 1.00 32.78 1004 ALA A CA 1
ATOM 3011 C C . ALA A 1 433 ? 44.346 -38.384 -12.979 1.00 34.37 1004 ALA A C 1
ATOM 3012 O O . ALA A 1 433 ? 44.769 -38.693 -11.868 1.00 34.91 1004 ALA A O 1
ATOM 3014 N N . GLY A 1 434 ? 43.627 -39.217 -13.711 1.00 35.24 1005 GLY A N 1
ATOM 3015 C CA . GLY A 1 434 ? 43.363 -40.548 -13.226 1.00 36.83 1005 GLY A CA 1
ATOM 3016 C C . GLY A 1 434 ? 42.269 -40.662 -12.182 1.00 37.88 1005 GLY A C 1
ATOM 3017 O O . GLY A 1 434 ? 42.270 -41.635 -11.425 1.00 37.99 1005 GLY A O 1
ATOM 3018 N N . LEU A 1 435 ? 41.339 -39.698 -12.136 1.00 38.08 1006 LEU A N 1
ATOM 3019 C CA . LEU A 1 435 ? 40.161 -39.842 -11.299 1.00 38.67 1006 LEU A CA 1
ATOM 3020 C C . LEU A 1 435 ? 38.931 -40.027 -12.170 1.00 40.31 1006 LEU A C 1
ATOM 3021 O O . LEU A 1 435 ? 38.458 -39.064 -12.771 1.00 41.08 1006 LEU A O 1
ATOM 3026 N N . HIS A 1 436 ? 38.395 -41.239 -12.296 1.00 42.02 1007 HIS A N 1
ATOM 3027 C CA . HIS A 1 436 ? 37.306 -41.374 -13.290 1.00 43.56 1007 HIS A CA 1
ATOM 3028 C C . HIS A 1 436 ? 35.945 -41.449 -12.606 1.00 42.74 1007 HIS A C 1
ATOM 3029 O O . HIS A 1 436 ? 34.916 -41.577 -13.238 1.00 43.13 1007 HIS A O 1
ATOM 3036 N N . ASP A 1 437 ? 35.916 -41.307 -11.308 1.00 41.68 1008 ASP A N 1
ATOM 3037 C CA . ASP A 1 437 ? 34.610 -41.138 -10.724 1.00 41.24 1008 ASP A CA 1
ATOM 3038 C C . ASP A 1 437 ? 34.480 -39.909 -9.801 1.00 37.65 1008 ASP A C 1
ATOM 3039 O O . ASP A 1 437 ? 34.213 -40.042 -8.617 1.00 38.68 1008 ASP A O 1
ATOM 3044 N N . ALA A 1 438 ? 34.665 -38.705 -10.315 1.00 33.18 1009 ALA A N 1
ATOM 3045 C CA . ALA A 1 438 ? 34.356 -37.552 -9.456 1.00 28.68 1009 ALA A CA 1
ATOM 3046 C C . ALA A 1 438 ? 32.831 -37.402 -9.276 1.00 26.48 1009 ALA A C 1
ATOM 3047 O O . ALA A 1 438 ? 32.011 -37.811 -10.126 1.00 25.39 1009 ALA A O 1
ATOM 3049 N N . GLN A 1 439 ? 32.479 -36.883 -8.121 1.00 23.93 1010 GLN A N 1
ATOM 3050 C CA . GLN A 1 439 ? 31.175 -36.366 -7.875 1.00 23.06 1010 GLN A CA 1
ATOM 3051 C C . GLN A 1 439 ? 31.274 -34.911 -8.329 1.00 23.32 1010 GLN A C 1
ATOM 3052 O O . GLN A 1 439 ? 31.802 -34.062 -7.605 1.00 23.14 1010 GLN A O 1
ATOM 3058 N N . LEU A 1 440 ? 30.852 -34.658 -9.570 1.00 23.69 1011 LEU A N 1
ATOM 3059 C CA . LEU A 1 440 ? 30.749 -33.303 -10.163 1.00 22.58 1011 LEU A CA 1
ATOM 3060 C C . LEU A 1 440 ? 29.352 -32.795 -9.991 1.00 21.38 1011 LEU A C 1
ATOM 3061 O O . LEU A 1 440 ? 28.500 -33.203 -10.734 1.00 23.02 1011 LEU A O 1
ATOM 3066 N N . ILE A 1 441 ? 29.130 -31.926 -9.021 1.00 19.92 1012 ILE A N 1
ATOM 3067 C CA . ILE A 1 441 ? 27.776 -31.447 -8.630 1.00 18.71 1012 ILE A CA 1
ATOM 3068 C C . ILE A 1 441 ? 27.428 -29.995 -9.042 1.00 17.68 1012 ILE A C 1
ATOM 3069 O O . ILE A 1 441 ? 28.015 -29.052 -8.524 1.00 16.31 1012 ILE A O 1
ATOM 3074 N N . PRO A 1 442 ? 26.449 -29.835 -9.953 1.00 17.16 1013 PRO A N 1
ATOM 3075 C CA . PRO A 1 442 ? 26.110 -28.470 -10.347 1.00 16.64 1013 PRO A CA 1
ATOM 3076 C C . PRO A 1 442 ? 24.917 -27.818 -9.561 1.00 17.50 1013 PRO A C 1
ATOM 3077 O O . PRO A 1 442 ? 24.228 -28.438 -8.724 1.00 17.78 1013 PRO A O 1
ATOM 3081 N N . THR A 1 443 ? 24.745 -26.535 -9.735 1.00 17.29 1014 THR A N 1
ATOM 3082 C CA . THR A 1 443 ? 23.681 -25.925 -9.031 1.00 17.91 1014 THR A CA 1
ATOM 3083 C C . THR A 1 443 ? 22.555 -25.493 -10.028 1.00 18.57 1014 THR A C 1
ATOM 3084 O O . THR A 1 443 ? 21.639 -26.275 -10.279 1.00 16.93 1014 THR A O 1
ATOM 3088 N N . LEU A 1 444 ? 22.678 -24.333 -10.651 1.00 18.70 1015 LEU A N 1
ATOM 3089 C CA . LEU A 1 444 ? 21.664 -23.920 -11.542 1.00 20.70 1015 LEU A CA 1
ATOM 3090 C C . LEU A 1 444 ? 22.014 -24.215 -13.009 1.00 23.12 1015 LEU A C 1
ATOM 3091 O O . LEU A 1 444 ? 23.211 -24.407 -13.378 1.00 23.58 1015 LEU A O 1
ATOM 3096 N N . ALA A 1 445 ? 20.983 -24.278 -13.857 1.00 24.68 1016 ALA A N 1
ATOM 3097 C CA . ALA A 1 445 ? 21.179 -24.623 -15.274 1.00 27.24 1016 ALA A CA 1
ATOM 3098 C C . ALA A 1 445 ? 20.215 -23.860 -16.102 1.00 29.12 1016 ALA A C 1
ATOM 3099 O O . ALA A 1 445 ? 19.046 -23.674 -15.750 1.00 31.16 1016 ALA A O 1
ATOM 3101 N N . ARG A 1 446 ? 20.682 -23.385 -17.223 1.00 31.04 1017 ARG A N 1
ATOM 3102 C CA . ARG A 1 446 ? 19.780 -22.690 -18.088 1.00 32.96 1017 ARG A CA 1
ATOM 3103 C C . ARG A 1 446 ? 18.680 -23.671 -18.506 1.00 32.65 1017 ARG A C 1
ATOM 3104 O O . ARG A 1 446 ? 18.978 -24.824 -18.895 1.00 32.20 1017 ARG A O 1
ATOM 3112 N N . LYS A 1 447 ? 17.419 -23.240 -18.398 1.00 32.70 1018 LYS A N 1
ATOM 3113 C CA . LYS A 1 447 ? 16.300 -24.072 -18.927 1.00 32.87 1018 LYS A CA 1
ATOM 3114 C C . LYS A 1 447 ? 16.050 -25.385 -18.068 1.00 32.43 1018 LYS A C 1
ATOM 3115 O O . LYS A 1 447 ? 15.718 -26.455 -18.617 1.00 32.49 1018 LYS A O 1
ATOM 3117 N N . GLN A 1 448 ? 16.232 -25.267 -16.748 1.00 29.97 1019 GLN A N 1
ATOM 3118 C CA . GLN A 1 448 ? 16.008 -26.314 -15.790 1.00 27.72 1019 GLN A CA 1
ATOM 3119 C C . GLN A 1 448 ? 15.382 -25.592 -14.575 1.00 26.75 1019 GLN A C 1
ATOM 3120 O O . GLN A 1 448 ? 15.711 -24.452 -14.256 1.00 27.06 1019 GLN A O 1
ATOM 3126 N N . ASP A 1 449 ? 14.441 -26.239 -13.923 1.00 23.99 1020 ASP A N 1
ATOM 3127 C CA . ASP A 1 449 ? 13.741 -25.601 -12.902 1.00 22.19 1020 ASP A CA 1
ATOM 3128 C C . ASP A 1 449 ? 14.709 -25.364 -11.733 1.00 21.82 1020 ASP A C 1
ATOM 3129 O O . ASP A 1 449 ? 15.439 -26.264 -11.276 1.00 20.76 1020 ASP A O 1
ATOM 3134 N N . GLU A 1 450 ? 14.698 -24.136 -11.249 1.00 20.71 1021 GLU A N 1
ATOM 3135 C CA . GLU A 1 450 ? 15.713 -23.710 -10.321 1.00 19.97 1021 GLU A CA 1
ATOM 3136 C C . GLU A 1 450 ? 15.519 -24.312 -8.943 1.00 19.38 1021 GLU A C 1
ATOM 3137 O O . GLU A 1 450 ? 16.508 -24.719 -8.322 1.00 19.70 1021 GLU A O 1
ATOM 3143 N N . VAL A 1 451 ? 14.272 -24.433 -8.471 1.00 19.07 1022 VAL A N 1
ATOM 3144 C CA . VAL A 1 451 ? 14.055 -25.105 -7.185 1.00 17.60 1022 VAL A CA 1
ATOM 3145 C C . VAL A 1 451 ? 14.557 -26.584 -7.268 1.00 17.67 1022 VAL A C 1
ATOM 3146 O O . VAL A 1 451 ? 15.226 -27.128 -6.340 1.00 17.72 1022 VAL A O 1
ATOM 3150 N N . SER A 1 452 ? 14.295 -27.209 -8.391 1.00 15.91 1023 SER A N 1
ATOM 3151 C CA . SER A 1 452 ? 14.454 -28.630 -8.439 1.00 17.50 1023 SER A CA 1
ATOM 3152 C C . SER A 1 452 ? 15.917 -28.950 -8.463 1.00 18.51 1023 SER A C 1
ATOM 3153 O O . SER A 1 452 ? 16.340 -30.011 -7.944 1.00 18.88 1023 SER A O 1
ATOM 3156 N N . SER A 1 453 ? 16.673 -28.043 -9.090 1.00 18.25 1024 SER A N 1
ATOM 3157 C CA . SER A 1 453 ? 18.107 -28.198 -9.281 1.00 17.55 1024 SER A CA 1
ATOM 3158 C C . SER A 1 453 ? 18.787 -28.157 -7.920 1.00 17.34 1024 SER A C 1
ATOM 3159 O O . SER A 1 453 ? 19.678 -28.971 -7.629 1.00 17.76 1024 SER A O 1
ATOM 3162 N N . MET A 1 454 ? 18.314 -27.249 -7.067 1.00 15.60 1025 MET A N 1
ATOM 3163 C CA . MET A 1 454 ? 18.934 -27.080 -5.815 1.00 14.18 1025 MET A CA 1
ATOM 3164 C C . MET A 1 454 ? 18.605 -28.258 -4.939 1.00 15.48 1025 MET A C 1
ATOM 3165 O O . MET A 1 454 ? 19.470 -28.636 -4.106 1.00 16.57 1025 MET A O 1
ATOM 3170 N N . VAL A 1 455 ? 17.378 -28.830 -5.095 1.00 14.61 1026 VAL A N 1
ATOM 3171 C CA . VAL A 1 455 ? 16.964 -30.044 -4.373 1.00 12.89 1026 VAL A CA 1
ATOM 3172 C C . VAL A 1 455 ? 17.953 -31.168 -4.715 1.00 13.25 1026 VAL A C 1
ATOM 3173 O O . VAL A 1 455 ? 18.530 -31.779 -3.805 1.00 11.49 1026 VAL A O 1
ATOM 3177 N N . SER A 1 456 ? 18.206 -31.375 -6.013 1.00 13.54 1027 SER A N 1
ATOM 3178 C CA . SER A 1 456 ? 19.195 -32.353 -6.440 1.00 16.30 1027 SER A CA 1
ATOM 3179 C C . SER A 1 456 ? 20.562 -32.102 -5.842 1.00 17.74 1027 SER A C 1
ATOM 3180 O O . SER A 1 456 ? 21.238 -33.041 -5.418 1.00 19.44 102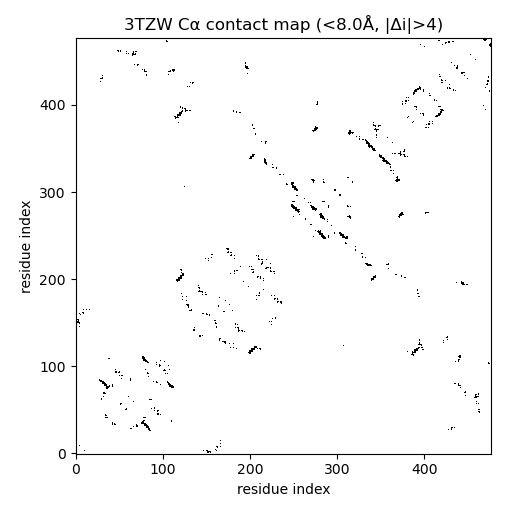7 SER A O 1
ATOM 3183 N N . THR A 1 457 ? 20.977 -30.838 -5.823 1.00 17.56 1028 THR A N 1
ATOM 3184 C CA . THR A 1 457 ? 22.307 -30.499 -5.455 1.00 16.77 1028 THR A CA 1
ATOM 3185 C C . THR A 1 457 ? 22.373 -30.885 -4.045 1.00 17.07 1028 THR A C 1
ATOM 3186 O O . THR A 1 457 ? 23.316 -31.532 -3.658 1.00 18.85 1028 THR A O 1
ATOM 3190 N N . MET A 1 458 ? 21.378 -30.549 -3.240 1.00 16.49 1029 MET A N 1
ATOM 3191 C CA . MET A 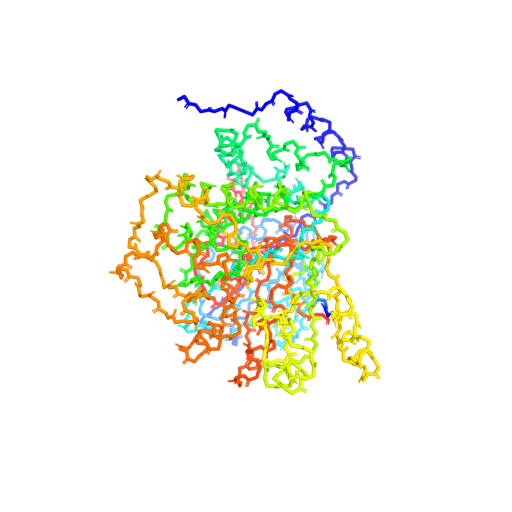1 458 ? 21.514 -30.906 -1.847 1.00 16.08 1029 MET A CA 1
ATOM 3192 C C . MET A 1 458 ? 21.363 -32.443 -1.617 1.00 16.67 1029 MET A C 1
ATOM 3193 O O . MET A 1 458 ? 21.939 -33.028 -0.669 1.00 15.65 1029 MET A O 1
ATOM 3198 N N . ALA A 1 459 ? 20.655 -33.099 -2.533 1.00 16.27 1030 ALA A N 1
ATOM 3199 C CA . ALA A 1 459 ? 20.492 -34.528 -2.428 1.00 15.93 1030 ALA A CA 1
ATOM 3200 C C . ALA A 1 459 ? 21.814 -35.291 -2.733 1.00 15.45 1030 ALA A C 1
ATOM 3201 O O . ALA A 1 459 ? 22.082 -36.302 -2.093 1.00 16.19 1030 ALA A O 1
ATOM 3203 N N . GLN A 1 460 ? 22.612 -34.820 -3.682 1.00 14.05 1031 GLN A N 1
ATOM 3204 C CA . GLN A 1 460 ? 23.899 -35.375 -3.924 1.00 14.50 1031 GLN A CA 1
ATOM 3205 C C . GLN A 1 460 ? 24.849 -35.150 -2.717 1.00 15.64 1031 GLN A C 1
ATOM 3206 O O . GLN A 1 460 ? 25.484 -36.103 -2.210 1.00 16.01 1031 GLN A O 1
ATOM 3212 N N . LEU A 1 461 ? 24.885 -33.949 -2.155 1.00 15.10 1032 LEU A N 1
ATOM 3213 C CA . LEU A 1 461 ? 25.650 -33.781 -0.920 1.00 14.81 1032 LEU A CA 1
ATOM 3214 C C . LEU A 1 461 ? 25.299 -34.773 0.180 1.00 16.06 1032 LEU A C 1
ATOM 3215 O O . LEU A 1 461 ? 26.189 -35.483 0.737 1.00 16.37 1032 LEU A O 1
ATOM 3220 N N . TYR A 1 462 ? 24.002 -34.843 0.517 1.00 16.75 1033 TYR A N 1
ATOM 3221 C CA . TYR A 1 462 ? 23.527 -35.823 1.516 1.00 15.97 1033 TYR A CA 1
ATOM 3222 C C . TYR A 1 462 ? 24.110 -37.192 1.199 1.00 16.80 1033 TYR A C 1
ATOM 3223 O O . TYR A 1 462 ? 24.738 -37.814 2.027 1.00 16.31 1033 TYR A O 1
ATOM 3232 N N . VAL A 1 463 ? 23.897 -37.642 -0.023 1.00 17.15 1034 VAL A N 1
ATOM 3233 C CA . VAL A 1 463 ? 24.224 -38.990 -0.407 1.00 17.93 1034 VAL A CA 1
ATOM 3234 C C . VAL A 1 463 ? 25.696 -39.310 -0.208 1.00 18.72 1034 VAL A C 1
ATOM 3235 O O . VAL A 1 463 ? 26.043 -40.395 0.235 1.00 20.24 1034 VAL A O 1
ATOM 3239 N N . TYR A 1 464 ? 26.571 -38.361 -0.534 1.00 18.78 1035 TYR A N 1
ATOM 3240 C CA . TYR A 1 464 ? 27.987 -38.650 -0.606 1.00 16.75 1035 TYR A CA 1
ATOM 3241 C C . TYR A 1 464 ? 28.534 -38.516 0.808 1.00 15.88 1035 TYR A C 1
ATOM 3242 O O . TYR A 1 464 ? 29.706 -38.754 1.046 1.00 16.18 1035 TYR A O 1
ATOM 3251 N N . GLY A 1 465 ? 27.664 -38.165 1.738 1.00 15.29 1036 GLY A N 1
ATOM 3252 C CA . GLY A 1 465 ? 27.999 -38.112 3.183 1.00 17.15 1036 GLY A CA 1
ATOM 3253 C C . GLY A 1 465 ? 28.588 -36.779 3.659 1.00 18.61 1036 GLY A C 1
ATOM 3254 O O . GLY A 1 465 ? 28.966 -36.614 4.835 1.00 18.87 1036 GLY A O 1
ATOM 3255 N N . HIS A 1 466 ? 28.698 -35.822 2.726 1.00 19.02 1037 HIS A N 1
ATOM 3256 C CA . HIS A 1 466 ? 29.035 -34.450 3.062 1.00 18.81 1037 HIS A CA 1
ATOM 3257 C C . HIS A 1 466 ? 28.009 -33.842 3.993 1.00 19.15 1037 HIS A C 1
ATOM 3258 O O . HIS A 1 466 ? 26.885 -34.243 3.988 1.00 20.29 1037 HIS A O 1
ATOM 3265 N N . ASP A 1 467 ? 28.388 -32.874 4.797 1.00 20.72 1038 ASP A N 1
ATOM 3266 C CA . ASP A 1 467 ? 27.434 -32.124 5.612 1.00 21.89 1038 ASP A CA 1
ATOM 3267 C C . ASP A 1 467 ? 26.252 -31.647 4.818 1.00 21.82 1038 ASP A C 1
ATOM 3268 O O . ASP A 1 467 ? 26.416 -31.034 3.783 1.00 21.49 1038 ASP A O 1
ATOM 3273 N N . LEU A 1 468 ? 25.059 -31.928 5.337 1.00 23.29 1039 LEU A N 1
ATOM 3274 C CA . LEU A 1 468 ? 23.797 -31.523 4.725 1.00 22.75 1039 LEU A CA 1
ATOM 3275 C C . LEU A 1 468 ? 22.636 -32.103 5.533 1.00 21.85 1039 LEU A C 1
ATOM 3276 O O . LEU A 1 468 ? 22.412 -33.313 5.523 1.00 21.93 1039 LEU A O 1
ATOM 3281 N N . ASP A 1 469 ? 21.907 -31.241 6.237 1.00 22.46 1040 ASP A N 1
ATOM 3282 C CA . ASP A 1 469 ? 20.852 -31.691 7.133 1.00 23.26 1040 ASP A CA 1
ATOM 3283 C C . ASP A 1 469 ? 19.653 -31.851 6.226 1.00 22.46 1040 ASP A C 1
ATOM 3284 O O . ASP A 1 469 ? 19.158 -30.876 5.660 1.00 23.07 1040 ASP A O 1
ATOM 3289 N N . ILE A 1 470 ? 19.195 -33.086 6.067 1.00 21.93 1041 ILE A N 1
ATOM 3290 C CA . ILE A 1 470 ? 18.173 -33.336 5.083 1.00 20.30 1041 ILE A CA 1
ATOM 3291 C C . ILE A 1 470 ? 16.802 -33.035 5.668 1.00 19.51 1041 ILE A C 1
ATOM 3292 O O . ILE A 1 470 ? 15.877 -32.729 4.911 1.00 17.70 1041 ILE A O 1
ATOM 3297 N N A ARG A 1 471 ? 16.689 -33.086 7.000 0.50 18.77 1042 ARG A N 1
ATOM 3298 N N B ARG A 1 471 ? 16.718 -33.059 7.011 0.50 19.03 1042 ARG A N 1
ATOM 3299 C CA A ARG A 1 471 ? 15.493 -32.632 7.660 0.50 18.15 1042 ARG A CA 1
ATOM 3300 C CA B ARG A 1 471 ? 15.549 -32.623 7.756 0.50 18.62 1042 ARG A CA 1
ATOM 3301 C C A ARG A 1 471 ? 15.104 -31.275 7.081 0.50 18.79 1042 ARG A C 1
ATOM 3302 C C B ARG A 1 471 ? 15.149 -31.197 7.413 0.50 19.17 1042 ARG A C 1
ATOM 3303 O O A ARG A 1 471 ? 13.940 -31.057 6.702 0.50 19.42 1042 ARG A O 1
ATOM 3304 O O B ARG A 1 471 ? 13.992 -30.823 7.600 0.50 20.28 1042 ARG A O 1
ATOM 3319 N N . THR A 1 472 ? 16.081 -30.385 6.916 1.00 19.12 1043 THR A N 1
ATOM 3320 C CA . THR A 1 472 ? 15.764 -28.989 6.580 1.00 19.11 1043 THR A CA 1
ATOM 3321 C C . THR A 1 472 ? 15.187 -28.785 5.207 1.00 20.05 1043 THR A C 1
ATOM 3322 O O . THR A 1 472 ? 14.799 -27.700 4.858 1.00 21.13 1043 THR A O 1
ATOM 3326 N N . LEU A 1 473 ? 15.197 -29.808 4.372 1.00 20.84 1044 LEU A N 1
ATOM 3327 C CA . LEU A 1 473 ? 14.518 -29.744 3.094 1.00 20.02 1044 LEU A CA 1
ATOM 3328 C C . LEU A 1 473 ? 13.024 -30.019 3.246 1.00 21.90 1044 LEU A C 1
ATOM 3329 O O . LEU A 1 473 ? 12.314 -30.270 2.246 1.00 22.14 1044 LEU A O 1
ATOM 3334 N N . PHE A 1 474 ? 12.523 -30.007 4.483 1.00 22.78 1045 PHE A N 1
ATOM 3335 C CA . PHE A 1 474 ? 11.085 -30.045 4.616 1.00 23.76 1045 PHE A CA 1
ATOM 3336 C C . PHE A 1 474 ? 10.591 -29.081 5.629 1.00 24.93 1045 PHE A C 1
ATOM 3337 O O . PHE A 1 474 ? 11.214 -28.882 6.682 1.00 25.49 1045 PHE A O 1
ATOM 3345 N N . SER A 1 475 ? 9.456 -28.490 5.320 1.00 26.19 1046 SER A N 1
ATOM 3346 C CA . SER A 1 475 ? 8.770 -27.653 6.296 1.00 28.71 1046 SER A CA 1
ATOM 3347 C C . SER A 1 475 ? 8.437 -28.388 7.599 1.00 29.73 1046 SER A C 1
ATOM 3348 O O . SER A 1 475 ? 8.387 -29.608 7.639 1.00 29.99 1046 SER A O 1
ATOM 3351 N N . ARG A 1 476 ? 8.348 -27.657 8.695 1.00 31.87 1047 ARG A N 1
ATOM 3352 C CA . ARG A 1 476 ? 7.992 -28.246 9.979 1.00 34.02 1047 ARG A CA 1
ATOM 3353 C C . ARG A 1 476 ? 6.551 -28.808 9.879 1.00 34.23 1047 ARG A C 1
ATOM 3354 O O . ARG A 1 476 ? 5.644 -28.151 9.277 1.00 34.23 1047 ARG A O 1
ATOM 3359 N N . ALA A 1 477 ? 6.335 -30.019 10.419 1.00 34.10 1048 ALA A N 1
ATOM 3360 C CA . ALA A 1 477 ? 5.030 -30.682 10.302 1.00 33.28 1048 ALA A CA 1
ATOM 3361 C C . ALA A 1 477 ? 3.995 -29.850 11.027 1.00 33.44 1048 ALA A C 1
ATOM 3362 O O . ALA A 1 477 ? 4.206 -29.443 12.171 1.00 33.28 1048 ALA A O 1
ATOM 3364 N N . SER A 1 478 ? 2.889 -29.570 10.357 1.00 33.41 1049 SER A N 1
ATOM 3365 C CA . SER A 1 478 ? 1.778 -28.839 10.983 1.00 33.25 1049 SER A CA 1
ATOM 3366 C C . SER A 1 478 ? 0.726 -29.836 11.548 1.00 32.70 1049 SER A C 1
ATOM 3367 O O . SER A 1 478 ? -0.093 -29.466 12.349 1.00 33.47 1049 SER A O 1
ATOM 3369 N N . GLY A 1 479 ? 0.756 -31.102 11.150 1.00 31.12 1050 GLY A N 1
ATOM 3370 C CA . GLY A 1 479 ? -0.151 -32.074 11.741 1.00 29.09 1050 GLY A CA 1
ATOM 3371 C C . GLY A 1 479 ? 0.244 -33.474 11.366 1.00 28.29 1050 GLY A C 1
ATOM 3372 O O . GLY A 1 479 ? 1.177 -33.658 10.607 1.00 27.45 1050 GLY A O 1
ATOM 3373 N N . PRO A 1 480 ? -0.483 -34.478 11.879 1.00 28.41 1051 PRO A N 1
ATOM 3374 C CA . PRO A 1 480 ? -0.202 -35.904 11.592 1.00 27.35 1051 PRO A CA 1
ATOM 3375 C C . PRO A 1 480 ? -0.225 -36.294 10.126 1.00 27.17 1051 PRO A C 1
ATOM 3376 O O . PRO A 1 480 ? 0.468 -37.242 9.747 1.00 26.97 1051 PRO A O 1
ATOM 3380 N N . GLN A 1 481 ? -0.987 -35.592 9.303 1.00 26.81 1052 GLN A N 1
ATOM 3381 C CA . GLN A 1 481 ? -1.014 -35.974 7.912 1.00 27.72 1052 GLN A CA 1
ATOM 3382 C C . GLN A 1 481 ? 0.221 -35.470 7.165 1.00 27.80 1052 GLN A C 1
ATOM 3383 O O . GLN A 1 481 ? 0.407 -35.712 5.960 1.00 27.83 1052 GLN A O 1
ATOM 3389 N N . ASP A 1 482 ? 1.095 -34.814 7.926 1.00 27.68 1053 ASP A N 1
ATOM 3390 C CA . ASP A 1 482 ? 2.361 -34.328 7.448 1.00 27.21 1053 ASP A CA 1
ATOM 3391 C C . ASP A 1 482 ? 3.433 -35.402 7.548 1.00 27.44 1053 ASP A C 1
ATOM 3392 O O . ASP A 1 482 ? 4.491 -35.244 6.917 1.00 27.54 1053 ASP A O 1
ATOM 3397 N N . TYR A 1 483 ? 3.140 -36.486 8.296 1.00 26.38 1054 TYR A N 1
ATOM 3398 C CA . TYR A 1 483 ? 3.923 -37.745 8.263 1.00 27.11 1054 TYR A CA 1
ATOM 3399 C C . TYR A 1 483 ? 3.300 -38.885 7.507 1.00 26.95 1054 TYR A C 1
ATOM 3400 O O . TYR A 1 483 ? 2.143 -38.803 7.107 1.00 28.10 1054 TYR A O 1
ATOM 3409 N N . ALA A 1 484 ? 4.054 -39.967 7.293 1.00 27.03 1055 ALA A N 1
ATOM 3410 C CA . ALA A 1 484 ? 3.501 -41.172 6.610 1.00 25.59 1055 ALA A CA 1
ATOM 3411 C C . ALA A 1 484 ? 3.855 -42.397 7.397 1.00 25.81 1055 ALA A C 1
ATOM 3412 O O . ALA A 1 484 ? 4.803 -42.357 8.154 1.00 25.69 1055 ALA A O 1
ATOM 3414 N N . ASN A 1 485 ? 3.070 -43.477 7.304 1.00 26.71 1056 ASN A N 1
ATOM 3415 C CA . ASN A 1 485 ? 3.415 -44.705 8.096 1.00 26.36 1056 ASN A CA 1
ATOM 3416 C C . ASN A 1 485 ? 4.311 -45.607 7.277 1.00 25.04 1056 ASN A C 1
ATOM 3417 O O . ASN A 1 485 ? 3.920 -46.699 6.899 1.00 25.50 1056 ASN A O 1
ATOM 3422 N N . ILE A 1 486 ? 5.479 -45.081 6.939 1.00 24.43 1057 ILE A N 1
ATOM 3423 C CA . ILE A 1 486 ? 6.462 -45.782 6.159 1.00 23.53 1057 ILE A CA 1
ATOM 3424 C C . ILE A 1 486 ? 6.925 -46.960 6.980 1.00 24.17 1057 ILE A C 1
ATOM 3425 O O . ILE A 1 486 ? 6.868 -46.909 8.202 1.00 23.31 1057 ILE A O 1
ATOM 3430 N N . PRO A 1 487 ? 7.382 -48.028 6.333 1.00 25.72 1058 PRO A N 1
ATOM 3431 C CA . PRO A 1 487 ? 7.770 -49.218 7.106 1.00 28.74 1058 PRO A CA 1
ATOM 3432 C C . PRO A 1 487 ? 8.760 -48.923 8.237 1.00 31.47 1058 PRO A C 1
ATOM 3433 O O . PRO A 1 487 ? 9.704 -48.168 8.044 1.00 31.90 1058 PRO A O 1
ATOM 3437 N N . PRO A 1 488 ? 8.554 -49.525 9.408 1.00 34.76 1059 PRO A N 1
ATOM 3438 C CA . PRO A 1 488 ? 9.452 -49.268 10.585 1.00 37.52 1059 PRO A CA 1
ATOM 3439 C C . PRO A 1 488 ? 10.822 -49.978 10.420 1.00 41.34 1059 PRO A C 1
ATOM 3440 O O . PRO A 1 488 ? 10.900 -50.941 9.626 1.00 42.16 1059 PRO A O 1
ATOM 3444 N N . THR A 1 489 ? 11.894 -49.561 11.115 1.00 45.68 1060 THR A N 1
ATOM 3445 C CA . THR A 1 489 ? 13.154 -50.391 11.062 1.00 49.59 1060 THR A CA 1
ATOM 3446 C C . THR A 1 489 ? 13.586 -51.051 12.353 1.00 51.75 1060 THR A C 1
ATOM 3447 O O . THR A 1 489 ? 14.217 -52.106 12.295 1.00 53.41 1060 THR A O 1
ATOM 3451 N N . ARG A 1 490 ? 13.303 -50.446 13.505 1.00 53.85 1061 ARG A N 1
ATOM 3452 C CA . ARG A 1 490 ? 13.660 -51.086 14.796 1.00 55.64 1061 ARG A CA 1
ATOM 3453 C C . ARG A 1 490 ? 12.577 -52.086 15.309 1.00 56.24 1061 ARG A C 1
ATOM 3454 O O . ARG A 1 490 ? 11.508 -52.227 14.687 1.00 56.15 1061 ARG A O 1
ATOM 3456 N N . PHE A 1 491 ? 12.840 -52.792 16.415 1.00 56.98 1062 PHE A N 1
ATOM 3457 C CA . PHE A 1 491 ? 11.798 -53.700 16.981 1.00 58.07 1062 PHE A CA 1
ATOM 3458 C C . PHE A 1 491 ? 11.832 -53.898 18.515 1.00 58.31 1062 PHE A C 1
ATOM 3459 O O . PHE A 1 491 ? 12.899 -53.988 19.125 1.00 58.08 1062 PHE A O 1
ATOM 3467 N N . ASP B 2 2 ? 28.909 -30.491 -24.149 1.00 64.27 2 ASP D N 1
ATOM 3468 C CA . ASP B 2 2 ? 28.269 -31.717 -23.528 1.00 64.85 2 ASP D CA 1
ATOM 3469 C C . ASP B 2 2 ? 27.264 -31.293 -22.394 1.00 64.22 2 ASP D C 1
ATOM 3470 O O . ASP B 2 2 ? 27.409 -30.204 -21.838 1.00 64.74 2 ASP D O 1
ATOM 3472 N N . LYS B 2 3 ? 26.247 -32.102 -22.059 1.00 62.85 3 LYS D N 1
ATOM 3473 C CA . LYS B 2 3 ? 25.137 -31.576 -21.201 1.00 61.24 3 LYS D CA 1
ATOM 3474 C C . LYS B 2 3 ? 24.997 -31.988 -19.677 1.00 60.24 3 LYS D C 1
ATOM 3475 O O . LYS B 2 3 ? 25.564 -32.987 -19.183 1.00 59.99 3 LYS D O 1
ATOM 3477 N N . GLU B 2 4 ? 24.247 -31.165 -18.947 1.00 58.35 4 GLU D N 1
ATOM 3478 C CA . GLU B 2 4 ? 23.908 -31.477 -17.577 1.00 55.81 4 GLU D CA 1
ATOM 3479 C C . GLU B 2 4 ? 22.346 -31.628 -17.633 1.00 55.11 4 GLU D C 1
ATOM 3480 O O . GLU B 2 4 ? 21.659 -30.816 -18.270 1.00 54.61 4 GLU D O 1
ATOM 3484 N N . ASN B 2 5 ? 21.796 -32.666 -16.980 1.00 53.87 5 ASN D N 1
ATOM 3485 C CA . ASN B 2 5 ? 20.333 -32.914 -16.965 1.00 52.47 5 ASN D CA 1
ATOM 3486 C C . ASN B 2 5 ? 19.500 -32.493 -15.706 1.00 52.20 5 ASN D C 1
ATOM 3487 O O . ASN B 2 5 ? 20.040 -31.937 -14.764 1.00 51.30 5 ASN D O 1
ATOM 3492 N N . PHE B 2 6 ? 18.185 -32.701 -15.761 1.00 52.31 6 PHE D N 1
ATOM 3493 C CA . PHE B 2 6 ? 17.247 -32.455 -14.647 1.00 53.08 6 PHE D CA 1
ATOM 3494 C C . PHE B 2 6 ? 17.809 -32.446 -13.182 1.00 53.36 6 PHE D C 1
ATOM 3495 O O . PHE B 2 6 ? 17.242 -31.791 -12.280 1.00 52.27 6 PHE D O 1
ATOM 3503 N N . TRP B 2 7 ? 18.875 -33.225 -12.931 1.00 53.77 7 TRP D N 1
ATOM 3504 C CA . TRP B 2 7 ? 19.308 -33.521 -11.549 1.00 54.02 7 TRP D CA 1
ATOM 3505 C C . TRP B 2 7 ? 20.801 -33.379 -11.346 1.00 54.37 7 TRP D C 1
ATOM 3506 O O . TRP B 2 7 ? 21.311 -33.723 -10.276 1.00 55.16 7 TRP D O 1
ATOM 3517 N N . GLY B 2 8 ? 21.508 -32.873 -12.344 1.00 53.91 8 GLY D N 1
ATOM 3518 C CA . GLY B 2 8 ? 22.935 -32.696 -12.190 1.00 54.28 8 GLY D CA 1
ATOM 3519 C C . GLY B 2 8 ? 23.821 -33.855 -12.609 1.00 54.52 8 GLY D C 1
ATOM 3520 O O . GLY B 2 8 ? 24.758 -34.213 -11.879 1.00 54.72 8 GLY D O 1
ATOM 3521 N N . MET B 2 9 ? 23.542 -34.440 -13.774 1.00 54.92 9 MET D N 1
ATOM 3522 C CA . MET B 2 9 ? 24.453 -35.439 -14.338 1.00 56.06 9 MET D CA 1
ATOM 3523 C C . MET B 2 9 ? 24.958 -35.075 -15.701 1.00 56.49 9 MET D C 1
ATOM 3524 O O . MET B 2 9 ? 24.227 -34.456 -16.473 1.00 55.97 9 MET D O 1
ATOM 3529 N N . ALA B 2 10 ? 26.215 -35.450 -15.983 1.00 57.74 10 ALA D N 1
ATOM 3530 C CA . ALA B 2 10 ? 26.736 -35.418 -17.361 1.00 58.79 10 ALA D CA 1
ATOM 3531 C C . ALA B 2 10 ? 25.836 -36.367 -18.176 1.00 59.12 10 ALA D C 1
ATOM 3532 O O . ALA B 2 10 ? 25.683 -37.539 -17.823 1.00 58.77 10 ALA D O 1
ATOM 3534 N N . VAL B 2 11 ? 25.193 -35.822 -19.209 1.00 59.65 11 VAL D N 1
ATOM 3535 C CA . VAL B 2 11 ? 24.114 -36.513 -19.939 1.00 60.25 11 VAL D CA 1
ATOM 3536 C C . VAL B 2 11 ? 24.516 -36.850 -21.381 1.00 60.09 11 VAL D C 1
ATOM 3537 O O . VAL B 2 11 ? 25.692 -36.760 -21.735 1.00 59.84 11 VAL D O 1
#

Radius of gyration: 23.48 Å; Cα contacts (8 Å, |Δi|>4): 971; chains: 2; bounding box: 59×58×56 Å

Organism: Mycobacterium tuberculosis (strain CDC 1551 / Oshkosh) (NCBI:txid83331)

InterPro domains:
  IPR001031 Thioesterase [PF00975] (1470-1565)
  IPR001227 Acyl transferase domain superfamily [G3DSA:3.40.366.10] (628-1040)
  IPR009081 Phosphopantetheine binding ACP domain [PF00550] (25-91)
  IPR009081 Phosphopantetheine binding ACP domain [PF00550] (1241-1283)
  IPR009081 Phosphopantetheine binding ACP domain [PS50075] (17-95)
  IPR009081 Phosphopantetheine binding ACP domain [PS50075] (1232-1309)
  IPR014030 Beta-ketoacyl synthase-like, N-terminal domain [PF00109] (118-366)
  IPR014031 Beta-ketoacyl synthase, C-terminal domain [PF02801] (374-491)
  IPR014043 Acyl transferase domain [PF00698] (713-1036)
  IPR014043 Acyl transferase domain [SM00827] (715-1019)
  IPR016035 Acyl transferase/acyl hydrolase/lysophospholipase [SSF52151] (713-1000)
  IPR016036 Malonyl-CoA ACP transacylase, ACP-binding [SSF55048] (845-901)
  IPR016039 Thiolase-like [G3DSA:3.40.47.10] (113-594)
  IPR016039 Thiolase-like [SSF53901] (118-540)
  IPR018201 Beta-ketoacyl synthase, active site [PS00606] (278-294)
  IPR020806 Polyketide synthase-like, phosphopantetheine-binding domain [SM00823] (24-95)
  IPR020806 Polyketide synthase-like, phosphopantetheine-binding domain [SM00823] (1235-1290)
  IPR020841 Polyketide synthase, beta-ketoacyl synthase domain [PS52004] (116-541)
  IPR020841 Polyketide synthase, beta-ketoacyl synthase domain [SM00825] (119-544)
  IPR029058 Alpha/Beta hydrolase fold [G3DSA:3.40.50.1820] (1456-1719)

Sequence (477 aa):
ELPGVTEEALRLKEAALEELAAQEVTAPLVPLAVSAFLTSRKKAAAAELADWMQSPEGQASSLESIGRSLSRRNHGRSRAVVLAHDHDEAIKGLRAVAAGKQAPNVFSVDGPVTTGPVWVLAGFGAQHRKMGKSLYLRNEVFAAWIEKVDALVQDELGYSVLELILDDAQDYGIETTQVTIFAIQIALGELLRHHGAKPAAVIGQSLGEAASAYFAGGLSLRDATRAICSRSHLMGEGEAMLFGEYIRLMALVEYSADEIREVFSDFPDLEVCVYAAPTQTVIGGPPEQVDAILARAEAEGKFARKFATKGASHTSQMDPLLGELTAELQGIKPTSPTCGIFSTVHEGRYIKPGGEPIHDVEYWKKGLRHSVYFTHGIRNAVDSGHTTFLELAPNPVALMQVALTTADAGLHDAQLIPTLARKQDEVSSMVSTMAQLYVYGHDLDIRRTLFSRASGPQDYANIPPTRFDKENFWGMAV

Nearest PDB structures (foldseek):
  3tzx-assembly1_A  TM=9.960E-01  e=5.075E-81  Mycobacterium tuberculosis
  9f48-assembly1_B  TM=9.819E-01  e=9.539E-76  Mycobacterium tuberculosis H37Rv
  9f48-assembly1_A  TM=9.811E-01  e=1.015E-74  Mycobacterium tuberculosis H37Rv
  8cuy-assembly1_B  TM=9.728E-01  e=2.612E-70  Mycolicibacterium smegmatis MC2 155
  8cv1-assembly1_A  TM=9.725E-01  e=1.538E-69  Mycolicibacterium smegmatis MC2 155

Solvent-accessible surface area: 20111 Å² total; per-residue (Å²): 160,75,47,55,46,35,139,69,1,79,145,14,62,52,52,7,79,116,94,65,92,88,122,92,148,116,56,94,8,12,6,0,5,9,27,17,158,105,31,79,97,2,73,51,26,0,32,89,7,0,79,31,0,99,37,115,91,0,93,90,19,66,15,82,3,0,1,12,15,12,4,157,86,101,60,22,134,0,40,0,0,0,0,0,43,71,30,92,61,0,14,126,1,0,82,18,3,24,67,48,104,188,23,80,20,13,16,51,37,107,16,62,35,135,44,25,11,0,1,0,0,1,0,56,38,2,74,31,122,112,0,0,28,40,1,6,29,96,37,109,32,0,13,58,68,0,49,106,0,2,10,10,0,31,76,58,45,68,68,7,0,1,41,24,2,4,36,64,100,83,72,37,37,50,35,30,15,10,0,0,0,0,0,0,0,0,0,0,0,9,2,0,132,110,20,33,4,116,17,40,1,0,1,1,10,11,8,0,11,2,0,2,0,38,14,0,24,0,4,61,21,86,12,0,0,47,2,1,2,8,20,0,37,15,25,14,91,19,18,67,130,32,150,50,102,152,34,35,24,4,0,16,0,56,14,22,50,113,72,12,92,86,28,40,76,114,41,108,92,22,64,29,0,9,42,1,3,42,62,24,1,9,2,1,1,27,46,124,24,0,63,27,1,19,67,65,0,62,89,106,69,67,107,33,56,112,44,99,34,54,11,0,7,6,6,52,41,13,78,111,25,20,50,90,1,46,54,49,0,136,55,14,110,41,67,46,2,107,12,0,4,3,0,1,11,45,67,0,137,91,26,103,71,66,22,149,62,20,1,66,33,93,3,11,58,54,13,1,47,86,22,7,54,0,13,75,0,0,102,57,0,22,96,69,36,19,32,0,0,0,1,0,0,1,40,10,46,0,4,52,23,0,38,76,0,4,45,90,24,59,30,152,111,30,19,48,0,9,3,0,16,153,98,61,70,13,43,10,10,4,18,1,1,9,1,6,2,4,1,32,32,17,78,18,45,5,143,58,30,28,78,174,32,105,18,122,143,30,80,14,110,14,21,111,89,96,248,143,62,37,40,84,24,9,40,98,91

GO terms:
  GO:0016747 acyltransferase activity, transferring groups other than amino-acyl groups (F, IDA)
  GO:0034081 polyketide synthase complex (C, IDA)
  GO:0019367 fatty acid elongation, saturated fatty acid (P, IDA)
  GO:0071768 mycolic acid biosynthetic process (P, IDA)
  GO:0071769 mycolate cell wall layer assembly (P, IDA)
  GO:0005886 plasma membrane (C, HDA)
  GO:0005515 protein binding (F, IPI)
  GO:0051260 protein homooligomerization (P, IPI)